Protein AF-0000000074027573 (afdb_homodimer)

Secondary structure (DSSP, 8-state):
-HHHHHHHHHHHHHHHHHHHHHHHH-STT--HHHHHHHHT--HHHHHHHHSSHHHHHHHHHHHHHHHHHHHHHHIIIIIS----HHHHHHHHHHHHHHHHHHSHHHHHHHHHHHHHT-TTTTTHHHHHHHHHHHHHHTT-S--HHHHHHHHHHHHHHHHHHHHHHHTT-S-S-HHHHHHHHHHHHHHHTT--HHHHHHHHHHHHHHHHT--EEEETTTEEEE--/-HHHHHHHHHHHHHHHHHHHHHHHH-STT--HHHHHHHHT--HHHHHHHHSSHHHHHHHHHHHHHHHHHHHHHHIIIIIS----HHHHHHHHHHHHHHHHHHSHHHHHHHHHHHHHT-TTTSSHHHHHHHHHHHHHHHT-S--HHHHHHHHHHHHHHHHHHHHHHHTT-S-S-HHHHHHHHHHHHHHHTT--HHHHHHHHHHHHHHHHT--EEEETTTEEEE--

Radius of gyration: 23.85 Å; Cα contacts (8 Å, |Δi|>4): 484; chains: 2; bounding box: 54×73×67 Å

pLDDT: mean 93.12, std 9.24, range [44.75, 98.81]

Structure (mmCIF, N/CA/C/O backbone):
data_AF-0000000074027573-model_v1
#
loop_
_entity.id
_entity.type
_entity.pdbx_description
1 polymer 'Transcriptional regulator, TetR family'
#
loop_
_atom_site.group_PDB
_atom_site.id
_atom_site.type_symbol
_atom_site.label_atom_id
_atom_site.label_alt_id
_atom_site.label_comp_id
_atom_site.label_asym_id
_atom_site.label_entity_id
_atom_site.label_seq_id
_atom_site.pdbx_PDB_ins_code
_atom_site.Cartn_x
_atom_site.Cartn_y
_atom_site.Cartn_z
_atom_site.occupancy
_atom_site.B_iso_or_equiv
_atom_site.auth_seq_id
_atom_site.auth_comp_id
_atom_site.auth_asym_id
_atom_site.auth_atom_id
_atom_site.pdbx_PDB_model_num
ATOM 1 N N . MET A 1 1 ? 20 -20.062 -34.281 1 44.88 1 MET A N 1
ATOM 2 C CA . MET A 1 1 ? 19.188 -21.016 -33.531 1 44.88 1 MET A CA 1
ATOM 3 C C . MET A 1 1 ? 19.938 -21.5 -32.281 1 44.88 1 MET A C 1
ATOM 5 O O . MET A 1 1 ? 19.375 -21.547 -31.188 1 44.88 1 MET A O 1
ATOM 9 N N . ALA A 1 2 ? 21.141 -21.969 -32.469 1 53.56 2 ALA A N 1
ATOM 10 C CA . ALA A 1 2 ? 21.938 -22.484 -31.359 1 53.56 2 ALA A CA 1
ATOM 11 C C . ALA A 1 2 ? 22.188 -21.406 -30.312 1 53.56 2 ALA A C 1
ATOM 13 O O . ALA A 1 2 ? 22.094 -21.672 -29.125 1 53.56 2 ALA A O 1
ATOM 14 N N . GLN A 1 3 ? 22.578 -20.203 -30.719 1 49.28 3 GLN A N 1
ATOM 15 C CA . GLN A 1 3 ? 22.812 -19.062 -29.844 1 49.28 3 GLN A CA 1
ATOM 16 C C . GLN A 1 3 ? 21.547 -18.688 -29.078 1 49.28 3 GLN A C 1
ATOM 18 O O . GLN A 1 3 ? 21.609 -18.328 -27.906 1 49.28 3 GLN A O 1
ATOM 23 N N . TYR A 1 4 ? 20.484 -18.828 -29.828 1 45.5 4 TYR A N 1
ATOM 24 C CA . TYR A 1 4 ? 19.172 -18.531 -29.219 1 45.5 4 TYR A CA 1
ATOM 25 C C . TYR A 1 4 ? 18.844 -19.562 -28.156 1 45.5 4 TYR A C 1
ATOM 27 O O . TYR A 1 4 ? 18.359 -19.219 -27.078 1 45.5 4 TYR A O 1
ATOM 35 N N . ARG A 1 5 ? 18.953 -20.797 -28.422 1 51.78 5 ARG A N 1
ATOM 36 C CA . ARG A 1 5 ? 18.734 -21.875 -27.469 1 51.78 5 ARG A CA 1
ATOM 37 C C . ARG A 1 5 ? 19.656 -21.734 -26.266 1 51.78 5 ARG A C 1
ATOM 39 O O . ARG A 1 5 ? 19.25 -21.984 -25.125 1 51.78 5 ARG A O 1
ATOM 46 N N . LYS A 1 6 ? 20.828 -21.406 -26.594 1 57.81 6 LYS A N 1
ATOM 47 C CA . LYS A 1 6 ? 21.797 -21.203 -25.516 1 57.81 6 LYS A CA 1
ATOM 48 C C . LYS A 1 6 ? 21.375 -20.047 -24.609 1 57.81 6 LYS A C 1
ATOM 50 O O . LYS A 1 6 ? 21.5 -20.141 -23.391 1 57.81 6 LYS A O 1
ATOM 55 N N . GLY A 1 7 ? 20.828 -19.016 -25.266 1 62 7 GLY A N 1
ATOM 56 C CA . GLY A 1 7 ? 20.297 -17.875 -24.547 1 62 7 GLY A CA 1
ATOM 57 C C . GLY A 1 7 ? 19.109 -18.219 -23.672 1 62 7 GLY A C 1
ATOM 58 O O . GLY A 1 7 ? 19.031 -17.797 -22.516 1 62 7 GLY A O 1
ATOM 59 N N . MET A 1 8 ? 18.297 -19 -24.297 1 69 8 MET A N 1
ATOM 60 C CA . MET A 1 8 ? 17.125 -19.438 -23.547 1 69 8 MET A CA 1
ATOM 61 C C . MET A 1 8 ? 17.516 -20.344 -22.391 1 69 8 MET A C 1
ATOM 63 O O . MET A 1 8 ? 16.922 -20.25 -21.297 1 69 8 MET A O 1
ATOM 67 N N . ASP A 1 9 ? 18.453 -21.031 -22.688 1 82.12 9 ASP A N 1
ATOM 68 C CA . ASP A 1 9 ? 18.953 -21.938 -21.641 1 82.12 9 ASP A CA 1
ATOM 69 C C . ASP A 1 9 ? 19.562 -21.156 -20.484 1 82.12 9 ASP A C 1
ATOM 71 O O . ASP A 1 9 ? 19.297 -21.438 -19.312 1 82.12 9 ASP A O 1
ATOM 75 N N . THR A 1 10 ? 20.234 -20.062 -20.891 1 88.94 10 THR A N 1
ATOM 76 C CA . THR A 1 10 ? 20.875 -19.234 -19.859 1 88.94 10 THR A CA 1
ATOM 77 C C . THR A 1 10 ? 19.828 -18.484 -19.031 1 88.94 10 THR A C 1
ATOM 79 O O . THR A 1 10 ? 19.922 -18.422 -17.812 1 88.94 10 THR A O 1
ATOM 82 N N . LYS A 1 11 ? 18.875 -18 -19.75 1 92.44 11 LYS A N 1
ATOM 83 C CA . LYS A 1 11 ? 17.797 -17.281 -19.094 1 92.44 11 LYS A CA 1
ATOM 84 C C . LYS A 1 11 ? 17.078 -18.188 -18.094 1 92.44 11 LYS A C 1
ATOM 86 O O . LYS A 1 11 ? 16.828 -17.781 -16.953 1 92.44 11 LYS A O 1
ATOM 91 N N . HIS A 1 12 ? 16.812 -19.359 -18.516 1 93 12 HIS A N 1
ATOM 92 C CA . HIS A 1 12 ? 16.125 -20.312 -17.641 1 93 12 HIS A CA 1
ATOM 93 C C . HIS A 1 12 ? 17 -20.719 -16.453 1 93 12 HIS A C 1
ATOM 95 O O . HIS A 1 12 ? 16.5 -20.891 -15.344 1 93 12 HIS A O 1
ATOM 101 N N . LYS A 1 13 ? 18.203 -20.859 -16.734 1 94.25 13 LYS A N 1
ATOM 102 C CA . LYS A 1 13 ? 19.125 -21.219 -15.672 1 94.25 13 LYS A CA 1
ATOM 103 C C . LYS A 1 13 ? 19.203 -20.125 -14.617 1 94.25 13 LYS A C 1
ATOM 105 O O . LYS A 1 13 ? 19.172 -20.406 -13.414 1 94.25 13 LYS A O 1
ATOM 110 N N . ILE A 1 14 ? 19.297 -18.938 -15.031 1 95.38 14 ILE A N 1
ATOM 111 C CA . ILE A 1 14 ? 19.359 -17.812 -14.117 1 95.38 14 ILE A CA 1
ATOM 112 C C . ILE A 1 14 ? 18.094 -17.766 -13.266 1 95.38 14 ILE A C 1
ATOM 114 O O . ILE A 1 14 ? 18.156 -17.594 -12.047 1 95.38 14 ILE A O 1
ATOM 118 N N . LEU A 1 15 ? 17.031 -17.938 -13.93 1 95.75 15 LEU A N 1
ATOM 119 C CA . LEU A 1 15 ? 15.75 -17.875 -13.234 1 95.75 15 LEU A CA 1
ATOM 120 C C . LEU A 1 15 ? 15.641 -18.984 -12.195 1 95.75 15 LEU A C 1
ATOM 122 O O . LEU A 1 15 ? 15.227 -18.734 -11.062 1 95.75 15 LEU A O 1
ATOM 126 N N . PHE A 1 16 ? 16.016 -20.156 -12.562 1 95.38 16 PHE A N 1
ATOM 127 C CA . PHE A 1 16 ? 15.922 -21.297 -11.656 1 95.38 16 PHE A CA 1
ATOM 128 C C . PHE A 1 16 ? 16.828 -21.094 -10.445 1 95.38 16 PHE A C 1
ATOM 130 O O . PHE A 1 16 ? 16.422 -21.328 -9.305 1 95.38 16 PHE A O 1
ATOM 137 N N . VAL A 1 17 ? 18.016 -20.719 -10.672 1 96.62 17 VAL A N 1
ATOM 138 C CA . VAL A 1 17 ? 18.984 -20.484 -9.602 1 96.62 17 VAL A CA 1
ATOM 139 C C . VAL A 1 17 ? 18.469 -19.375 -8.68 1 96.62 17 VAL A C 1
ATOM 141 O O . VAL A 1 17 ? 18.594 -19.484 -7.457 1 96.62 17 VAL A O 1
ATOM 144 N N . SER A 1 18 ? 17.953 -18.328 -9.258 1 97.31 18 SER A N 1
ATOM 145 C CA . SER A 1 18 ? 17.422 -17.234 -8.461 1 97.31 18 SER A CA 1
ATOM 146 C C . SER A 1 18 ? 16.281 -17.719 -7.566 1 97.31 18 SER A C 1
ATOM 148 O O . SER A 1 18 ? 16.219 -17.344 -6.391 1 97.31 18 SER A O 1
ATOM 150 N N . LYS A 1 19 ? 15.375 -18.516 -8.172 1 97.31 19 LYS A N 1
ATOM 151 C CA . LYS A 1 19 ? 14.289 -19.078 -7.383 1 97.31 19 LYS A CA 1
ATOM 152 C C . LYS A 1 19 ? 14.82 -19.812 -6.156 1 97.31 19 LYS A C 1
ATOM 154 O O . LYS A 1 19 ? 14.367 -19.578 -5.039 1 97.31 19 LYS A O 1
ATOM 159 N N . LYS A 1 20 ? 15.758 -20.641 -6.41 1 97 20 LYS A N 1
ATOM 160 C CA . LYS A 1 20 ? 16.359 -21.438 -5.352 1 97 20 LYS A CA 1
ATOM 161 C C . LYS A 1 20 ? 16.984 -20.562 -4.277 1 97 20 LYS A C 1
ATOM 163 O O . LYS A 1 20 ? 16.719 -20.734 -3.088 1 97 20 LYS A O 1
ATOM 168 N N . LEU A 1 21 ? 17.766 -19.641 -4.652 1 97.69 21 LEU A N 1
ATOM 169 C CA . LEU A 1 21 ? 18.469 -18.781 -3.719 1 97.69 21 LEU A CA 1
ATOM 170 C C . LEU A 1 21 ? 17.5 -17.891 -2.941 1 97.69 21 LEU A C 1
ATOM 172 O O . LEU A 1 21 ? 17.656 -17.703 -1.735 1 97.69 21 LEU A O 1
ATOM 176 N N . PHE A 1 22 ? 16.516 -17.344 -3.602 1 97.69 22 PHE A N 1
ATOM 177 C CA . PHE A 1 22 ? 15.531 -16.484 -2.959 1 97.69 22 PHE A CA 1
ATOM 178 C C . PHE A 1 22 ? 14.742 -17.25 -1.902 1 97.69 22 PHE A C 1
ATOM 180 O O . PHE A 1 22 ? 14.43 -16.703 -0.84 1 97.69 22 PHE A O 1
ATOM 187 N N . VAL A 1 23 ? 14.43 -18.484 -2.186 1 96.31 23 VAL A N 1
ATOM 188 C CA . VAL A 1 23 ? 13.648 -19.297 -1.253 1 96.31 23 VAL A CA 1
ATOM 189 C C . VAL A 1 23 ? 14.531 -19.75 -0.099 1 96.31 23 VAL A C 1
ATOM 191 O O . VAL A 1 23 ? 14.125 -19.703 1.064 1 96.31 23 VAL A O 1
ATOM 194 N N . GLU A 1 24 ? 15.727 -20.109 -0.358 1 96.19 24 GLU A N 1
ATOM 195 C CA . GLU A 1 24 ? 16.594 -20.719 0.646 1 96.19 24 GLU A CA 1
ATOM 196 C C . GLU A 1 24 ? 17.266 -19.656 1.507 1 96.19 24 GLU A C 1
ATOM 198 O O . GLU A 1 24 ? 17.422 -19.828 2.717 1 96.19 24 GLU A O 1
ATOM 203 N N . ASP A 1 25 ? 17.641 -18.484 0.891 1 95.88 25 ASP A N 1
ATOM 204 C CA . ASP A 1 25 ? 18.453 -17.5 1.605 1 95.88 25 ASP A CA 1
ATOM 205 C C . ASP A 1 25 ? 17.688 -16.203 1.815 1 95.88 25 ASP A C 1
ATOM 207 O O . ASP A 1 25 ? 18.094 -15.359 2.617 1 95.88 25 ASP A O 1
ATOM 211 N N . GLY A 1 26 ? 16.609 -16.125 1.086 1 96.44 26 GLY A N 1
ATOM 212 C CA . GLY A 1 26 ? 15.898 -14.859 1.134 1 96.44 26 GLY A CA 1
ATOM 213 C C . GLY A 1 26 ? 16.328 -13.891 0.041 1 96.44 26 GLY A C 1
ATOM 214 O O . GLY A 1 26 ? 17.391 -14.047 -0.553 1 96.44 26 GLY A O 1
ATOM 215 N N . TYR A 1 27 ? 15.477 -12.977 -0.192 1 97.31 27 TYR A N 1
ATOM 216 C CA . TYR A 1 27 ? 15.734 -11.977 -1.228 1 97.31 27 TYR A CA 1
ATOM 217 C C . TYR A 1 27 ? 16.844 -11.023 -0.797 1 97.31 27 TYR A C 1
ATOM 219 O O . TYR A 1 27 ? 17.75 -10.719 -1.579 1 97.31 27 TYR A O 1
ATOM 227 N N . ILE A 1 28 ? 16.75 -10.531 0.387 1 96.31 28 ILE A N 1
ATOM 228 C CA . ILE A 1 28 ? 17.672 -9.523 0.897 1 96.31 28 ILE A CA 1
ATOM 229 C C . ILE A 1 28 ? 19.094 -10.094 0.944 1 96.31 28 ILE A C 1
ATOM 231 O O . ILE A 1 28 ? 20.047 -9.422 0.557 1 96.31 28 ILE A O 1
ATOM 235 N N . ASN A 1 29 ? 19.219 -11.305 1.241 1 96.38 29 ASN A N 1
ATOM 236 C CA . ASN A 1 29 ? 20.531 -11.914 1.443 1 96.38 29 ASN A CA 1
ATOM 237 C C . ASN A 1 29 ? 21.094 -12.477 0.143 1 96.38 29 ASN A C 1
ATOM 239 O O . ASN A 1 29 ? 22.172 -13.062 0.133 1 96.38 29 ASN A O 1
ATOM 243 N N . THR A 1 30 ? 20.375 -12.422 -0.901 1 97.62 30 THR A N 1
ATOM 244 C CA . THR A 1 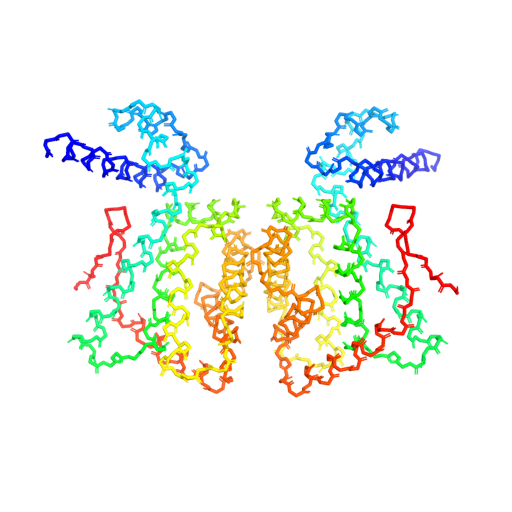30 ? 20.828 -12.891 -2.203 1 97.62 30 THR A CA 1
ATOM 245 C C . THR A 1 30 ? 21.281 -11.711 -3.07 1 97.62 30 THR A C 1
ATOM 247 O O . THR A 1 30 ? 20.484 -10.805 -3.348 1 97.62 30 THR A O 1
ATOM 250 N N . SER A 1 31 ? 22.516 -11.742 -3.523 1 95.81 31 SER A N 1
ATOM 251 C CA . SER A 1 31 ? 23.031 -10.695 -4.395 1 95.81 31 SER A CA 1
ATOM 252 C C . SER A 1 31 ? 23.125 -11.164 -5.84 1 95.81 31 SER A C 1
ATOM 254 O O . SER A 1 31 ? 23.094 -12.367 -6.109 1 95.81 31 SER A O 1
ATOM 256 N N . CYS A 1 32 ? 23.234 -10.227 -6.672 1 95.19 32 CYS A N 1
ATOM 257 C CA . CYS A 1 32 ? 23.453 -10.578 -8.07 1 95.19 32 CYS A CA 1
ATOM 258 C C . CYS A 1 32 ? 24.734 -11.375 -8.242 1 95.19 32 CYS A C 1
ATOM 260 O O . CYS A 1 32 ? 24.797 -12.305 -9.055 1 95.19 32 CYS A O 1
ATOM 262 N N . LYS A 1 33 ? 25.703 -10.961 -7.547 1 95.12 33 LYS A N 1
ATOM 263 C CA . LYS A 1 33 ? 26.984 -11.664 -7.602 1 95.12 33 LYS A CA 1
ATOM 264 C C . LYS A 1 33 ? 26.812 -13.133 -7.23 1 95.12 33 LYS A C 1
ATOM 266 O O . LYS A 1 33 ? 27.375 -14.016 -7.887 1 95.12 33 LYS A O 1
ATOM 271 N N . ARG A 1 34 ? 26.094 -13.391 -6.199 1 96.62 34 ARG A N 1
ATOM 272 C CA . ARG A 1 34 ?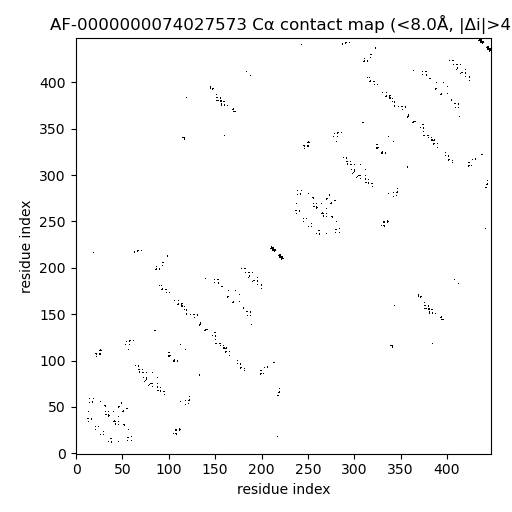 25.828 -14.758 -5.758 1 96.62 34 ARG A CA 1
ATOM 273 C C . ARG A 1 34 ? 25.078 -15.547 -6.824 1 96.62 34 ARG A C 1
ATOM 275 O O . ARG A 1 34 ? 25.375 -16.719 -7.055 1 96.62 34 ARG A O 1
ATOM 282 N N . ILE A 1 35 ? 24.109 -14.93 -7.43 1 97.19 35 ILE A N 1
ATOM 283 C CA . ILE A 1 35 ? 23.359 -15.57 -8.5 1 97.19 35 ILE A CA 1
ATOM 284 C C . ILE A 1 35 ? 24.281 -15.922 -9.656 1 97.19 35 ILE A C 1
ATOM 286 O O . ILE A 1 35 ? 24.234 -17.031 -10.195 1 97.19 35 ILE A O 1
ATOM 290 N N . CYS A 1 36 ? 25.156 -15 -9.992 1 95.5 36 CYS A N 1
ATOM 291 C CA . CYS A 1 36 ? 26.125 -15.211 -11.055 1 95.5 36 CYS A CA 1
ATOM 292 C C . CYS A 1 36 ? 27 -16.422 -10.758 1 95.5 36 CYS A C 1
ATOM 294 O O . CYS A 1 36 ? 27.203 -17.281 -11.625 1 95.5 36 CYS A O 1
ATOM 296 N N . GLU A 1 37 ? 27.469 -16.484 -9.625 1 96.31 37 GLU A N 1
ATOM 297 C CA . GLU A 1 37 ? 28.344 -17.562 -9.195 1 96.31 37 GLU A CA 1
ATOM 298 C C . GLU A 1 37 ? 27.641 -18.906 -9.258 1 96.31 37 GLU A C 1
ATOM 300 O O . GLU A 1 37 ? 28.188 -19.875 -9.797 1 96.31 37 GLU A O 1
ATOM 305 N N . GLU A 1 38 ? 26.484 -18.953 -8.758 1 95.88 38 GLU A N 1
ATOM 306 C CA . GLU A 1 38 ? 25.75 -20.203 -8.68 1 95.88 38 GLU A CA 1
ATOM 307 C C . GLU A 1 38 ? 25.266 -20.641 -10.055 1 95.88 38 GLU A C 1
ATOM 309 O O . GLU A 1 38 ? 25.203 -21.844 -10.344 1 95.88 38 GLU A O 1
ATOM 314 N N . ALA A 1 39 ? 24.891 -19.688 -10.867 1 95.38 39 ALA A N 1
ATOM 315 C CA . ALA A 1 39 ? 24.406 -19.984 -12.211 1 95.38 39 ALA A CA 1
ATOM 316 C C . ALA A 1 39 ? 25.562 -20.125 -13.195 1 95.38 39 ALA A C 1
ATOM 318 O O . ALA A 1 39 ? 25.359 -20.531 -14.344 1 95.38 39 ALA A O 1
ATOM 319 N N . ASP A 1 40 ? 26.703 -19.797 -12.766 1 94.81 40 ASP A N 1
ATOM 320 C CA . ASP A 1 40 ? 27.906 -19.828 -13.586 1 94.81 40 ASP A CA 1
ATOM 321 C C . ASP A 1 40 ? 27.75 -18.953 -14.828 1 94.81 40 ASP A C 1
ATOM 323 O O . ASP A 1 40 ? 27.922 -19.438 -15.953 1 94.81 40 ASP A O 1
ATOM 327 N N . VAL A 1 41 ? 27.375 -17.75 -14.617 1 94.5 41 VAL A N 1
ATOM 328 C CA . VAL A 1 41 ? 27.25 -16.734 -15.656 1 94.5 41 VAL A CA 1
ATOM 329 C C . VAL A 1 41 ? 27.875 -15.422 -15.18 1 94.5 41 VAL A C 1
ATOM 331 O O . VAL A 1 41 ? 28.156 -15.258 -13.992 1 94.5 41 VAL A O 1
ATOM 334 N N . ASN A 1 42 ? 28.125 -14.547 -16.094 1 91.94 42 ASN A N 1
ATOM 335 C CA . ASN A 1 42 ? 28.672 -13.25 -15.703 1 91.94 42 ASN A CA 1
ATOM 336 C C . ASN A 1 42 ? 27.578 -12.219 -15.5 1 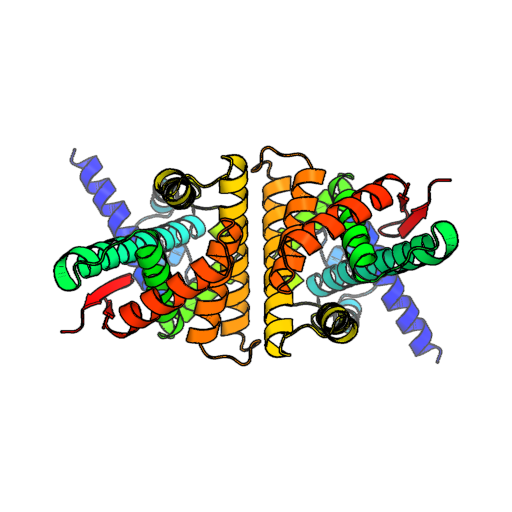91.94 42 ASN A C 1
ATOM 338 O O . ASN A 1 42 ? 26.422 -12.445 -15.875 1 91.94 42 ASN A O 1
ATOM 342 N N . LEU A 1 43 ? 27.938 -11.109 -14.875 1 92.25 43 LEU A N 1
ATOM 343 C CA . LEU A 1 43 ? 27 -10.062 -14.508 1 92.25 43 LEU A CA 1
ATOM 344 C C . LEU A 1 43 ? 26.344 -9.445 -15.742 1 92.25 43 LEU A C 1
ATOM 346 O O . LEU A 1 43 ? 25.188 -9.047 -15.703 1 92.25 43 LEU A O 1
ATOM 350 N N . GLY A 1 44 ? 27.094 -9.383 -16.781 1 92.5 44 GLY A N 1
ATOM 351 C CA . GLY A 1 44 ? 26.562 -8.836 -18.016 1 92.5 44 GLY A CA 1
ATOM 352 C C . GLY A 1 44 ? 25.375 -9.609 -18.547 1 92.5 44 GLY A C 1
ATOM 353 O O . GLY A 1 44 ? 24.422 -9.016 -19.062 1 92.5 44 GLY A O 1
ATOM 354 N N . LEU A 1 45 ? 25.391 -10.859 -18.422 1 90.44 45 LEU A N 1
ATOM 355 C CA . LEU A 1 45 ? 24.312 -11.711 -18.906 1 90.44 45 LEU A CA 1
ATOM 356 C C . LEU A 1 45 ? 23.062 -11.531 -18.047 1 90.44 45 LEU A C 1
ATOM 358 O O . LEU A 1 45 ? 21.938 -11.555 -18.562 1 90.44 45 LEU A O 1
ATOM 362 N N . ILE A 1 46 ? 23.234 -11.383 -16.719 1 92.19 46 ILE A N 1
ATOM 363 C CA . ILE A 1 46 ? 22.094 -11.141 -15.844 1 92.19 46 ILE A CA 1
ATOM 364 C C . ILE A 1 46 ? 21.406 -9.828 -16.234 1 92.19 46 ILE A C 1
ATOM 366 O O . ILE A 1 46 ? 20.188 -9.766 -16.359 1 92.19 46 ILE A O 1
ATOM 370 N N . HIS A 1 47 ? 22.234 -8.828 -16.453 1 92.19 47 HIS A N 1
ATOM 371 C CA . HIS A 1 47 ? 21.703 -7.52 -16.844 1 92.19 47 HIS A CA 1
ATOM 372 C C . HIS A 1 47 ? 20.984 -7.586 -18.172 1 92.19 47 HIS A C 1
ATOM 374 O O . HIS A 1 47 ? 19.953 -6.938 -18.375 1 92.19 47 HIS A O 1
ATOM 380 N N . TYR A 1 48 ? 21.609 -8.336 -19.016 1 91.62 48 TYR A N 1
ATOM 381 C CA . TYR A 1 48 ? 21.047 -8.477 -20.359 1 91.62 48 TYR A CA 1
ATOM 382 C C . TYR A 1 48 ? 19.672 -9.141 -20.297 1 91.62 48 TYR A C 1
ATOM 384 O O . TYR A 1 48 ? 18.719 -8.664 -20.922 1 91.62 48 TYR A O 1
ATOM 392 N N . HIS A 1 49 ? 19.562 -10.164 -19.547 1 91 49 HIS A N 1
ATOM 393 C CA . HIS A 1 49 ? 18.328 -10.953 -19.531 1 91 49 HIS A CA 1
ATOM 394 C C . HIS A 1 49 ? 17.312 -10.359 -18.578 1 91 49 HIS A C 1
ATOM 396 O O . HIS A 1 49 ? 16.094 -10.414 -18.828 1 91 49 HIS A O 1
ATOM 402 N N . TYR A 1 50 ? 17.734 -9.82 -17.375 1 91.5 50 TYR A N 1
ATOM 403 C CA . TYR A 1 50 ? 16.766 -9.484 -16.328 1 91.5 50 TYR A CA 1
ATOM 404 C C . TYR A 1 50 ? 16.969 -8.062 -15.828 1 91.5 50 TYR A C 1
ATOM 406 O O . TYR A 1 50 ? 16.156 -7.527 -15.078 1 91.5 50 TYR A O 1
ATOM 414 N N . LYS A 1 51 ? 17.969 -7.477 -16.219 1 88.56 51 LYS A N 1
ATOM 415 C CA . LYS A 1 51 ? 18.266 -6.082 -15.93 1 88.56 51 LYS A CA 1
ATOM 416 C C . LYS A 1 51 ? 18.672 -5.906 -14.461 1 88.56 51 LYS A C 1
ATOM 418 O O . LYS A 1 51 ? 19.672 -5.262 -14.164 1 88.56 51 LYS A O 1
ATOM 423 N N . SER A 1 52 ? 17.859 -6.473 -13.523 1 89.88 52 SER A N 1
ATOM 424 C CA . SER A 1 52 ? 18.125 -6.277 -12.102 1 89.88 52 SER A CA 1
ATOM 425 C C . SER A 1 52 ? 17.578 -7.438 -11.273 1 89.88 52 SER A C 1
ATOM 427 O O . SER A 1 52 ? 16.75 -8.211 -11.758 1 89.88 52 SER A O 1
ATOM 429 N N . LYS A 1 53 ? 18.062 -7.5 -10.094 1 92.88 53 LYS A N 1
ATOM 430 C CA . LYS A 1 53 ? 17.562 -8.477 -9.133 1 92.88 53 LYS A CA 1
ATOM 431 C C . LYS A 1 53 ? 16.078 -8.273 -8.867 1 92.88 53 LYS A C 1
ATOM 433 O O . LYS A 1 53 ? 15.328 -9.242 -8.727 1 92.88 53 LYS A O 1
ATOM 438 N N . LYS A 1 54 ? 15.656 -7.035 -8.812 1 92.62 54 LYS A N 1
ATOM 439 C CA . LYS A 1 54 ? 14.25 -6.688 -8.609 1 92.62 54 LYS A CA 1
ATOM 440 C C . LYS A 1 54 ? 13.375 -7.262 -9.727 1 92.62 54 LYS A C 1
ATOM 442 O O . LYS A 1 54 ? 12.297 -7.789 -9.461 1 92.62 54 LYS A O 1
ATOM 447 N N . ASN A 1 55 ? 13.875 -7.16 -10.828 1 92.56 55 ASN A N 1
ATOM 448 C CA . ASN A 1 55 ? 13.125 -7.672 -11.969 1 92.56 55 ASN A CA 1
ATOM 449 C C . ASN A 1 55 ? 13.031 -9.195 -11.945 1 92.56 55 ASN A C 1
ATOM 451 O O . ASN A 1 55 ? 12.008 -9.766 -12.312 1 92.56 55 ASN A O 1
ATOM 455 N N . ILE A 1 56 ? 14.094 -9.836 -11.555 1 94.69 56 ILE A N 1
ATOM 456 C CA . ILE A 1 56 ? 14.07 -11.297 -11.445 1 94.69 56 ILE A CA 1
ATOM 457 C C . ILE A 1 56 ? 12.984 -11.719 -10.453 1 94.69 56 ILE A C 1
ATOM 459 O O . ILE A 1 56 ? 12.172 -12.594 -10.75 1 94.69 56 ILE A O 1
ATOM 463 N N . ALA A 1 57 ? 13.016 -11.102 -9.312 1 95.56 57 ALA A N 1
ATOM 464 C CA . ALA A 1 57 ? 12.047 -11.43 -8.266 1 95.56 57 ALA A CA 1
ATOM 465 C C . ALA A 1 57 ? 10.617 -11.18 -8.742 1 95.56 57 ALA A C 1
ATOM 467 O O . ALA A 1 57 ? 9.719 -11.977 -8.469 1 95.56 57 ALA A O 1
ATOM 468 N N . SER A 1 58 ? 10.43 -10.094 -9.461 1 93.44 58 SER A N 1
ATOM 469 C CA . SER A 1 58 ? 9.109 -9.75 -9.984 1 93.44 58 SER A CA 1
ATOM 470 C C . SER A 1 58 ? 8.625 -10.797 -10.977 1 93.44 58 SER A C 1
ATOM 472 O O . SER A 1 58 ? 7.441 -11.148 -10.992 1 93.44 58 SER A O 1
ATOM 474 N N . ILE A 1 59 ? 9.5 -11.25 -11.758 1 93.06 59 ILE A N 1
ATOM 475 C CA . ILE A 1 59 ? 9.172 -12.266 -12.75 1 93.06 59 ILE A CA 1
ATOM 476 C C . ILE A 1 59 ? 8.805 -13.57 -12.062 1 93.06 59 ILE A C 1
ATOM 478 O O . ILE A 1 59 ? 7.824 -14.227 -12.422 1 93.06 59 ILE A O 1
ATOM 482 N N . ILE A 1 60 ? 9.578 -13.922 -11.078 1 95.06 60 ILE A N 1
ATOM 483 C CA . ILE A 1 60 ? 9.289 -15.133 -10.312 1 95.06 60 ILE A CA 1
ATOM 484 C C . ILE A 1 60 ? 7.914 -15.023 -9.664 1 95.06 60 ILE A C 1
ATOM 486 O O . ILE A 1 60 ? 7.117 -15.961 -9.727 1 95.06 60 ILE A O 1
ATOM 490 N N . TYR A 1 61 ? 7.625 -13.906 -9.07 1 95 61 TYR A N 1
ATOM 491 C CA . TYR A 1 61 ? 6.332 -13.633 -8.453 1 95 61 TYR A CA 1
ATOM 492 C C . TYR A 1 61 ? 5.203 -13.781 -9.469 1 95 61 TYR A C 1
ATOM 494 O O . TYR A 1 61 ? 4.207 -14.461 -9.211 1 95 61 TYR A O 1
ATOM 502 N N . THR A 1 62 ? 5.355 -13.164 -10.625 1 93.31 62 THR A N 1
ATOM 503 C CA . THR A 1 62 ? 4.328 -13.164 -11.664 1 93.31 62 THR A CA 1
ATOM 504 C C . THR A 1 62 ? 4.121 -14.57 -12.227 1 93.31 62 THR A C 1
ATOM 506 O O . THR A 1 62 ? 2.986 -14.992 -12.453 1 93.31 62 THR A O 1
ATOM 509 N N . TYR A 1 63 ? 5.184 -15.258 -12.398 1 93.06 63 TYR A N 1
ATOM 510 C CA . TYR A 1 63 ? 5.078 -16.625 -12.906 1 93.06 63 TYR A CA 1
ATOM 511 C C . TYR A 1 63 ? 4.363 -17.516 -11.906 1 93.06 63 TYR A C 1
ATOM 513 O O . TYR A 1 63 ? 3.615 -18.422 -12.297 1 93.06 63 TYR A O 1
ATOM 521 N N . PHE A 1 64 ? 4.641 -17.297 -10.672 1 95.25 64 PHE A N 1
ATOM 522 C CA . PHE A 1 64 ? 3.953 -18.078 -9.656 1 95.25 64 PHE A CA 1
ATOM 523 C C . PHE A 1 64 ? 2.459 -17.781 -9.656 1 95.25 64 PHE A C 1
ATOM 525 O O . PHE A 1 64 ? 1.639 -18.688 -9.492 1 95.25 64 PHE A O 1
ATOM 532 N N . LEU A 1 65 ? 2.086 -16.531 -9.836 1 94.44 65 LEU A N 1
ATOM 533 C CA . LEU A 1 65 ? 0.682 -16.156 -9.961 1 94.44 65 LEU A CA 1
ATOM 534 C C . LEU A 1 65 ? 0.022 -16.906 -11.117 1 94.44 65 LEU A C 1
ATOM 536 O O . LEU A 1 65 ? -1.095 -17.406 -10.977 1 94.44 65 LEU A O 1
ATOM 540 N N . ILE A 1 66 ? 0.726 -16.953 -12.188 1 94.44 66 ILE A N 1
ATOM 541 C CA . ILE A 1 66 ? 0.201 -17.609 -13.383 1 94.44 66 ILE A CA 1
ATOM 542 C C . ILE A 1 66 ? 0.09 -19.125 -13.133 1 94.44 66 ILE A C 1
ATOM 544 O O . ILE A 1 66 ? -0.891 -19.75 -13.531 1 94.44 66 ILE A O 1
ATOM 548 N N . GLU A 1 67 ? 1.104 -19.656 -12.453 1 94.88 67 GLU A N 1
ATOM 549 C CA . GLU A 1 67 ? 1.073 -21.062 -12.086 1 94.88 67 GLU A CA 1
ATOM 550 C C . GLU A 1 67 ? -0.165 -21.391 -11.258 1 94.88 67 GLU A C 1
ATOM 552 O O . GLU A 1 67 ? -0.833 -22.406 -11.5 1 94.88 67 GLU A O 1
ATOM 557 N N . VAL A 1 68 ? -0.466 -20.625 -10.336 1 96.81 68 VAL A N 1
ATOM 558 C CA . VAL A 1 68 ? -1.621 -20.812 -9.461 1 96.81 68 VAL A CA 1
ATOM 559 C C . VAL A 1 68 ? -2.908 -20.688 -10.273 1 96.81 68 VAL A C 1
ATOM 561 O O . VAL A 1 68 ? -3.84 -21.469 -10.109 1 96.81 68 VAL A O 1
ATOM 564 N N . LYS A 1 69 ? -2.957 -19.672 -11.141 1 96.75 69 LYS A N 1
ATOM 565 C CA . LYS A 1 69 ? -4.133 -19.453 -11.969 1 96.75 69 LYS A CA 1
ATOM 566 C C . LYS A 1 69 ? -4.426 -20.672 -12.844 1 96.75 69 LYS A C 1
ATOM 568 O O . LYS A 1 69 ? -5.57 -21.125 -12.914 1 96.75 69 LYS A O 1
ATOM 573 N N . ASP A 1 70 ? -3.383 -21.188 -13.445 1 95.75 70 ASP A N 1
ATOM 574 C CA . ASP A 1 70 ? -3.533 -22.344 -14.312 1 95.75 70 ASP A CA 1
ATOM 575 C C . ASP A 1 70 ? -3.963 -23.578 -13.516 1 95.75 70 ASP A C 1
ATOM 577 O O . ASP A 1 70 ? -4.801 -24.359 -13.977 1 95.75 70 ASP A O 1
ATOM 581 N N . PHE A 1 71 ? -3.385 -23.719 -12.414 1 96.19 71 PHE A N 1
ATOM 582 C CA . PHE A 1 71 ? -3.713 -24.828 -11.539 1 96.19 71 PHE A CA 1
ATOM 583 C C . PHE A 1 71 ? -5.18 -24.797 -11.125 1 96.19 71 PHE A C 1
ATOM 585 O O . PHE A 1 71 ? -5.891 -25.797 -11.227 1 96.19 71 PHE A O 1
ATOM 592 N N . VAL A 1 72 ? -5.656 -23.625 -10.711 1 97.62 72 VAL A N 1
ATOM 593 C CA . VAL A 1 72 ? -7.027 -23.453 -10.242 1 97.62 72 VAL A CA 1
ATOM 594 C C . VAL A 1 72 ? -7.996 -23.688 -11.398 1 97.62 72 VAL A C 1
ATOM 596 O O . VAL A 1 72 ? -9.023 -24.359 -11.234 1 97.62 72 VAL A O 1
ATOM 599 N N . LYS A 1 73 ? -7.68 -23.125 -12.531 1 97.31 73 LYS A N 1
ATOM 600 C CA . LYS A 1 73 ? -8.523 -23.328 -13.703 1 97.31 73 LYS A CA 1
ATOM 601 C C . LYS A 1 73 ? -8.672 -24.812 -14.023 1 97.31 73 LYS A C 1
ATOM 603 O O . LYS A 1 73 ? -9.781 -25.281 -14.281 1 97.31 73 LYS A O 1
ATOM 608 N N . ARG A 1 74 ? -7.613 -25.531 -14.008 1 96.06 74 ARG A N 1
ATOM 609 C CA . ARG A 1 74 ? -7.625 -26.953 -14.305 1 96.06 74 ARG A CA 1
ATOM 610 C C . ARG A 1 74 ? -8.469 -27.719 -13.297 1 96.06 74 ARG A C 1
ATOM 612 O O . ARG A 1 74 ? -9.352 -28.5 -13.672 1 96.06 74 ARG A O 1
ATOM 619 N N . ILE A 1 75 ? -8.234 -27.484 -12.008 1 96.06 75 ILE A N 1
ATOM 620 C CA . ILE A 1 75 ? -8.914 -28.234 -10.961 1 96.06 75 ILE A CA 1
ATOM 621 C C . ILE A 1 75 ? -10.414 -27.922 -10.984 1 96.06 75 ILE A C 1
ATOM 623 O O . ILE A 1 75 ? -11.242 -28.828 -10.914 1 96.06 75 ILE A O 1
ATOM 627 N N . MET A 1 76 ? -10.781 -26.672 -11.133 1 96.69 76 MET A N 1
ATOM 628 C CA . MET A 1 76 ? -12.18 -26.281 -11.062 1 96.69 76 MET A CA 1
ATOM 629 C C . MET A 1 76 ? -12.922 -26.688 -12.336 1 96.69 76 MET A C 1
ATOM 631 O O . MET A 1 76 ? -14.125 -26.969 -12.297 1 96.69 76 MET A O 1
ATOM 635 N N . SER A 1 77 ? -12.211 -26.734 -13.445 1 96.62 77 SER A N 1
ATOM 636 C CA . SER A 1 77 ? -12.836 -27.125 -14.703 1 96.62 77 SER A CA 1
ATOM 637 C C . SER A 1 77 ? -12.93 -28.641 -14.828 1 96.62 77 SER A C 1
ATOM 639 O O . SER A 1 77 ? -13.969 -29.172 -15.234 1 96.62 77 SER A O 1
ATOM 641 N N . GLU A 1 78 ? -11.953 -29.312 -14.445 1 94.19 78 GLU A N 1
ATOM 642 C CA . GLU A 1 78 ? -11.844 -30.75 -14.75 1 94.19 78 GLU A CA 1
ATOM 643 C C . GLU A 1 78 ? -12.32 -31.594 -13.578 1 94.19 78 GLU A C 1
ATOM 645 O O . GLU A 1 78 ? -12.922 -32.656 -13.773 1 94.19 78 GLU A O 1
ATOM 650 N N . LYS A 1 79 ? -12.023 -31.172 -12.391 1 91.81 79 LYS A N 1
ATOM 651 C CA . LYS A 1 79 ? -12.344 -31.984 -11.219 1 91.81 79 LYS A CA 1
ATOM 652 C C . LYS A 1 79 ? -13.68 -31.562 -10.609 1 91.81 79 LYS A C 1
ATOM 654 O O . LYS A 1 79 ? -14.539 -32.406 -10.336 1 91.81 79 LYS A O 1
ATOM 659 N N . PHE A 1 80 ? -13.852 -30.281 -10.453 1 93.94 80 PHE A N 1
ATOM 660 C CA . PHE A 1 80 ? -15.039 -29.812 -9.742 1 93.94 80 PHE A CA 1
ATOM 661 C C . PHE A 1 80 ? -16.141 -29.422 -10.727 1 93.94 80 PHE A C 1
ATOM 663 O O . PHE A 1 80 ? -17.297 -29.297 -10.344 1 93.94 80 PHE A O 1
ATOM 670 N N . HIS A 1 81 ? -15.797 -29.109 -11.992 1 95.19 81 HIS A N 1
ATOM 671 C CA . HIS A 1 81 ? -16.719 -28.734 -13.062 1 95.19 81 HIS A CA 1
ATOM 672 C C . HIS A 1 81 ? -17.562 -27.531 -12.672 1 95.19 81 HIS A C 1
ATOM 674 O O . HIS A 1 81 ? -18.766 -27.516 -12.891 1 95.19 81 HIS A O 1
ATOM 680 N N . ASN A 1 82 ? -16.969 -26.547 -12.016 1 94.44 82 ASN A N 1
ATOM 681 C CA . ASN A 1 82 ? -17.688 -25.375 -11.531 1 94.44 82 ASN A CA 1
ATOM 682 C C . ASN A 1 82 ? -16.875 -24.109 -11.742 1 94.44 82 ASN A C 1
ATOM 684 O O . ASN A 1 82 ? -16.953 -23.172 -10.938 1 94.44 82 ASN A O 1
ATOM 688 N N . TYR A 1 83 ? -16.188 -24.125 -12.836 1 97.31 83 TYR A N 1
ATOM 689 C CA . TYR A 1 83 ? -15.336 -22.953 -13.078 1 97.31 83 TYR A CA 1
ATOM 690 C C . TYR A 1 83 ? -16.172 -21.734 -13.43 1 97.31 83 TYR A C 1
ATOM 692 O O . TYR A 1 83 ? -16.969 -21.766 -14.367 1 97.31 83 TYR A O 1
ATOM 700 N N . GLU A 1 84 ? -16.031 -20.719 -12.711 1 98.06 84 GLU A N 1
ATOM 701 C CA . GLU A 1 84 ? -16.453 -19.344 -12.984 1 98.06 84 GLU A CA 1
ATOM 702 C C . GLU A 1 84 ? -15.367 -18.344 -12.586 1 98.06 84 GLU A C 1
ATOM 704 O O . GLU A 1 84 ? -14.812 -18.438 -11.484 1 98.06 84 GLU A O 1
ATOM 709 N N . LEU A 1 85 ? -15.086 -17.422 -13.406 1 98.19 85 LEU A N 1
ATOM 710 C CA . LEU A 1 85 ? -13.938 -16.531 -13.273 1 98.19 85 LEU A CA 1
ATOM 711 C C . LEU A 1 85 ? -13.914 -15.875 -11.898 1 98.19 85 LEU A C 1
ATOM 713 O O . LEU A 1 85 ? -12.867 -15.836 -11.25 1 98.19 85 LEU A O 1
ATOM 717 N N . LYS A 1 86 ? -15.078 -15.383 -11.453 1 98.25 86 LYS A N 1
ATOM 718 C CA . LYS A 1 86 ? -15.125 -14.633 -10.195 1 98.25 86 LYS A CA 1
ATOM 719 C C . LYS A 1 86 ? -14.766 -15.531 -9.016 1 98.25 86 LYS A C 1
ATOM 721 O O . LYS A 1 86 ? -14.07 -15.102 -8.094 1 98.25 86 LYS A O 1
ATOM 726 N N . TYR A 1 87 ? -15.203 -16.75 -8.992 1 98.69 87 TYR A N 1
ATOM 727 C CA . TYR A 1 87 ? -14.891 -17.688 -7.918 1 98.69 87 TYR A CA 1
ATOM 728 C C . TYR A 1 87 ? -13.445 -18.172 -8.031 1 98.69 87 TYR A C 1
ATOM 730 O O . TYR A 1 87 ? -12.734 -18.266 -7.027 1 98.69 87 TYR A O 1
ATOM 738 N N . ALA A 1 88 ? -13.039 -18.484 -9.242 1 98.62 88 ALA A N 1
ATOM 739 C CA . ALA A 1 88 ? -11.695 -19 -9.492 1 98.62 88 ALA A CA 1
ATOM 740 C C . ALA A 1 88 ? -10.633 -18.016 -9.031 1 98.62 88 ALA A C 1
ATOM 742 O O . ALA A 1 88 ? -9.633 -18.391 -8.43 1 98.62 88 ALA A O 1
ATOM 743 N N . THR A 1 89 ? -10.836 -16.75 -9.344 1 98.56 89 THR A N 1
ATOM 744 C CA . THR A 1 89 ? -9.898 -15.703 -8.945 1 98.56 89 THR A CA 1
ATOM 745 C C . THR A 1 89 ? -9.766 -15.641 -7.426 1 98.56 89 THR A C 1
ATOM 747 O O . THR A 1 89 ? -8.656 -15.477 -6.902 1 98.56 89 THR A O 1
ATOM 750 N N . ALA A 1 90 ? -10.859 -15.758 -6.758 1 98.81 90 ALA A N 1
ATOM 751 C CA . ALA A 1 90 ? -10.805 -15.781 -5.297 1 98.81 90 ALA A CA 1
ATOM 752 C C . ALA A 1 90 ? -10.062 -17.016 -4.797 1 98.81 90 ALA A C 1
ATOM 754 O O . ALA A 1 90 ? -9.25 -16.922 -3.875 1 98.81 90 ALA A O 1
ATOM 755 N N . VAL A 1 91 ? -10.344 -18.156 -5.363 1 98.75 91 VAL A N 1
ATOM 756 C CA . VAL A 1 91 ? -9.656 -19.391 -4.992 1 98.75 91 VAL A CA 1
ATOM 757 C C . VAL A 1 91 ? -8.156 -19.234 -5.207 1 98.75 91 VAL A C 1
ATOM 759 O O . VAL A 1 91 ? -7.355 -19.656 -4.375 1 98.75 91 VAL A O 1
ATOM 762 N N . GLU A 1 92 ? -7.777 -18.625 -6.348 1 98.5 92 GLU A N 1
ATOM 763 C CA . GLU A 1 92 ? -6.375 -18.344 -6.633 1 98.5 92 GLU A CA 1
ATOM 764 C C . GLU A 1 92 ? -5.727 -17.562 -5.488 1 98.5 92 GLU A C 1
ATOM 766 O O . GLU A 1 92 ? -4.598 -17.875 -5.086 1 98.5 92 GLU A O 1
ATOM 771 N N . ASN A 1 93 ? -6.41 -16.562 -5.016 1 98.5 93 ASN A N 1
ATOM 772 C CA . ASN A 1 93 ? -5.879 -15.719 -3.953 1 98.5 93 ASN A CA 1
ATOM 773 C C . ASN A 1 93 ? -5.758 -16.484 -2.637 1 98.5 93 ASN A C 1
ATOM 775 O O . ASN A 1 93 ? -4.773 -16.328 -1.909 1 98.5 93 ASN A O 1
ATOM 779 N N . TRP A 1 94 ? -6.789 -17.312 -2.336 1 98.56 94 TRP A N 1
ATOM 780 C CA . TRP A 1 94 ? -6.703 -18.172 -1.161 1 98.56 94 TRP A CA 1
ATOM 781 C C . TRP A 1 94 ? -5.445 -19.031 -1.21 1 98.56 94 TRP A C 1
ATOM 783 O O . TRP A 1 94 ? -4.688 -19.094 -0.239 1 98.56 94 TRP A O 1
ATOM 793 N N . ILE A 1 95 ? -5.238 -19.672 -2.316 1 98 95 ILE A N 1
ATOM 794 C CA . ILE A 1 95 ? -4.145 -20.625 -2.475 1 98 95 ILE A CA 1
ATOM 795 C C . ILE A 1 95 ? -2.811 -19.875 -2.463 1 98 95 ILE A C 1
ATOM 797 O O . ILE A 1 95 ? -1.884 -20.266 -1.747 1 98 95 ILE A O 1
ATOM 801 N N . PHE A 1 96 ? -2.719 -18.875 -3.217 1 97.75 96 PHE A N 1
ATOM 802 C CA . PHE A 1 96 ? -1.482 -18.109 -3.389 1 97.75 96 PHE A CA 1
ATOM 803 C C . PHE A 1 96 ? -0.965 -17.609 -2.047 1 97.75 96 PHE A C 1
ATOM 805 O O . PHE A 1 96 ? 0.181 -17.875 -1.678 1 97.75 96 PHE A O 1
ATOM 812 N N . ILE A 1 97 ? -1.799 -16.922 -1.33 1 97.94 97 ILE A N 1
ATOM 813 C CA . ILE A 1 97 ? -1.39 -16.281 -0.083 1 97.94 97 ILE A CA 1
ATOM 814 C C . ILE A 1 97 ? -1.093 -17.344 0.969 1 97.94 97 ILE A C 1
ATOM 816 O O . ILE A 1 97 ? -0.075 -17.281 1.662 1 97.94 97 ILE A O 1
ATOM 820 N N . ASN A 1 98 ? -1.933 -18.297 1.08 1 97.06 98 ASN A N 1
ATOM 821 C CA . ASN A 1 98 ? -1.737 -19.344 2.086 1 97.06 98 ASN A CA 1
ATOM 822 C C . ASN A 1 98 ? -0.468 -20.141 1.821 1 97.06 98 ASN A C 1
ATOM 824 O O . ASN A 1 98 ? 0.274 -20.469 2.752 1 97.06 98 ASN A O 1
ATOM 828 N N . LEU A 1 99 ? -0.191 -20.5 0.611 1 96.38 99 LEU A N 1
ATOM 829 C CA . LEU A 1 99 ? 1.007 -21.266 0.293 1 96.38 99 LEU A CA 1
ATOM 830 C C . LEU A 1 99 ? 2.268 -20.469 0.627 1 96.38 99 LEU A C 1
ATOM 832 O O . LEU A 1 99 ? 3.207 -21.016 1.214 1 96.38 99 LEU A O 1
ATOM 836 N N . LEU A 1 100 ? 2.281 -19.25 0.294 1 97.31 100 LEU A N 1
ATOM 837 C CA . LEU A 1 100 ? 3.48 -18.453 0.497 1 97.31 100 LEU A CA 1
ATOM 838 C C . LEU A 1 100 ? 3.691 -18.156 1.977 1 97.31 100 LEU A C 1
ATOM 840 O O . LEU A 1 100 ? 4.824 -18.156 2.461 1 97.31 100 LEU A O 1
ATOM 844 N N . LEU A 1 101 ? 2.633 -17.969 2.705 1 97.62 101 LEU A N 1
ATOM 845 C CA . LEU A 1 101 ? 2.785 -17.469 4.07 1 97.62 101 LEU A CA 1
ATOM 846 C C . LEU A 1 101 ? 2.799 -18.625 5.066 1 97.62 101 LEU A C 1
ATOM 848 O O . LEU A 1 101 ? 3.107 -18.438 6.246 1 97.62 101 LEU A O 1
ATOM 852 N N . SER A 1 102 ? 2.549 -19.844 4.617 1 94.88 102 SER A N 1
ATOM 853 C CA . SER A 1 102 ? 2.537 -20.984 5.527 1 94.88 102 SER A CA 1
ATOM 854 C C . SER A 1 102 ? 3.904 -21.656 5.59 1 94.88 102 SER A C 1
ATOM 856 O O . SER A 1 102 ? 4.184 -22.422 6.512 1 94.88 102 SER A O 1
ATOM 858 N N . ASP A 1 103 ? 4.703 -21.531 4.602 1 93.5 103 ASP A N 1
ATOM 859 C CA . ASP A 1 103 ? 6.07 -22.047 4.574 1 93.5 103 ASP A CA 1
ATOM 860 C C . ASP A 1 103 ? 7.078 -20.953 4.902 1 93.5 103 ASP A C 1
ATOM 862 O O . ASP A 1 103 ? 7.137 -19.938 4.215 1 93.5 103 ASP A O 1
ATOM 866 N N . GLU A 1 104 ? 7.945 -21.188 5.863 1 95.12 104 GLU A N 1
ATOM 867 C CA . GLU A 1 104 ? 8.82 -20.156 6.391 1 95.12 104 GLU A CA 1
ATOM 868 C C . GLU A 1 104 ? 9.766 -19.625 5.316 1 95.12 104 GLU A C 1
ATOM 870 O O . GLU A 1 104 ? 10.094 -18.438 5.301 1 95.12 104 GLU A O 1
ATOM 875 N N . ARG A 1 105 ? 10.234 -20.516 4.5 1 95.38 105 ARG A N 1
ATOM 876 C CA . ARG A 1 105 ? 11.172 -20.109 3.463 1 95.38 105 ARG A CA 1
ATOM 877 C C . ARG A 1 105 ? 10.508 -19.188 2.439 1 95.38 105 ARG A C 1
ATOM 879 O O . ARG A 1 105 ? 11.055 -18.156 2.07 1 95.38 105 ARG A O 1
ATOM 886 N N . TYR A 1 106 ? 9.328 -19.484 2.012 1 97 106 TYR A N 1
ATOM 887 C CA . TYR A 1 106 ? 8.586 -18.688 1.044 1 97 106 TYR A CA 1
ATOM 888 C C . TYR A 1 106 ? 8.047 -17.406 1.688 1 97 106 TYR A C 1
ATOM 890 O O . TYR A 1 106 ? 8 -16.359 1.049 1 97 106 TYR A O 1
ATOM 898 N N . LYS A 1 107 ? 7.672 -17.609 2.873 1 97.56 107 LYS A N 1
ATOM 899 C CA . LYS A 1 107 ? 7.199 -16.453 3.645 1 97.56 107 LYS A CA 1
ATOM 900 C C . LYS A 1 107 ? 8.266 -15.367 3.723 1 97.56 107 LYS A C 1
ATOM 902 O O . LYS A 1 107 ? 7.965 -14.188 3.549 1 97.56 107 LYS A O 1
ATOM 907 N N . ARG A 1 108 ? 9.461 -15.742 3.998 1 97.44 108 ARG A N 1
ATOM 908 C CA . ARG A 1 108 ? 10.562 -14.781 4.074 1 97.44 108 ARG A CA 1
ATOM 909 C C . ARG A 1 108 ? 10.75 -14.062 2.744 1 97.44 108 ARG A C 1
ATOM 911 O O . ARG A 1 108 ? 10.898 -12.836 2.711 1 97.44 108 ARG A O 1
ATOM 918 N N . PHE A 1 109 ? 10.773 -14.82 1.695 1 97.31 109 PHE A N 1
ATOM 919 C CA . PHE A 1 109 ? 10.914 -14.25 0.363 1 97.31 109 PHE A CA 1
ATOM 920 C C . PHE A 1 109 ? 9.789 -13.258 0.079 1 97.31 109 PHE A C 1
ATOM 922 O O . PHE A 1 109 ? 10.047 -12.125 -0.338 1 97.31 109 PHE A O 1
ATOM 929 N N . TYR A 1 110 ? 8.547 -13.711 0.295 1 97.38 110 TYR A N 1
ATOM 930 C CA . TYR A 1 110 ? 7.371 -12.898 0.007 1 97.38 110 TYR A CA 1
ATOM 931 C C . TYR A 1 110 ? 7.363 -11.633 0.853 1 97.38 110 TYR A C 1
ATOM 933 O O . TYR A 1 110 ? 7.09 -10.547 0.345 1 97.38 110 TYR A O 1
ATOM 941 N N . TYR A 1 111 ? 7.719 -11.734 2.08 1 97.81 111 TYR A N 1
ATOM 942 C CA . TYR A 1 111 ? 7.812 -10.609 3.002 1 97.81 111 TYR A CA 1
ATOM 943 C C . TYR A 1 111 ? 8.812 -9.578 2.5 1 97.81 111 TYR A C 1
ATOM 945 O O . TYR A 1 111 ? 8.516 -8.383 2.453 1 97.81 111 TYR A O 1
ATOM 953 N N . GLU A 1 112 ? 9.969 -10.031 2.094 1 97.12 112 GLU A N 1
ATOM 954 C CA . GLU A 1 112 ? 11.055 -9.141 1.71 1 97.12 112 GLU A CA 1
ATOM 955 C C . GLU A 1 112 ? 10.719 -8.383 0.429 1 97.12 112 GLU A C 1
ATOM 957 O O . GLU A 1 112 ? 11.008 -7.188 0.316 1 97.12 112 GLU A O 1
ATOM 962 N N . ILE A 1 113 ? 10.078 -9.078 -0.48 1 95.81 113 ILE A N 1
ATOM 963 C CA . ILE A 1 113 ? 9.773 -8.383 -1.725 1 95.81 113 ILE A CA 1
ATOM 964 C C . ILE A 1 113 ? 8.633 -7.398 -1.5 1 95.81 113 ILE A C 1
ATOM 966 O O . ILE A 1 113 ? 8.586 -6.332 -2.121 1 95.81 113 ILE A O 1
ATOM 970 N N . CYS A 1 114 ? 7.695 -7.727 -0.621 1 95.88 114 CYS A N 1
ATOM 971 C CA . CYS A 1 114 ? 6.629 -6.793 -0.271 1 95.88 114 CYS A CA 1
ATOM 972 C C . CYS A 1 114 ? 7.191 -5.57 0.444 1 95.88 114 CYS A C 1
ATOM 974 O O . CYS A 1 114 ? 6.77 -4.441 0.176 1 95.88 114 CYS A O 1
ATOM 976 N N . LYS A 1 115 ? 8.117 -5.816 1.244 1 93.5 115 LYS A N 1
ATOM 977 C CA . LYS A 1 115 ? 8.734 -4.734 1.998 1 93.5 115 LYS A CA 1
ATOM 978 C C . LYS A 1 115 ? 9.508 -3.793 1.074 1 93.5 115 LYS A C 1
ATOM 980 O O . LYS A 1 115 ? 9.562 -2.586 1.315 1 93.5 115 LYS A O 1
ATOM 985 N N . GLU A 1 116 ? 10.094 -4.359 0.046 1 91.38 116 GLU A N 1
ATOM 986 C CA . GLU A 1 116 ? 10.828 -3.559 -0.929 1 91.38 116 GLU A CA 1
ATOM 987 C C . GLU A 1 116 ? 9.883 -2.738 -1.799 1 91.38 116 GLU A C 1
ATOM 989 O O . GLU A 1 116 ? 10.297 -1.779 -2.449 1 91.38 116 GLU A O 1
ATOM 994 N N . ASN A 1 117 ? 8.648 -3.094 -1.862 1 88.62 117 ASN A N 1
ATOM 995 C CA . ASN A 1 117 ? 7.562 -2.299 -2.42 1 88.62 117 ASN A CA 1
ATOM 996 C C . ASN A 1 117 ? 7.719 -2.107 -3.926 1 88.62 117 ASN A C 1
ATOM 998 O O . ASN A 1 117 ? 7.414 -1.038 -4.453 1 88.62 117 ASN A O 1
ATOM 1002 N N . PHE A 1 118 ? 8.172 -3.1 -4.641 1 85.44 118 PHE A N 1
ATOM 1003 C CA . PHE A 1 118 ? 8.406 -2.854 -6.059 1 85.44 118 PHE A CA 1
ATOM 1004 C C . PHE A 1 118 ? 7.395 -3.607 -6.914 1 85.44 118 PHE A C 1
ATOM 1006 O O . PHE A 1 118 ? 7.395 -3.479 -8.141 1 85.44 118 PHE A O 1
ATOM 1013 N N . LEU A 1 119 ? 6.516 -4.355 -6.266 1 86.62 119 LEU A N 1
ATOM 1014 C CA . LEU A 1 119 ? 5.555 -5.16 -7.012 1 86.62 119 LEU A CA 1
ATOM 1015 C C . LEU A 1 119 ? 4.527 -4.273 -7.711 1 86.62 119 LEU A C 1
ATOM 1017 O O . LEU A 1 119 ? 3.873 -4.707 -8.664 1 86.62 119 LEU A O 1
ATOM 1021 N N . ILE A 1 120 ? 4.434 -3.086 -7.312 1 87.56 120 ILE A N 1
ATOM 1022 C CA . ILE A 1 120 ? 3.494 -2.162 -7.938 1 87.56 120 ILE A CA 1
ATOM 1023 C C . ILE A 1 120 ? 4.051 -1.687 -9.281 1 87.56 120 ILE A C 1
ATOM 1025 O O . ILE A 1 120 ? 3.311 -1.165 -10.117 1 87.56 120 ILE A O 1
ATOM 1029 N N . ASP A 1 121 ? 5.309 -1.89 -9.516 1 81.44 121 ASP A N 1
ATOM 1030 C CA . ASP A 1 121 ? 5.98 -1.381 -10.703 1 81.44 121 ASP A CA 1
ATOM 1031 C C . ASP A 1 121 ? 6.078 -2.459 -11.781 1 81.44 121 ASP A C 1
ATOM 1033 O O . ASP A 1 121 ? 6.125 -2.148 -12.977 1 81.44 121 ASP A O 1
ATOM 1037 N N . GLU A 1 122 ? 6.07 -3.637 -11.359 1 71 122 GLU A N 1
ATOM 1038 C CA . GLU A 1 122 ? 6.527 -4.672 -12.273 1 71 122 GLU A CA 1
ATOM 1039 C C . GLU A 1 122 ? 5.355 -5.477 -12.828 1 71 122 GLU A C 1
ATOM 1041 O O . GLU A 1 122 ? 4.371 -5.711 -12.125 1 71 122 GLU A O 1
ATOM 1046 N N . ASN A 1 123 ? 5.551 -5.809 -14.086 1 74.69 123 ASN A N 1
ATOM 1047 C CA . ASN A 1 123 ? 4.637 -6.684 -14.805 1 74.69 123 ASN A CA 1
ATOM 1048 C C . ASN A 1 123 ? 3.203 -6.164 -14.758 1 74.69 123 ASN A C 1
ATOM 1050 O O . ASN A 1 123 ? 2.26 -6.945 -14.625 1 74.69 123 ASN A O 1
ATOM 1054 N N . THR A 1 124 ? 3.078 -4.957 -14.82 1 78.75 124 THR A N 1
ATOM 1055 C CA . THR A 1 124 ? 1.817 -4.238 -14.695 1 78.75 124 THR A CA 1
ATOM 1056 C C . THR A 1 124 ? 0.841 -4.656 -15.789 1 78.75 124 THR A C 1
ATOM 1058 O O . THR A 1 124 ? -0.352 -4.832 -15.531 1 78.75 124 THR A O 1
ATOM 1061 N N . LYS A 1 125 ? 1.346 -4.98 -16.875 1 86.06 125 LYS A N 1
ATOM 1062 C CA . LYS A 1 125 ? 0.465 -5.262 -18 1 86.06 125 LYS A CA 1
ATOM 1063 C C . LYS A 1 125 ? -0.276 -6.582 -17.797 1 86.06 125 LYS A C 1
ATOM 1065 O O . LYS A 1 125 ? -1.463 -6.688 -18.109 1 86.06 125 LYS A O 1
ATOM 1070 N N . VAL A 1 126 ? 0.42 -7.555 -17.297 1 89.06 126 VAL A N 1
ATOM 1071 C CA . VAL A 1 126 ? -0.184 -8.867 -17.078 1 89.06 126 VAL A CA 1
ATOM 1072 C C . VAL A 1 126 ? -1.277 -8.758 -16.016 1 89.06 126 VAL A C 1
ATOM 1074 O O . VAL A 1 126 ? -2.375 -9.297 -16.188 1 89.06 126 VAL A O 1
ATOM 1077 N N . ILE A 1 127 ? -1.032 -8.039 -15 1 90.81 127 ILE A N 1
ATOM 1078 C CA . ILE A 1 127 ? -1.981 -7.922 -13.898 1 90.81 127 ILE A CA 1
ATOM 1079 C C . ILE A 1 127 ? -3.189 -7.102 -14.344 1 90.81 127 ILE A C 1
ATOM 1081 O O . ILE A 1 127 ? -4.332 -7.449 -14.039 1 90.81 127 ILE A O 1
ATOM 1085 N N . GLU A 1 128 ? -2.918 -6.09 -15.094 1 92.5 128 GLU A N 1
ATOM 1086 C CA . GLU A 1 128 ? -4.012 -5.297 -15.641 1 92.5 128 GLU A CA 1
ATOM 1087 C C . GLU A 1 128 ? -4.93 -6.152 -16.516 1 92.5 128 GLU A C 1
ATOM 1089 O O . GLU A 1 128 ? -6.148 -5.98 -16.484 1 92.5 128 GLU A O 1
ATOM 1094 N N . PHE A 1 129 ? -4.293 -7.027 -17.281 1 93.69 129 PHE A N 1
ATOM 1095 C CA . PHE A 1 129 ? -5.062 -7.902 -18.156 1 93.69 129 PHE A CA 1
ATOM 1096 C C . PHE A 1 129 ? -6.07 -8.719 -17.344 1 93.69 129 PHE A C 1
ATOM 1098 O O . PHE A 1 129 ? -7.211 -8.906 -17.781 1 93.69 129 PHE A O 1
ATOM 1105 N N . PHE A 1 130 ? -5.695 -9.164 -16.234 1 93.25 130 PHE A N 1
ATOM 1106 C CA . PHE A 1 130 ? -6.57 -10 -15.414 1 93.25 130 PHE A CA 1
ATOM 1107 C C . PHE A 1 130 ? -7.77 -9.195 -14.922 1 93.25 130 PHE A C 1
ATOM 1109 O O . PHE A 1 130 ? -8.883 -9.719 -14.852 1 93.25 130 PHE A O 1
ATOM 1116 N N . TYR A 1 131 ? -7.559 -7.957 -14.57 1 96.06 131 TYR A N 1
ATOM 1117 C CA . TYR A 1 131 ? -8.672 -7.121 -14.148 1 96.06 131 TYR A CA 1
ATOM 1118 C C . TYR A 1 131 ? -9.578 -6.77 -15.328 1 96.06 131 TYR A C 1
ATOM 1120 O O . TYR A 1 131 ? -10.797 -6.723 -15.188 1 96.06 131 TYR A O 1
ATOM 1128 N N . LYS A 1 132 ? -8.961 -6.535 -16.484 1 96.38 132 LYS A N 1
ATOM 1129 C CA . LYS A 1 132 ? -9.742 -6.273 -17.688 1 96.38 132 LYS A CA 1
ATOM 1130 C C . LYS A 1 132 ? -10.633 -7.465 -18.031 1 96.38 132 LYS A C 1
ATOM 1132 O O . LYS A 1 132 ? -11.758 -7.293 -18.516 1 96.38 132 LYS A O 1
ATOM 1137 N N . LEU A 1 133 ? -10.078 -8.633 -17.812 1 97.06 133 LEU A N 1
ATOM 1138 C CA . LEU A 1 133 ? -10.859 -9.836 -18.047 1 97.06 133 LEU A CA 1
ATOM 1139 C C . LEU A 1 133 ? -12.133 -9.836 -17.203 1 97.06 133 LEU A C 1
ATOM 1141 O O . LEU A 1 133 ? -13.203 -10.195 -17.703 1 97.06 133 LEU A O 1
ATOM 1145 N N . HIS A 1 134 ? -12.094 -9.469 -15.938 1 97.69 134 HIS A N 1
ATOM 1146 C CA . HIS A 1 134 ? -13.258 -9.383 -15.062 1 97.69 134 HIS A CA 1
ATOM 1147 C C . HIS A 1 134 ? -14.234 -8.32 -15.562 1 97.69 134 HIS A C 1
ATOM 1149 O O . HIS A 1 134 ? -15.445 -8.547 -15.594 1 97.69 134 HIS A O 1
ATOM 1155 N N . VAL A 1 135 ? -13.656 -7.145 -15.906 1 97.56 135 VAL A N 1
ATOM 1156 C CA . VAL A 1 135 ? -14.469 -6.023 -16.375 1 97.56 135 VAL A CA 1
ATOM 1157 C C . VAL A 1 135 ? -15.281 -6.449 -17.594 1 97.56 135 VAL A C 1
ATOM 1159 O O . VAL A 1 135 ? -16.484 -6.211 -17.656 1 97.56 135 VAL A O 1
ATOM 1162 N N . ASN A 1 136 ? -14.617 -7.078 -18.547 1 97.38 136 ASN A N 1
ATOM 1163 C CA . ASN A 1 136 ? -15.258 -7.488 -19.797 1 97.38 136 ASN A CA 1
ATOM 1164 C C . ASN A 1 136 ? -16.25 -8.617 -19.562 1 97.38 136 ASN A C 1
ATOM 1166 O O . ASN A 1 136 ? -17.375 -8.594 -20.094 1 97.38 136 ASN A O 1
ATOM 1170 N N . THR A 1 137 ? -15.852 -9.625 -18.781 1 97.81 137 THR A N 1
ATOM 1171 C CA . THR A 1 137 ? -16.672 -10.812 -18.547 1 97.81 137 THR A CA 1
ATOM 1172 C C . THR A 1 137 ? -17.969 -10.438 -17.844 1 97.81 137 THR A C 1
ATOM 1174 O O . THR A 1 137 ? -19.031 -11 -18.141 1 97.81 137 THR A O 1
ATOM 1177 N N . TYR A 1 138 ? -17.891 -9.469 -16.984 1 97.44 138 TYR A N 1
ATOM 1178 C CA . TYR A 1 138 ? -19.047 -9.172 -16.156 1 97.44 138 TYR A CA 1
ATOM 1179 C C . TYR A 1 138 ? -19.625 -7.801 -16.484 1 97.44 138 TYR A C 1
ATOM 1181 O O . TYR A 1 138 ? -20.469 -7.293 -15.758 1 97.44 138 TYR A O 1
ATOM 1189 N N . ASN A 1 139 ? -19.078 -7.164 -17.516 1 97.25 139 ASN A N 1
ATOM 1190 C CA . ASN A 1 139 ? -19.547 -5.859 -17.984 1 97.25 139 ASN A CA 1
ATOM 1191 C C . ASN A 1 139 ? -19.578 -4.84 -16.844 1 97.25 139 ASN A C 1
ATOM 1193 O O . ASN A 1 139 ? -20.594 -4.191 -16.609 1 97.25 139 ASN A O 1
ATOM 1197 N N . LEU A 1 140 ? -18.484 -4.816 -16.141 1 97.12 140 LEU A N 1
ATOM 1198 C CA . LEU A 1 140 ? -18.391 -3.893 -15.023 1 97.12 140 LEU A CA 1
ATOM 1199 C C . LEU A 1 140 ? -18.219 -2.457 -15.508 1 97.12 140 LEU A C 1
ATOM 1201 O O . LEU A 1 140 ? -17.578 -2.217 -16.531 1 97.12 140 LEU A O 1
ATOM 1205 N N . ASN A 1 141 ? -18.797 -1.52 -14.766 1 96 141 ASN A N 1
ATOM 1206 C CA . ASN A 1 141 ? -18.656 -0.1 -15.07 1 96 141 ASN A CA 1
ATOM 1207 C C . ASN A 1 141 ? -17.328 0.446 -14.555 1 96 141 ASN A C 1
ATOM 1209 O O . ASN A 1 141 ? -17.297 1.266 -13.633 1 96 141 ASN A O 1
ATOM 1213 N N . ILE A 1 142 ? -16.266 0.032 -15.227 1 96.56 142 ILE A N 1
ATOM 1214 C CA . ILE A 1 142 ? -14.906 0.384 -14.852 1 96.56 142 ILE A CA 1
ATOM 1215 C C . ILE A 1 142 ? -14.133 0.83 -16.094 1 96.56 142 ILE A C 1
ATOM 1217 O O . ILE A 1 142 ? -14.07 0.099 -17.078 1 96.56 142 ILE A O 1
ATOM 1221 N N . THR A 1 143 ? -13.602 2 -16.031 1 94.5 143 THR A N 1
ATOM 1222 C CA . THR A 1 143 ? -12.859 2.561 -17.156 1 94.5 143 THR A CA 1
ATOM 1223 C C . THR A 1 143 ? -11.445 1.994 -17.203 1 94.5 143 THR A C 1
ATOM 1225 O O . THR A 1 143 ? -10.969 1.407 -16.234 1 94.5 143 THR A O 1
ATOM 1228 N N . PRO A 1 144 ? -10.75 2.148 -18.281 1 91.94 144 PRO A N 1
ATOM 1229 C CA . PRO A 1 144 ? -9.359 1.703 -18.375 1 91.94 144 PRO A CA 1
ATOM 1230 C C . PRO A 1 144 ? -8.469 2.35 -17.312 1 91.94 144 PRO A C 1
ATOM 1232 O O . PRO A 1 144 ? -7.59 1.69 -16.75 1 91.94 144 PRO A O 1
ATOM 1235 N N . ASN A 1 145 ? -8.703 3.553 -17.016 1 92.69 145 ASN A N 1
ATOM 1236 C CA . ASN A 1 145 ? -7.934 4.223 -15.977 1 92.69 145 ASN A CA 1
ATOM 1237 C C . ASN A 1 145 ? -8.242 3.648 -14.602 1 92.69 145 ASN A C 1
ATOM 1239 O O . ASN A 1 145 ? -7.359 3.578 -13.742 1 92.69 145 ASN A O 1
ATOM 1243 N N . GLU A 1 146 ? -9.477 3.332 -14.445 1 95.19 146 GLU A N 1
ATOM 1244 C CA . GLU A 1 146 ? -9.852 2.717 -13.172 1 95.19 146 GLU A CA 1
ATOM 1245 C C . GLU A 1 146 ? -9.203 1.343 -13.016 1 95.19 146 GLU A C 1
ATOM 1247 O O . GLU A 1 146 ? -8.867 0.933 -11.898 1 95.19 146 GLU A O 1
ATOM 1252 N N . VAL A 1 147 ? -9.008 0.645 -14.141 1 96.38 147 VAL A N 1
ATOM 1253 C CA . VAL A 1 147 ? -8.305 -0.633 -14.078 1 96.38 147 VAL A CA 1
ATOM 1254 C C . VAL A 1 147 ? -6.898 -0.423 -13.531 1 96.38 147 VAL A C 1
ATOM 1256 O O . VAL A 1 147 ? -6.422 -1.208 -12.703 1 96.38 147 VAL A O 1
ATOM 1259 N N . LYS A 1 148 ? -6.258 0.64 -13.945 1 95.62 148 LYS A N 1
ATOM 1260 C CA . LYS A 1 148 ? -4.926 0.974 -13.453 1 95.62 148 LYS A CA 1
ATOM 1261 C C . LYS A 1 148 ? -4.953 1.273 -11.953 1 95.62 148 LYS A C 1
ATOM 1263 O O . LYS A 1 148 ? -4.059 0.864 -11.219 1 95.62 148 LYS A O 1
ATOM 1268 N N . LEU A 1 149 ? -5.996 1.993 -11.523 1 96.75 149 LEU A N 1
ATOM 1269 C CA . LEU A 1 149 ? -6.16 2.301 -10.109 1 96.75 149 LEU A CA 1
ATOM 1270 C C . LEU A 1 149 ? -6.332 1.025 -9.289 1 96.75 149 LEU A C 1
ATOM 1272 O O . LEU A 1 149 ? -5.711 0.871 -8.234 1 96.75 149 LEU A O 1
ATOM 1276 N N . ILE A 1 150 ? -7.105 0.122 -9.812 1 96.94 150 ILE A N 1
ATOM 1277 C CA . ILE A 1 150 ? -7.395 -1.129 -9.125 1 96.94 150 ILE A CA 1
ATOM 1278 C C . ILE A 1 150 ? -6.109 -1.947 -8.984 1 96.94 150 ILE A C 1
ATOM 1280 O O . ILE A 1 150 ? -5.836 -2.502 -7.918 1 96.94 150 ILE A O 1
ATOM 1284 N N . ARG A 1 151 ? -5.355 -1.975 -10.039 1 96.19 151 ARG A N 1
ATOM 1285 C CA . ARG A 1 151 ? -4.094 -2.707 -10.023 1 96.19 151 ARG A CA 1
ATOM 1286 C C . ARG A 1 151 ? -3.17 -2.189 -8.93 1 96.19 151 ARG A C 1
ATOM 1288 O O . ARG A 1 151 ? -2.611 -2.973 -8.156 1 96.19 151 ARG A O 1
ATOM 1295 N N . VAL A 1 152 ? -3.029 -0.912 -8.852 1 96.56 152 VAL A N 1
ATOM 1296 C CA . VAL A 1 152 ? -2.139 -0.287 -7.883 1 96.56 152 VAL A CA 1
ATOM 1297 C C . VAL A 1 152 ? -2.697 -0.478 -6.473 1 96.56 152 VAL A C 1
ATOM 1299 O O . VAL A 1 152 ? -1.966 -0.854 -5.555 1 96.56 152 VAL A O 1
ATOM 1302 N N . ALA A 1 153 ? -3.967 -0.231 -6.328 1 97 153 ALA A N 1
ATOM 1303 C CA . ALA A 1 153 ? -4.617 -0.353 -5.027 1 97 153 ALA A CA 1
ATOM 1304 C C . ALA A 1 153 ? -4.469 -1.766 -4.469 1 97 153 ALA A C 1
ATOM 1306 O O . ALA A 1 153 ? -4.105 -1.944 -3.305 1 97 153 ALA A O 1
ATOM 1307 N N . ASN A 1 154 ? -4.738 -2.701 -5.297 1 96.44 154 ASN A N 1
ATOM 1308 C CA . ASN A 1 154 ? -4.68 -4.09 -4.852 1 96.44 154 ASN A CA 1
ATOM 1309 C C . ASN A 1 154 ? -3.254 -4.508 -4.504 1 96.44 154 ASN A C 1
ATOM 1311 O O . ASN A 1 154 ? -3.033 -5.223 -3.525 1 96.44 154 ASN A O 1
ATOM 1315 N N . ALA A 1 155 ? -2.354 -4.133 -5.355 1 95.69 155 ALA A N 1
ATOM 1316 C CA . ALA A 1 155 ? -0.958 -4.461 -5.082 1 95.69 155 ALA A CA 1
ATOM 1317 C C . ALA A 1 155 ? -0.492 -3.83 -3.773 1 95.69 155 ALA A C 1
ATOM 1319 O O . ALA A 1 155 ? 0.113 -4.5 -2.934 1 95.69 155 ALA A O 1
ATOM 1320 N N . ALA A 1 156 ? -0.771 -2.566 -3.621 1 96.06 156 ALA A N 1
ATOM 1321 C CA . ALA A 1 156 ? -0.364 -1.849 -2.418 1 96.06 156 ALA A CA 1
ATOM 1322 C C . ALA A 1 156 ? -1 -2.461 -1.173 1 96.06 156 ALA A C 1
ATOM 1324 O O . ALA A 1 156 ? -0.32 -2.693 -0.17 1 96.06 156 ALA A O 1
ATOM 1325 N N . LEU A 1 157 ? -2.246 -2.697 -1.271 1 97 157 LEU A N 1
ATOM 1326 C CA . LEU A 1 157 ? -2.963 -3.312 -0.161 1 97 157 LEU A CA 1
ATOM 1327 C C . LEU A 1 157 ? -2.328 -4.645 0.225 1 97 157 LEU A C 1
ATOM 1329 O O . LEU A 1 157 ? -2.068 -4.895 1.404 1 97 157 LEU A O 1
ATOM 1333 N N . THR A 1 158 ? -2.109 -5.461 -0.759 1 97.06 158 THR A N 1
ATOM 1334 C CA . THR A 1 158 ? -1.561 -6.793 -0.52 1 97.06 158 THR A CA 1
ATOM 1335 C C . THR A 1 158 ? -0.195 -6.699 0.156 1 97.06 158 THR A C 1
ATOM 1337 O O . THR A 1 158 ? 0.06 -7.391 1.146 1 97.06 158 THR A O 1
ATOM 1340 N N . MET A 1 159 ? 0.606 -5.844 -0.377 1 96.5 159 MET A N 1
ATOM 1341 C CA . MET A 1 159 ? 1.955 -5.719 0.168 1 96.5 159 MET A CA 1
ATOM 1342 C C . MET A 1 159 ? 1.915 -5.207 1.604 1 96.5 159 MET A C 1
ATOM 1344 O O . MET A 1 159 ? 2.631 -5.719 2.469 1 96.5 159 MET A O 1
ATOM 1348 N N . GLY A 1 160 ? 1.082 -4.238 1.854 1 96.81 160 GLY A N 1
ATOM 1349 C CA . GLY A 1 160 ? 0.952 -3.73 3.211 1 96.81 160 GLY A CA 1
ATOM 1350 C C . GLY A 1 160 ? 0.459 -4.773 4.195 1 96.81 160 GLY A C 1
ATOM 1351 O O . GLY A 1 160 ? 0.993 -4.895 5.301 1 96.81 160 GLY A O 1
ATOM 1352 N N . LEU A 1 161 ? -0.501 -5.512 3.803 1 97.5 161 LEU A N 1
ATOM 1353 C CA . LEU A 1 161 ? -1.085 -6.535 4.668 1 97.5 161 LEU A CA 1
ATOM 1354 C C . LEU A 1 161 ? -0.078 -7.645 4.953 1 97.5 161 LEU A C 1
ATOM 1356 O O . LEU A 1 161 ? 0.051 -8.086 6.098 1 97.5 161 LEU A O 1
ATOM 1360 N N . VAL A 1 162 ? 0.628 -8.086 3.936 1 97.88 162 VAL A N 1
ATOM 1361 C CA . VAL A 1 162 ? 1.599 -9.172 4.086 1 97.88 162 VAL A CA 1
ATOM 1362 C C . VAL A 1 162 ? 2.699 -8.742 5.055 1 97.88 162 VAL A C 1
ATOM 1364 O O . VAL A 1 162 ? 3.025 -9.477 5.992 1 97.88 162 VAL A O 1
ATOM 1367 N N . VAL A 1 163 ? 3.199 -7.574 4.852 1 97.12 163 VAL A N 1
ATOM 1368 C CA . VAL A 1 163 ? 4.293 -7.082 5.684 1 97.12 163 VAL A CA 1
ATOM 1369 C C . VAL A 1 163 ? 3.852 -7.027 7.145 1 97.12 163 VAL A C 1
ATOM 1371 O O . VAL A 1 163 ? 4.527 -7.566 8.023 1 97.12 163 VAL A O 1
ATOM 1374 N N . LYS A 1 164 ? 2.75 -6.484 7.375 1 96.5 164 LYS A N 1
ATOM 1375 C CA . LYS A 1 164 ? 2.322 -6.277 8.758 1 96.5 164 LYS A CA 1
ATOM 1376 C C . LYS A 1 164 ? 1.853 -7.582 9.391 1 96.5 164 LYS A C 1
ATOM 1378 O O . LYS A 1 164 ? 1.987 -7.773 10.602 1 96.5 164 LYS A O 1
ATOM 1383 N N . TYR A 1 165 ? 1.335 -8.453 8.594 1 97.62 165 TYR A N 1
ATOM 1384 C CA . TYR A 1 165 ? 0.993 -9.773 9.102 1 97.62 165 TYR A CA 1
ATOM 1385 C C . TYR A 1 165 ? 2.238 -10.516 9.57 1 97.62 165 TYR A C 1
ATOM 1387 O O . TYR A 1 165 ? 2.266 -11.055 10.68 1 97.62 165 TYR A O 1
ATOM 1395 N N . VAL A 1 166 ? 3.221 -10.562 8.727 1 97.56 166 VAL A N 1
ATOM 1396 C CA . VAL A 1 166 ? 4.453 -11.281 9.039 1 97.56 166 VAL A CA 1
ATOM 1397 C C . VAL A 1 166 ? 5.125 -10.648 10.258 1 97.56 166 VAL A C 1
ATOM 1399 O O . VAL A 1 166 ? 5.746 -11.352 11.062 1 97.56 166 VAL A O 1
ATOM 1402 N N . GLU A 1 167 ? 4.906 -9.359 10.445 1 96.25 167 GLU A N 1
ATOM 1403 C CA . GLU A 1 167 ? 5.484 -8.641 11.578 1 96.25 167 GLU A CA 1
ATOM 1404 C C . GLU A 1 167 ? 4.629 -8.805 12.828 1 96.25 167 GLU A C 1
ATOM 1406 O O . GLU A 1 167 ? 4.871 -8.141 13.844 1 96.25 167 GLU A O 1
ATOM 1411 N N . ASN A 1 168 ? 3.586 -9.547 12.766 1 95.69 168 ASN A N 1
ATOM 1412 C CA . ASN A 1 168 ? 2.711 -9.875 13.883 1 95.69 168 ASN A CA 1
ATOM 1413 C C . ASN A 1 168 ? 1.969 -8.648 14.398 1 95.69 168 ASN A C 1
ATOM 1415 O O . ASN A 1 168 ? 1.76 -8.508 15.609 1 95.69 168 ASN A O 1
ATOM 1419 N N . TYR A 1 169 ? 1.717 -7.789 13.461 1 94.75 169 TYR A N 1
ATOM 1420 C CA . TYR A 1 169 ? 0.977 -6.582 13.812 1 94.75 169 TYR A CA 1
ATOM 1421 C C . TYR A 1 169 ? -0.499 -6.891 14.031 1 94.75 169 TYR A C 1
ATOM 1423 O O . TYR A 1 169 ? -1.153 -6.258 14.859 1 94.75 169 TYR A O 1
ATOM 1431 N N . PHE A 1 170 ? -0.973 -7.812 13.312 1 94.69 170 PHE A N 1
ATOM 1432 C CA . PHE A 1 170 ? -2.379 -8.188 13.391 1 94.69 170 PHE A CA 1
ATOM 1433 C C . PHE A 1 170 ? -2.576 -9.359 14.344 1 94.69 170 PHE A C 1
ATOM 1435 O O . PHE A 1 170 ? -1.719 -10.242 14.43 1 94.69 170 PHE A O 1
ATOM 1442 N N . ASP A 1 171 ? -3.68 -9.344 15.039 1 94.38 171 ASP A N 1
ATOM 1443 C CA . ASP A 1 171 ? -4.133 -10.508 15.797 1 94.38 171 ASP A CA 1
ATOM 1444 C C . ASP A 1 171 ? -5.23 -11.266 15.047 1 94.38 171 ASP A C 1
ATOM 1446 O O . ASP A 1 171 ? -6.402 -11.188 15.414 1 94.38 171 ASP A O 1
ATOM 1450 N N . MET A 1 172 ? -4.793 -12.031 14.008 1 94.94 172 MET A N 1
ATOM 1451 C CA . MET A 1 172 ? -5.762 -12.734 13.172 1 94.94 172 MET A CA 1
ATOM 1452 C C . MET A 1 172 ? -5.129 -13.953 12.516 1 94.94 172 MET A C 1
ATOM 1454 O O . MET A 1 172 ? -3.902 -14.047 12.43 1 94.94 172 MET A O 1
ATOM 1458 N N . THR A 1 173 ? -5.992 -14.82 12.07 1 96.31 173 THR A N 1
ATOM 1459 C CA . THR A 1 173 ? -5.52 -16 11.352 1 96.31 173 THR A CA 1
ATOM 1460 C C . THR A 1 173 ? -5.176 -15.648 9.906 1 96.31 173 THR A C 1
ATOM 1462 O O . THR A 1 173 ? -5.562 -14.586 9.406 1 96.31 173 THR A O 1
ATOM 1465 N N . LEU A 1 174 ? -4.418 -16.5 9.297 1 97.12 174 LEU A N 1
ATOM 1466 C CA . LEU A 1 174 ? -4.074 -16.312 7.895 1 97.12 174 LEU A CA 1
ATOM 1467 C C . LEU A 1 174 ? -5.328 -16.297 7.023 1 97.12 174 LEU A C 1
ATOM 1469 O O . LEU A 1 174 ? -5.418 -15.516 6.074 1 97.12 174 LEU A O 1
ATOM 1473 N N . ASP A 1 175 ? -6.344 -17.094 7.316 1 97.56 175 ASP A N 1
ATOM 1474 C CA . ASP A 1 175 ? -7.594 -17.109 6.559 1 97.56 175 ASP A CA 1
ATOM 1475 C C . ASP A 1 175 ? -8.344 -15.789 6.688 1 97.56 175 ASP A C 1
ATOM 1477 O O . ASP A 1 175 ? -8.945 -15.32 5.723 1 97.56 175 ASP A O 1
ATOM 1481 N N . GLU A 1 176 ? -8.297 -15.242 7.859 1 96.81 176 GLU A N 1
ATOM 1482 C CA . GLU A 1 176 ? -8.938 -13.945 8.062 1 96.81 176 GLU A CA 1
ATOM 1483 C C . GLU A 1 176 ? -8.266 -12.859 7.227 1 96.81 176 GLU A C 1
ATOM 1485 O O . GLU A 1 176 ? -8.945 -12.023 6.633 1 96.81 176 GLU A O 1
ATOM 1490 N N . LEU A 1 177 ? -6.957 -12.891 7.203 1 97.38 177 LEU A N 1
ATOM 1491 C CA . LEU A 1 177 ? -6.203 -11.945 6.387 1 97.38 177 LEU A CA 1
ATOM 1492 C C . LEU A 1 177 ? -6.559 -12.102 4.91 1 97.38 177 LEU A C 1
ATOM 1494 O O . LEU A 1 177 ? -6.789 -11.109 4.219 1 97.38 177 LEU A O 1
ATOM 1498 N N . CYS A 1 178 ? -6.543 -13.32 4.445 1 98.25 178 CYS A N 1
ATOM 1499 C CA . CYS A 1 178 ? -6.832 -13.617 3.045 1 98.25 178 CYS A CA 1
ATOM 1500 C C . CYS A 1 178 ? -8.227 -13.141 2.666 1 98.25 178 CYS A C 1
ATOM 1502 O O . CYS A 1 178 ? -8.422 -12.562 1.598 1 98.25 178 CYS A O 1
ATOM 1504 N N . GLU A 1 179 ? -9.141 -13.445 3.539 1 98.12 179 GLU A N 1
ATOM 1505 C CA . GLU A 1 179 ? -10.508 -13.008 3.262 1 98.12 179 GLU A CA 1
ATOM 1506 C C . GLU A 1 179 ? -10.586 -11.492 3.139 1 98.12 179 GLU A C 1
ATOM 1508 O O . GLU A 1 179 ? -11.258 -10.969 2.242 1 98.12 179 GLU A O 1
ATOM 1513 N N . TYR A 1 180 ? -9.977 -10.812 4.098 1 97.62 180 TYR A N 1
ATOM 1514 C CA . TYR A 1 180 ? -9.977 -9.352 4.055 1 97.62 180 TYR A CA 1
ATOM 1515 C C . TYR A 1 180 ? -9.422 -8.844 2.729 1 97.62 180 TYR A C 1
ATOM 1517 O O . TYR A 1 180 ? -10 -7.945 2.109 1 97.62 180 TYR A O 1
ATOM 1525 N N . LYS A 1 181 ? -8.305 -9.383 2.346 1 98.19 181 LYS A N 1
ATOM 1526 C CA . LYS A 1 181 ? -7.664 -9 1.092 1 98.19 181 LYS A CA 1
ATOM 1527 C C . LYS A 1 181 ? -8.578 -9.281 -0.1 1 98.19 181 LYS A C 1
ATOM 1529 O O . LYS A 1 181 ? -8.742 -8.422 -0.969 1 98.19 181 LYS A O 1
ATOM 1534 N N . ILE A 1 182 ? -9.195 -10.422 -0.168 1 98.69 182 ILE A N 1
ATOM 1535 C CA . ILE A 1 182 ? -10.047 -10.836 -1.283 1 98.69 182 ILE A CA 1
ATOM 1536 C C . ILE A 1 182 ? -11.281 -9.938 -1.353 1 98.69 182 ILE A C 1
ATOM 1538 O O . ILE A 1 182 ? -11.656 -9.477 -2.432 1 98.69 182 ILE A O 1
ATOM 1542 N N . ARG A 1 183 ? -11.883 -9.711 -0.224 1 97.94 183 ARG A N 1
ATOM 1543 C CA . ARG A 1 183 ? -13.062 -8.852 -0.193 1 97.94 183 ARG A CA 1
ATOM 1544 C C . ARG A 1 183 ? -12.758 -7.477 -0.78 1 97.94 183 ARG A C 1
ATOM 1546 O O . ARG A 1 183 ? -13.531 -6.949 -1.583 1 97.94 183 ARG A O 1
ATOM 1553 N N . ASN A 1 184 ? -11.633 -6.938 -0.355 1 97.94 184 ASN A N 1
ATOM 1554 C CA . ASN A 1 184 ? -11.305 -5.594 -0.815 1 97.94 184 ASN A CA 1
ATOM 1555 C C . ASN A 1 184 ? -10.922 -5.586 -2.293 1 97.94 184 ASN A C 1
ATOM 1557 O O . ASN A 1 184 ? -11.195 -4.617 -3.004 1 97.94 184 ASN A O 1
ATOM 1561 N N . MET A 1 185 ? -10.273 -6.645 -2.799 1 97.75 185 MET A N 1
ATOM 1562 C CA . MET A 1 185 ? -9.992 -6.754 -4.227 1 97.75 185 MET A CA 1
ATOM 1563 C C . MET A 1 185 ? -11.266 -6.602 -5.047 1 97.75 185 MET A C 1
ATOM 1565 O O . MET A 1 185 ? -11.297 -5.863 -6.031 1 97.75 185 MET A O 1
ATOM 1569 N N . TYR A 1 186 ? -12.305 -7.215 -4.605 1 98 186 TYR A N 1
ATOM 1570 C CA . TYR A 1 186 ? -13.562 -7.164 -5.344 1 98 186 TYR A CA 1
ATOM 1571 C C . TYR A 1 186 ? -14.281 -5.844 -5.105 1 98 186 TYR A C 1
ATOM 1573 O O . TYR A 1 186 ? -14.984 -5.344 -5.988 1 98 186 TYR A O 1
ATOM 1581 N N . ARG A 1 187 ? -14.086 -5.262 -3.908 1 96.38 187 ARG A N 1
ATOM 1582 C CA . ARG A 1 187 ? -14.625 -3.926 -3.672 1 96.38 187 ARG A CA 1
ATOM 1583 C C . ARG A 1 187 ? -14.016 -2.908 -4.629 1 96.38 187 ARG A C 1
ATOM 1585 O O . ARG A 1 187 ? -14.711 -2.023 -5.129 1 96.38 187 ARG A O 1
ATOM 1592 N N . PHE A 1 188 ? -12.695 -3.076 -4.855 1 97 188 PHE A N 1
ATOM 1593 C CA . PHE A 1 188 ? -12.031 -2.193 -5.809 1 97 188 PHE A CA 1
ATOM 1594 C C . PHE A 1 188 ? -12.68 -2.303 -7.184 1 97 188 PHE A C 1
ATOM 1596 O O . PHE A 1 188 ? -12.672 -1.34 -7.957 1 97 188 PHE A O 1
ATOM 1603 N N . MET A 1 189 ? -13.258 -3.449 -7.445 1 96.44 189 MET A N 1
ATOM 1604 C CA . MET A 1 189 ? -13.906 -3.676 -8.734 1 96.44 189 MET A CA 1
ATOM 1605 C C . MET A 1 189 ? -15.391 -3.33 -8.672 1 96.44 189 MET A C 1
ATOM 1607 O O . MET A 1 189 ? -16.156 -3.686 -9.57 1 96.44 189 MET A O 1
ATOM 1611 N N . LYS A 1 190 ? -15.859 -2.777 -7.594 1 94.19 190 LYS A N 1
ATOM 1612 C CA . LYS A 1 190 ? -17.172 -2.182 -7.41 1 94.19 190 LYS A CA 1
ATOM 1613 C C . LYS A 1 190 ? -18.25 -3.254 -7.32 1 94.19 190 LYS A C 1
ATOM 1615 O O . LYS A 1 190 ? -19.406 -3.029 -7.727 1 94.19 190 LYS A O 1
ATOM 1620 N N . LEU A 1 191 ? -17.906 -4.449 -6.875 1 96.19 191 LEU A N 1
ATOM 1621 C CA . LEU A 1 191 ? -18.922 -5.465 -6.637 1 96.19 191 LEU A CA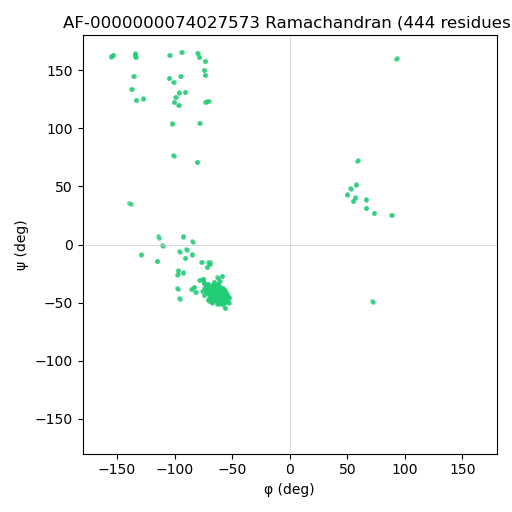 1
ATOM 1622 C C . LEU A 1 191 ? -19.719 -5.156 -5.367 1 96.19 191 LEU A C 1
ATOM 1624 O O . LEU A 1 191 ? -19.188 -4.555 -4.434 1 96.19 191 LEU A O 1
ATOM 1628 N N . ARG A 1 192 ? -20.891 -5.566 -5.391 1 94.69 192 ARG A N 1
ATOM 1629 C CA . ARG A 1 192 ? -21.75 -5.395 -4.223 1 94.69 192 ARG A CA 1
ATOM 1630 C C . ARG A 1 192 ? -21.359 -6.359 -3.107 1 94.69 192 ARG A C 1
ATOM 1632 O O . ARG A 1 192 ? -20.844 -7.449 -3.375 1 94.69 192 ARG A O 1
ATOM 1639 N N . GLU A 1 193 ? -21.734 -6.012 -1.876 1 94.62 193 GLU A N 1
ATOM 1640 C CA . GLU A 1 193 ? -21.359 -6.812 -0.72 1 94.62 193 GLU A CA 1
ATOM 1641 C C . GLU A 1 193 ? -21.984 -8.203 -0.772 1 94.62 193 GLU A C 1
ATOM 1643 O O . GLU A 1 193 ? -21.391 -9.18 -0.336 1 94.62 193 GLU A O 1
ATOM 1648 N N . ASP A 1 194 ? -23.203 -8.242 -1.257 1 96.75 194 ASP A N 1
ATOM 1649 C CA . ASP A 1 194 ? -23.859 -9.547 -1.339 1 96.75 194 ASP A CA 1
ATOM 1650 C C . ASP A 1 194 ? -23.156 -10.453 -2.35 1 96.75 194 ASP A C 1
ATOM 1652 O O . ASP A 1 194 ? -23.062 -11.664 -2.141 1 96.75 194 ASP A O 1
ATOM 1656 N N . GLN A 1 195 ? -22.703 -9.914 -3.479 1 97.94 195 GLN A N 1
ATOM 1657 C CA . GLN A 1 195 ? -21.922 -10.664 -4.453 1 97.94 195 GLN A CA 1
ATOM 1658 C C . GLN A 1 195 ? -20.609 -11.133 -3.852 1 97.94 195 GLN A C 1
ATOM 1660 O O . GLN A 1 195 ? -20.172 -12.266 -4.074 1 97.94 195 GLN A O 1
ATOM 1665 N N . ILE A 1 196 ? -20.031 -10.305 -3.104 1 98.25 196 ILE A N 1
ATOM 1666 C CA . ILE A 1 196 ? -18.734 -10.602 -2.482 1 98.25 196 ILE A CA 1
ATOM 1667 C C . ILE A 1 196 ? -18.906 -11.703 -1.437 1 98.25 196 ILE A C 1
ATOM 1669 O O . ILE A 1 196 ? -18.078 -12.609 -1.335 1 98.25 196 ILE A O 1
ATOM 1673 N N . ASP A 1 197 ? -19.984 -11.602 -0.666 1 98.38 197 ASP A N 1
ATOM 1674 C CA . ASP A 1 197 ? -20.297 -12.648 0.303 1 98.38 197 ASP A CA 1
ATOM 1675 C C . ASP A 1 197 ? -20.391 -14.016 -0.378 1 98.38 197 ASP A C 1
ATOM 1677 O O . ASP A 1 197 ? -19.859 -15 0.122 1 98.38 197 ASP A O 1
ATOM 1681 N N . ASP A 1 198 ? -21.062 -13.969 -1.458 1 98.69 198 ASP A N 1
ATOM 1682 C CA . ASP A 1 198 ? -21.219 -15.203 -2.232 1 98.69 198 ASP A CA 1
ATOM 1683 C C . ASP A 1 198 ? -19.875 -15.711 -2.725 1 98.69 198 ASP A C 1
ATOM 1685 O O . ASP A 1 198 ? -19.578 -16.906 -2.623 1 98.69 198 ASP A O 1
ATOM 1689 N N . ILE A 1 199 ? -19.062 -14.867 -3.23 1 98.75 199 ILE A N 1
ATOM 1690 C CA . ILE A 1 199 ? -17.75 -15.219 -3.75 1 98.75 199 ILE A CA 1
ATOM 1691 C C . ILE A 1 199 ? -16.891 -15.805 -2.629 1 98.75 199 ILE A C 1
ATOM 1693 O O . ILE A 1 199 ? -16.234 -16.828 -2.816 1 98.75 199 ILE A O 1
ATOM 1697 N N . ILE A 1 200 ? -16.938 -15.195 -1.493 1 98.81 200 ILE A N 1
ATOM 1698 C CA . ILE A 1 200 ? -16.141 -15.648 -0.358 1 98.81 200 ILE A CA 1
ATOM 1699 C C . ILE A 1 200 ? -16.594 -17.047 0.072 1 98.81 200 ILE A C 1
ATOM 1701 O O . ILE A 1 200 ? -15.758 -17.938 0.28 1 98.81 200 ILE A O 1
ATOM 1705 N N . ASP A 1 201 ? -17.859 -17.203 0.189 1 98.62 201 ASP A N 1
ATOM 1706 C CA . ASP A 1 201 ? -18.406 -18.469 0.641 1 98.62 201 ASP A CA 1
ATOM 1707 C C . ASP A 1 201 ? -18.031 -19.594 -0.323 1 98.62 201 ASP A C 1
ATOM 1709 O O . ASP A 1 201 ? -17.484 -20.625 0.09 1 98.62 201 ASP A O 1
ATOM 1713 N N . VAL A 1 202 ? -18.266 -19.406 -1.559 1 98.44 202 VAL A N 1
ATOM 1714 C CA . VAL A 1 202 ? -18.031 -20.422 -2.578 1 98.44 202 VAL A CA 1
ATOM 1715 C C . VAL A 1 202 ? -16.531 -20.688 -2.709 1 98.44 202 VAL A C 1
ATOM 1717 O O . VAL A 1 202 ? -16.109 -21.844 -2.752 1 98.44 202 VAL A O 1
ATOM 1720 N N . SER A 1 203 ? -15.742 -19.641 -2.805 1 98.56 203 SER A N 1
ATOM 1721 C CA . SER A 1 203 ? -14.312 -19.812 -3.031 1 98.56 203 SER A CA 1
ATOM 1722 C C . SER A 1 203 ? -13.633 -20.453 -1.831 1 98.56 203 SER A C 1
ATOM 1724 O O . SER A 1 203 ? -12.719 -21.266 -1.991 1 98.56 203 SER A O 1
ATOM 1726 N N . TYR A 1 204 ? -14.047 -20.047 -0.627 1 98.5 204 TYR A N 1
ATOM 1727 C CA . TYR A 1 204 ? -13.453 -20.641 0.567 1 98.5 204 TYR A CA 1
ATOM 1728 C C . TYR A 1 204 ? -13.742 -22.125 0.636 1 98.5 204 TYR A C 1
ATOM 1730 O O . TYR A 1 204 ? -12.852 -22.922 0.935 1 98.5 204 TYR A O 1
ATOM 1738 N N . ASN A 1 205 ? -14.992 -22.5 0.425 1 98 205 ASN A N 1
ATOM 1739 C CA . ASN A 1 205 ? -15.367 -23.906 0.423 1 98 205 ASN A CA 1
ATOM 1740 C C . ASN A 1 205 ? -14.602 -24.688 -0.638 1 98 205 ASN A C 1
ATOM 1742 O O . ASN A 1 205 ? -14.195 -25.828 -0.4 1 98 205 ASN A O 1
ATOM 1746 N N . THR A 1 206 ? -14.453 -24.125 -1.787 1 98 206 THR A N 1
ATOM 1747 C CA . THR A 1 206 ? -13.695 -24.766 -2.863 1 98 206 THR A CA 1
ATOM 1748 C C . THR A 1 206 ? -12.227 -24.906 -2.48 1 98 206 THR A C 1
ATOM 1750 O O . THR A 1 206 ? -11.641 -25.969 -2.664 1 98 206 THR A O 1
ATOM 1753 N N . TYR A 1 207 ? -11.664 -23.812 -1.978 1 97.44 207 TYR A N 1
ATOM 1754 C CA . TYR A 1 207 ? -10.273 -23.766 -1.549 1 97.44 207 TYR A CA 1
ATOM 1755 C C . TYR A 1 207 ? -9.992 -24.844 -0.511 1 97.44 207 TYR A C 1
ATOM 1757 O O . TYR A 1 207 ? -8.961 -25.516 -0.574 1 97.44 207 TYR A O 1
ATOM 1765 N N . LYS A 1 208 ? -10.914 -25.078 0.398 1 96.94 208 LYS A N 1
ATOM 1766 C CA . LYS A 1 208 ? -10.719 -26.031 1.481 1 96.94 208 LYS A CA 1
ATOM 1767 C C . LYS A 1 208 ? -10.727 -27.469 0.954 1 96.94 208 LYS A C 1
ATOM 1769 O O . LYS A 1 208 ? -10.234 -28.375 1.619 1 96.94 208 LYS A O 1
ATOM 1774 N N . LYS A 1 209 ? -11.18 -27.688 -0.231 1 95.94 209 LYS A N 1
ATOM 1775 C CA . LYS A 1 209 ? -11.219 -29.016 -0.84 1 95.94 209 LYS A CA 1
ATOM 1776 C C . LYS A 1 209 ? -9.938 -29.297 -1.622 1 95.94 209 LYS A C 1
ATOM 1778 O O . LYS A 1 209 ? -9.719 -30.422 -2.082 1 95.94 209 LYS A O 1
ATOM 1783 N N . ILE A 1 210 ? -9.172 -28.312 -1.829 1 95.25 210 ILE A N 1
ATOM 1784 C CA . ILE A 1 210 ? -7.965 -28.438 -2.635 1 95.25 210 ILE A CA 1
ATOM 1785 C C . ILE A 1 210 ? -6.762 -28.672 -1.724 1 95.25 210 ILE A C 1
ATOM 1787 O O . ILE A 1 210 ? -6.473 -27.859 -0.842 1 95.25 210 ILE A O 1
ATOM 1791 N N . ASP A 1 211 ? -6.105 -29.75 -1.897 1 91.5 211 ASP A N 1
ATOM 1792 C CA . ASP A 1 211 ? -4.855 -30.047 -1.205 1 91.5 211 ASP A CA 1
ATOM 1793 C C . ASP A 1 211 ? -3.652 -29.828 -2.123 1 91.5 211 ASP A C 1
ATOM 1795 O O . ASP A 1 211 ? -3.42 -30.609 -3.047 1 91.5 211 ASP A O 1
ATOM 1799 N N . VAL A 1 212 ? -2.971 -28.797 -1.92 1 92.25 212 VAL A N 1
ATOM 1800 C CA . VAL A 1 212 ? -1.862 -28.422 -2.797 1 92.25 212 VAL A CA 1
ATOM 1801 C C . VAL A 1 212 ? -0.667 -27.969 -1.959 1 92.25 212 VAL A C 1
ATOM 1803 O O . VAL A 1 212 ? -0.838 -27.391 -0.882 1 92.25 212 VAL A O 1
ATOM 1806 N N . LYS A 1 213 ? 0.49 -28.281 -2.43 1 91 213 LYS A N 1
ATOM 1807 C CA . LYS A 1 213 ? 1.73 -27.891 -1.77 1 91 213 LYS A CA 1
ATOM 1808 C C . LYS A 1 213 ? 2.729 -27.312 -2.773 1 91 213 LYS A C 1
ATOM 1810 O O . LYS A 1 213 ? 2.57 -27.5 -3.982 1 91 213 LYS A O 1
ATOM 1815 N N . LEU A 1 214 ? 3.68 -26.594 -2.189 1 90.81 214 LEU A N 1
ATOM 1816 C CA . LEU A 1 214 ? 4.781 -26.078 -2.996 1 90.81 214 LEU A CA 1
ATOM 1817 C C . LEU A 1 214 ? 5.938 -27.078 -3.027 1 90.81 214 LEU A C 1
ATOM 1819 O O . LEU A 1 214 ? 6.312 -27.625 -1.991 1 90.81 214 LEU A O 1
ATOM 1823 N N . THR A 1 215 ? 6.355 -27.281 -4.195 1 84 215 THR A N 1
ATOM 1824 C CA . THR A 1 215 ? 7.555 -28.078 -4.41 1 84 215 THR A CA 1
ATOM 1825 C C . THR A 1 215 ? 8.484 -27.406 -5.418 1 84 215 THR A C 1
ATOM 1827 O O . THR A 1 215 ? 8.07 -26.484 -6.121 1 84 215 THR A O 1
ATOM 1830 N N . ASP A 1 216 ? 9.727 -27.797 -5.48 1 79.88 216 ASP A N 1
ATOM 1831 C CA . ASP A 1 216 ? 10.68 -27.438 -6.523 1 79.88 216 ASP A CA 1
ATOM 1832 C C . ASP A 1 216 ? 10.703 -25.938 -6.77 1 79.88 216 ASP A C 1
ATOM 1834 O O . ASP A 1 216 ? 10.719 -25.484 -7.918 1 79.88 216 ASP A O 1
ATOM 1838 N N . TYR A 1 217 ? 10.688 -25.156 -5.77 1 89.25 217 TYR A N 1
ATOM 1839 C CA . TYR A 1 217 ? 10.836 -23.719 -5.863 1 89.25 217 TYR A CA 1
ATOM 1840 C C . TYR A 1 217 ? 9.742 -23.109 -6.734 1 89.25 217 TYR A C 1
ATOM 1842 O O . TYR A 1 217 ? 10.016 -22.578 -7.809 1 89.25 217 TYR A O 1
ATOM 1850 N N . PHE A 1 218 ? 8.508 -23.031 -6.285 1 91.75 218 PHE A N 1
ATOM 1851 C CA . PHE A 1 218 ? 7.328 -22.328 -6.789 1 91.75 218 PHE A CA 1
ATOM 1852 C C . PHE A 1 218 ? 6.57 -23.188 -7.785 1 91.75 218 PHE A C 1
ATOM 1854 O O . PHE A 1 218 ? 5.961 -22.688 -8.727 1 91.75 218 PHE A O 1
ATOM 1861 N N . LYS A 1 219 ? 6.719 -24.453 -7.66 1 89.69 219 LYS A N 1
ATOM 1862 C CA . LYS A 1 219 ? 5.879 -25.391 -8.398 1 89.69 219 LYS A CA 1
ATOM 1863 C C . LYS A 1 219 ? 4.777 -25.969 -7.508 1 89.69 219 LYS A C 1
ATOM 1865 O O . LYS A 1 219 ? 5.02 -26.281 -6.344 1 89.69 219 LYS A O 1
ATOM 1870 N N . LEU A 1 220 ? 3.592 -26.078 -8.125 1 91.5 220 LEU A N 1
ATOM 1871 C CA . LEU A 1 220 ? 2.457 -26.609 -7.383 1 91.5 220 LEU A CA 1
ATOM 1872 C C . LEU A 1 220 ? 2.281 -28.094 -7.641 1 91.5 220 LEU A C 1
ATOM 1874 O O . LEU A 1 220 ? 2.379 -28.547 -8.789 1 91.5 220 LEU A O 1
ATOM 1878 N N . THR A 1 221 ? 2.137 -28.797 -6.586 1 86.06 221 THR A N 1
ATOM 1879 C CA . THR A 1 221 ? 1.851 -30.234 -6.684 1 86.06 221 THR A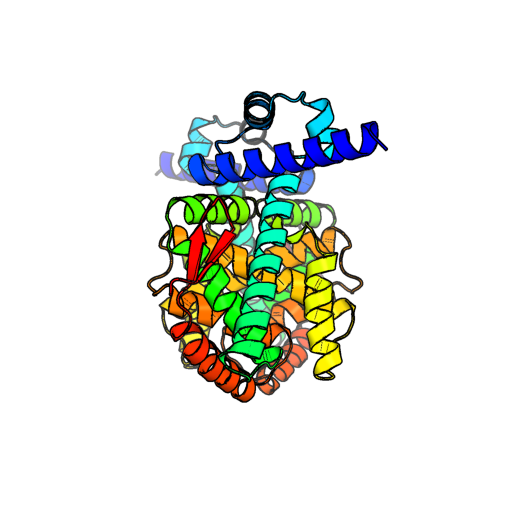 CA 1
ATOM 1880 C C . THR A 1 221 ? 0.625 -30.594 -5.852 1 86.06 221 THR A C 1
ATOM 1882 O O . THR A 1 221 ? 0.51 -30.188 -4.695 1 86.06 221 THR A O 1
ATOM 1885 N N . GLU A 1 222 ? -0.324 -31.25 -6.551 1 83.12 222 GLU A N 1
ATOM 1886 C CA . GLU A 1 222 ? -1.502 -31.719 -5.828 1 83.12 222 GLU A CA 1
ATOM 1887 C C . GLU A 1 222 ? -1.167 -32.938 -4.949 1 83.12 222 GLU A C 1
ATOM 1889 O O . GLU A 1 222 ? -0.433 -33.812 -5.371 1 83.12 222 GLU A O 1
ATOM 1894 N N . GLU A 1 223 ? -1.445 -32.719 -3.713 1 68.75 223 GLU A N 1
ATOM 1895 C CA . GLU A 1 223 ? -1.293 -33.938 -2.896 1 68.75 223 GLU A CA 1
ATOM 1896 C C . GLU A 1 223 ? -2.492 -34.875 -3.057 1 68.75 223 GLU A C 1
ATOM 1898 O O . GLU A 1 223 ? -3.641 -34.406 -2.99 1 68.75 223 GLU A O 1
ATOM 1903 N N . ILE A 1 224 ? -2.365 -35.969 -3.791 1 52.5 224 ILE A N 1
ATOM 1904 C CA . ILE A 1 224 ? -3.365 -37.031 -3.908 1 52.5 224 ILE A CA 1
ATOM 1905 C C . ILE A 1 224 ? -3.605 -37.656 -2.543 1 52.5 224 ILE A C 1
ATOM 1907 O O . ILE A 1 224 ? -2.66 -37.906 -1.792 1 52.5 224 ILE A O 1
ATOM 1911 N N . MET B 1 1 ? 15.492 21.625 34.688 1 44.75 1 MET B N 1
ATOM 1912 C CA . MET B 1 1 ? 14.625 22.469 33.875 1 44.75 1 MET B CA 1
ATOM 1913 C C . MET B 1 1 ? 15.391 23.047 32.688 1 44.75 1 MET B C 1
ATOM 1915 O O . MET B 1 1 ? 14.898 23.031 31.562 1 44.75 1 MET B O 1
ATOM 1919 N N . ALA B 1 2 ? 16.531 23.641 32.938 1 53.97 2 ALA B N 1
ATOM 1920 C CA . ALA B 1 2 ? 17.344 24.25 31.875 1 53.97 2 ALA B CA 1
ATOM 1921 C C . ALA B 1 2 ? 17.766 23.203 30.844 1 53.97 2 ALA B C 1
ATOM 1923 O O . ALA B 1 2 ? 17.719 23.453 29.641 1 53.97 2 ALA B O 1
ATOM 1924 N N . GLN B 1 3 ? 18.266 22.062 31.266 1 49.59 3 GLN B N 1
ATOM 1925 C CA . GLN B 1 3 ? 18.688 20.969 30.406 1 49.59 3 GLN B CA 1
ATOM 1926 C C . GLN B 1 3 ? 17.516 20.453 29.578 1 49.59 3 GLN B C 1
ATOM 1928 O O . GLN B 1 3 ? 17.672 20.125 28.406 1 49.59 3 GLN B O 1
ATOM 1933 N N . TYR B 1 4 ? 16.391 20.469 30.234 1 46.06 4 TYR B N 1
ATOM 1934 C CA . TYR B 1 4 ? 15.164 20.047 29.562 1 46.06 4 TYR B CA 1
ATOM 1935 C C . TYR B 1 4 ? 14.773 21.031 28.469 1 46.06 4 TYR B C 1
ATOM 1937 O O . TYR B 1 4 ? 14.398 20.641 27.375 1 46.06 4 TYR B O 1
ATOM 1945 N N . ARG B 1 5 ? 14.727 22.281 28.75 1 51.91 5 ARG B N 1
ATOM 1946 C CA . ARG B 1 5 ? 14.445 23.328 27.781 1 51.91 5 ARG B CA 1
ATOM 1947 C C . ARG B 1 5 ? 15.453 23.297 26.641 1 51.91 5 ARG B C 1
ATOM 1949 O O . ARG B 1 5 ? 15.086 23.5 25.484 1 51.91 5 ARG B O 1
ATOM 1956 N N . LYS B 1 6 ? 16.641 23.078 27.047 1 58.03 6 LYS B N 1
ATOM 1957 C CA . LYS B 1 6 ? 17.688 22.984 26.031 1 58.03 6 LYS B CA 1
ATOM 1958 C C . LYS B 1 6 ? 17.453 21.797 25.109 1 58.03 6 LYS B C 1
ATOM 1960 O O . LYS B 1 6 ? 17.641 21.906 23.891 1 58.03 6 LYS B O 1
ATOM 1965 N N . GLY B 1 7 ? 16.984 20.719 25.734 1 62.34 7 GLY B N 1
ATOM 1966 C CA . GLY B 1 7 ? 16.641 19.531 24.984 1 62.34 7 GLY B CA 1
ATOM 1967 C C . GLY B 1 7 ? 15.469 19.734 24.031 1 62.34 7 GLY B C 1
ATOM 1968 O O . GLY B 1 7 ? 15.508 19.297 22.875 1 62.34 7 GLY B O 1
ATOM 1969 N N . MET B 1 8 ? 14.523 20.406 24.609 1 68.88 8 MET B N 1
ATOM 1970 C CA . MET B 1 8 ? 13.344 20.703 23.797 1 68.88 8 MET B CA 1
ATOM 1971 C C . MET B 1 8 ? 13.695 21.656 22.656 1 68.88 8 MET B C 1
ATOM 1973 O O . MET B 1 8 ? 13.188 21.516 21.531 1 68.88 8 MET B O 1
ATOM 1977 N N . ASP B 1 9 ? 14.547 22.453 23 1 82.12 9 ASP B N 1
ATOM 1978 C CA . ASP B 1 9 ? 14.992 23.406 21.984 1 82.12 9 ASP B CA 1
ATOM 1979 C C . ASP B 1 9 ? 15.766 22.703 20.875 1 82.12 9 ASP B C 1
ATOM 1981 O O . ASP B 1 9 ? 15.539 22.969 19.688 1 82.12 9 ASP B O 1
ATOM 1985 N N . THR B 1 10 ? 16.531 21.688 21.328 1 89.06 10 THR B N 1
ATOM 1986 C CA . THR B 1 10 ? 17.312 20.953 20.344 1 89.06 10 THR B CA 1
ATOM 1987 C C . THR B 1 10 ? 16.406 20.094 19.469 1 89.06 10 THR B C 1
ATOM 1989 O O . THR B 1 10 ? 16.594 20.047 18.25 1 89.06 10 THR B O 1
ATOM 1992 N N . LYS B 1 11 ? 15.492 19.484 20.125 1 92.56 11 LYS B N 1
ATOM 1993 C CA . LYS B 1 11 ? 14.531 18.656 19.391 1 92.56 11 LYS B CA 1
ATOM 1994 C C . LYS B 1 11 ? 13.781 19.469 18.344 1 92.56 11 LYS B C 1
ATOM 1996 O O . LYS B 1 11 ? 13.633 19.047 17.203 1 92.56 11 LYS B O 1
ATOM 2001 N N . HIS B 1 12 ? 13.352 20.594 18.75 1 93.06 12 HIS B N 1
ATOM 2002 C CA . HIS B 1 12 ? 12.617 21.469 17.844 1 93.06 12 HIS B CA 1
ATOM 2003 C C . HIS B 1 12 ? 13.508 21.969 16.719 1 93.06 12 HIS B C 1
ATOM 2005 O O . HIS B 1 12 ? 13.055 22.094 15.578 1 93.06 12 HIS B O 1
ATOM 2011 N N . LYS B 1 13 ? 14.656 22.266 17.062 1 94.31 13 LYS B N 1
ATOM 2012 C CA . LYS B 1 13 ? 15.602 22.75 16.047 1 94.31 13 LYS B CA 1
ATOM 2013 C C . LYS B 1 13 ? 15.867 21.672 15 1 94.31 13 LYS B C 1
ATOM 2015 O O . LYS B 1 13 ? 15.875 21.953 13.797 1 94.31 13 LYS B O 1
ATOM 2020 N N . ILE B 1 14 ? 16.062 20.5 15.43 1 95.44 14 ILE B N 1
ATOM 2021 C CA . ILE B 1 14 ? 16.312 19.391 14.523 1 95.44 14 ILE B CA 1
ATOM 2022 C C . ILE B 1 14 ? 15.109 19.188 13.594 1 95.44 14 ILE B C 1
ATOM 2024 O O . ILE B 1 14 ? 15.273 19.031 12.383 1 95.44 14 ILE B O 1
ATOM 2028 N N . LEU B 1 15 ? 14.008 19.234 14.195 1 95.75 15 LEU B N 1
ATOM 2029 C CA . LEU B 1 15 ? 12.781 19.031 13.43 1 95.75 15 LEU B CA 1
ATOM 2030 C C . LEU B 1 15 ? 12.609 20.125 12.383 1 95.75 15 LEU B C 1
ATOM 2032 O O . LEU B 1 15 ? 12.297 19.828 11.227 1 95.75 15 LEU B O 1
ATOM 2036 N N . PHE B 1 16 ? 12.812 21.312 12.766 1 95.44 16 PHE B N 1
ATOM 2037 C CA . PHE B 1 16 ? 12.641 22.438 11.852 1 95.44 16 PHE B CA 1
ATOM 2038 C C . PHE B 1 16 ? 13.641 22.359 10.703 1 95.44 16 PHE B C 1
ATOM 2040 O O . PHE B 1 16 ? 13.273 22.547 9.547 1 95.44 16 PHE B O 1
ATOM 2047 N N . VAL B 1 17 ? 14.844 22.125 11 1 96.56 17 VAL B N 1
ATOM 2048 C CA . VAL B 1 17 ? 15.883 22.016 9.984 1 96.56 17 VAL B CA 1
ATOM 2049 C C . VAL B 1 17 ? 15.57 20.859 9.039 1 96.56 17 VAL B C 1
ATOM 2051 O O . VAL B 1 17 ? 15.758 20.984 7.824 1 96.56 17 VAL B O 1
ATOM 2054 N N . SER B 1 18 ? 15.156 19.75 9.586 1 97.31 18 SER B N 1
ATOM 2055 C CA . SER B 1 18 ? 14.797 18.609 8.766 1 97.31 18 SER B CA 1
ATOM 2056 C C . SER B 1 18 ? 13.664 18.953 7.805 1 97.31 18 SER B C 1
ATOM 2058 O O . SER B 1 18 ? 13.711 18.578 6.629 1 97.31 18 SER B O 1
ATOM 2060 N N . LYS B 1 19 ? 12.641 19.625 8.359 1 97.31 19 LYS B N 1
ATOM 2061 C CA . LYS B 1 19 ? 11.539 20.062 7.504 1 97.31 19 LYS B CA 1
ATOM 2062 C C . LYS B 1 19 ? 12.055 20.859 6.309 1 97.31 19 LYS B C 1
ATOM 2064 O O . LYS B 1 19 ? 11.695 20.578 5.164 1 97.31 19 LYS B O 1
ATOM 2069 N N . LYS B 1 20 ? 12.867 21.797 6.613 1 97 20 LYS B N 1
ATOM 2070 C CA . LYS B 1 20 ? 13.43 22.672 5.586 1 97 20 LYS B CA 1
ATOM 2071 C C . LYS B 1 20 ? 14.227 21.875 4.555 1 97 20 LYS B C 1
ATOM 2073 O O . LYS B 1 20 ? 14.008 22.016 3.35 1 97 20 LYS B O 1
ATOM 2078 N N . LEU B 1 21 ? 15.078 21.047 4.98 1 97.69 21 LEU B N 1
ATOM 2079 C CA . LEU B 1 21 ? 15.938 20.281 4.09 1 97.69 21 LEU B CA 1
ATOM 2080 C C . LEU B 1 21 ? 15.125 19.297 3.26 1 97.69 21 LEU B C 1
ATOM 2082 O O . LEU B 1 21 ? 15.383 19.125 2.064 1 97.69 21 LEU B O 1
ATOM 2086 N N . PHE B 1 22 ? 14.172 18.625 3.857 1 97.69 22 PHE B N 1
ATOM 2087 C CA . PHE B 1 22 ? 13.336 17.656 3.158 1 97.69 22 PHE B CA 1
ATOM 2088 C C . PHE B 1 22 ? 12.531 18.328 2.057 1 97.69 22 PHE B C 1
ATOM 2090 O O . PHE B 1 22 ? 12.344 17.766 0.979 1 97.69 22 PHE B O 1
ATOM 2097 N N . VAL B 1 23 ? 12.055 19.516 2.328 1 96.31 23 VAL B N 1
ATOM 2098 C CA . VAL B 1 23 ? 11.242 20.234 1.35 1 96.31 23 VAL B CA 1
ATOM 2099 C C . VAL B 1 23 ? 12.133 20.797 0.25 1 96.31 23 VAL B C 1
ATOM 2101 O O . VAL B 1 23 ? 11.812 20.703 -0.936 1 96.31 23 VAL B O 1
ATOM 2104 N N . GLU B 1 24 ? 13.258 21.297 0.573 1 96.12 24 GLU B N 1
ATOM 2105 C CA . GLU B 1 24 ? 14.109 22 -0.378 1 96.12 24 GLU B CA 1
ATOM 2106 C C . GLU B 1 24 ? 14.945 21.031 -1.196 1 96.12 24 GLU B C 1
ATOM 2108 O O . GLU B 1 24 ? 15.156 21.234 -2.395 1 96.12 24 GLU B O 1
ATOM 2113 N N . ASP B 1 25 ? 15.414 19.922 -0.564 1 95.88 25 ASP B N 1
ATOM 2114 C CA . ASP B 1 25 ? 16.375 19.047 -1.23 1 95.88 25 ASP B CA 1
ATOM 2115 C C . ASP B 1 25 ? 15.789 17.656 -1.484 1 95.88 25 ASP B C 1
ATOM 2117 O O . ASP B 1 25 ? 16.328 16.875 -2.262 1 95.88 25 ASP B O 1
ATOM 2121 N N . GLY B 1 26 ? 14.695 17.438 -0.811 1 96.44 26 GLY B N 1
ATOM 2122 C CA . GLY B 1 26 ? 14.141 16.109 -0.899 1 96.44 26 GLY B CA 1
ATOM 2123 C C . GLY B 1 26 ? 14.609 15.188 0.218 1 96.44 26 GLY B C 1
ATOM 2124 O O . GLY B 1 26 ? 15.609 15.469 0.877 1 96.44 26 GLY B O 1
ATOM 2125 N N . TYR B 1 27 ? 13.859 14.172 0.404 1 97.31 27 TYR B N 1
ATOM 2126 C CA . TYR B 1 27 ? 14.172 13.211 1.456 1 97.31 27 TYR B CA 1
ATOM 2127 C C . TYR B 1 27 ? 15.406 12.398 1.095 1 97.31 27 TYR B C 1
ATOM 2129 O O . TYR B 1 27 ? 16.297 12.188 1.931 1 97.31 27 TYR B O 1
ATOM 2137 N N . ILE B 1 28 ? 15.453 11.906 -0.091 1 96.31 28 ILE B N 1
ATOM 2138 C CA . ILE B 1 28 ? 16.516 11.016 -0.543 1 96.31 28 ILE B CA 1
ATOM 2139 C C . ILE B 1 28 ? 17.859 11.742 -0.507 1 96.31 28 ILE B C 1
ATOM 2141 O O . ILE B 1 28 ? 18.859 11.188 -0.063 1 96.31 28 ILE B O 1
ATOM 2145 N N . ASN B 1 29 ? 17.859 12.961 -0.796 1 96.44 29 ASN B N 1
ATOM 2146 C CA . ASN B 1 29 ? 19.094 13.727 -0.924 1 96.44 29 ASN B CA 1
ATOM 2147 C C . ASN B 1 29 ? 19.516 14.344 0.407 1 96.44 29 ASN B C 1
ATOM 2149 O O . ASN B 1 29 ? 20.531 15.039 0.481 1 96.44 29 ASN B O 1
ATOM 2153 N N . THR B 1 30 ? 18.734 14.203 1.408 1 97.62 30 THR B N 1
ATOM 2154 C CA . THR B 1 30 ? 19.062 14.719 2.732 1 97.62 30 THR B CA 1
ATOM 2155 C C . THR B 1 30 ? 19.594 13.602 3.629 1 97.62 30 THR B C 1
ATOM 2157 O O . THR B 1 30 ? 18.906 12.602 3.855 1 97.62 30 THR B O 1
ATOM 2160 N N . SER B 1 31 ? 20.797 13.781 4.148 1 95.94 31 SER B N 1
ATOM 2161 C CA . SER B 1 31 ? 21.375 12.805 5.055 1 95.94 31 SER B CA 1
ATOM 2162 C C . SER B 1 31 ? 21.328 13.273 6.5 1 95.94 31 SER B C 1
ATOM 2164 O O . SER B 1 31 ? 21.141 14.469 6.762 1 95.94 31 SER B O 1
ATOM 2166 N N . CYS B 1 32 ? 21.5 12.352 7.352 1 95.31 32 CYS B N 1
ATOM 2167 C CA . CYS B 1 32 ? 21.594 12.719 8.758 1 95.31 32 CYS B CA 1
ATOM 2168 C C . CYS B 1 32 ? 22.766 13.664 9.008 1 95.31 32 CYS B C 1
ATOM 2170 O O . CYS B 1 32 ? 22.656 14.594 9.812 1 95.31 32 CYS B O 1
ATOM 2172 N N . LYS B 1 33 ? 23.812 13.375 8.359 1 95.19 33 LYS B N 1
ATOM 2173 C CA . LYS B 1 33 ? 24.984 14.227 8.484 1 95.19 33 LYS B CA 1
ATOM 2174 C C . LYS B 1 33 ? 24.656 15.664 8.102 1 95.19 33 LYS B C 1
ATOM 2176 O O . LYS B 1 33 ? 25.078 16.609 8.789 1 95.19 33 LYS B O 1
ATOM 2181 N N . ARG B 1 34 ? 23.969 15.836 7.027 1 96.62 34 ARG B N 1
ATOM 2182 C CA . ARG B 1 34 ? 23.594 17.156 6.566 1 96.62 34 ARG B CA 1
ATOM 2183 C C . ARG B 1 34 ? 22.688 17.859 7.582 1 96.62 34 ARG B C 1
ATOM 2185 O O . ARG B 1 34 ? 22.812 19.047 7.828 1 96.62 34 ARG B O 1
ATOM 2192 N N . ILE B 1 35 ? 21.766 17.125 8.125 1 97.19 35 ILE B N 1
ATOM 2193 C CA . ILE B 1 35 ? 20.875 17.672 9.148 1 97.19 35 ILE B CA 1
ATOM 2194 C C . ILE B 1 35 ? 21.688 18.125 10.359 1 97.19 35 ILE B C 1
ATOM 2196 O O . ILE B 1 35 ? 21.469 19.203 10.891 1 97.19 35 ILE B O 1
ATOM 2200 N N . CYS B 1 36 ? 22.625 17.312 10.758 1 95.56 36 CYS B N 1
ATOM 2201 C CA . CYS B 1 36 ? 23.5 17.625 11.875 1 95.56 36 CYS B CA 1
ATOM 2202 C C . CYS B 1 36 ? 24.25 18.938 11.625 1 95.56 36 CYS B C 1
ATOM 2204 O O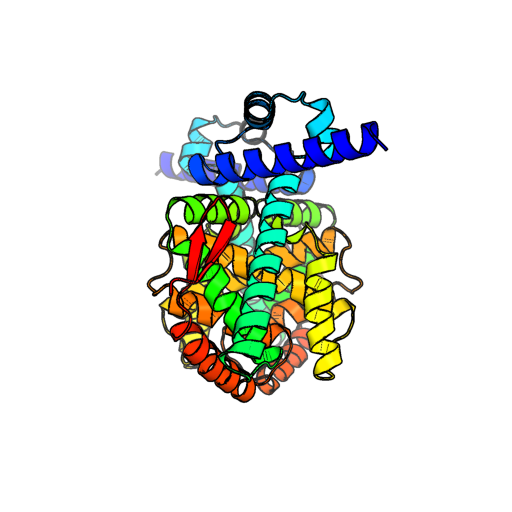 . CYS B 1 36 ? 24.297 19.797 12.5 1 95.56 36 CYS B O 1
ATOM 2206 N N . GLU B 1 37 ? 24.781 19.047 10.523 1 96.31 37 GLU B N 1
ATOM 2207 C CA . GLU B 1 37 ? 25.562 20.234 10.148 1 96.31 37 GLU B CA 1
ATOM 2208 C C . GLU B 1 37 ? 24.688 21.484 10.164 1 96.31 37 GLU B C 1
ATOM 2210 O O . GLU B 1 37 ? 25.078 22.516 10.734 1 96.31 37 GLU B O 1
ATOM 2215 N N . GLU B 1 38 ? 23.562 21.391 9.594 1 95.88 38 GLU B N 1
ATOM 2216 C CA . GLU B 1 38 ? 22.688 22.547 9.469 1 95.88 38 GLU B CA 1
ATOM 2217 C C . GLU B 1 38 ? 22.078 22.922 10.82 1 95.88 38 GLU B C 1
ATOM 2219 O O . GLU B 1 38 ? 21.844 24.109 11.102 1 95.88 38 GLU B O 1
ATOM 2224 N N . ALA B 1 39 ? 21.766 21.922 11.602 1 95.44 39 ALA B N 1
ATOM 2225 C CA . ALA B 1 39 ? 21.172 22.141 12.914 1 95.44 39 ALA B CA 1
ATOM 2226 C C . ALA B 1 39 ? 22.25 22.406 13.969 1 95.44 39 ALA B C 1
ATOM 2228 O O . ALA B 1 39 ? 21.938 22.797 15.094 1 95.44 39 ALA B O 1
ATOM 2229 N N . ASP B 1 40 ? 23.438 22.234 13.609 1 94.81 40 ASP B N 1
ATOM 2230 C CA . ASP B 1 40 ? 24.578 22.406 14.5 1 94.81 40 ASP B CA 1
ATOM 2231 C C . ASP B 1 40 ? 24.469 21.5 15.727 1 94.81 40 ASP B C 1
ATOM 2233 O O . ASP B 1 40 ? 24.516 21.984 16.859 1 94.81 40 ASP B O 1
ATOM 2237 N N . VAL B 1 41 ? 24.25 20.266 15.492 1 94.56 41 VAL B N 1
ATOM 2238 C CA . VAL B 1 41 ? 24.188 19.234 16.531 1 94.56 41 VAL B CA 1
ATOM 2239 C C . VAL B 1 41 ? 25 18.016 16.094 1 94.56 41 VAL B C 1
ATOM 2241 O O . VAL B 1 41 ? 25.359 17.891 14.914 1 94.56 41 VAL B O 1
ATOM 2244 N N . ASN B 1 42 ? 25.281 17.172 17.016 1 92.06 42 ASN B N 1
ATOM 2245 C CA . ASN B 1 42 ? 26 15.945 16.656 1 92.06 42 ASN B CA 1
ATOM 2246 C C . ASN B 1 42 ? 25.047 14.789 16.391 1 92.06 42 ASN B C 1
ATOM 2248 O O . ASN B 1 42 ? 23.859 14.883 16.703 1 92.06 42 ASN B O 1
ATOM 2252 N N . LEU B 1 43 ? 25.562 13.734 15.789 1 92.38 43 LEU B N 1
ATOM 2253 C CA . LEU B 1 43 ? 24.781 12.586 15.359 1 92.38 43 LEU B CA 1
ATOM 2254 C C . LEU B 1 43 ? 24.141 11.898 16.562 1 92.38 43 LEU B C 1
ATOM 2256 O O . LEU B 1 43 ? 23.031 11.367 16.453 1 92.38 43 LEU B O 1
ATOM 2260 N N . GLY B 1 44 ? 24.812 11.906 17.641 1 92.62 44 GLY B N 1
ATOM 2261 C CA . GLY B 1 44 ? 24.297 11.297 18.844 1 92.62 44 GLY B CA 1
ATOM 2262 C C . GLY B 1 44 ? 22.984 11.922 19.312 1 92.62 44 GLY B C 1
ATOM 2263 O O . GLY B 1 44 ? 22.078 11.219 19.766 1 92.62 44 GLY B O 1
ATOM 2264 N N . LEU B 1 45 ? 22.875 13.172 19.188 1 90.56 45 LEU B N 1
ATOM 2265 C CA . LEU B 1 45 ? 21.672 13.891 19.594 1 90.56 45 LEU B CA 1
ATOM 2266 C C . LEU B 1 45 ? 20.5 13.57 18.672 1 90.56 45 LEU B C 1
ATOM 2268 O O . LEU B 1 45 ? 19.359 13.461 19.125 1 90.56 45 LEU B O 1
ATOM 2272 N N . ILE B 1 46 ? 20.75 13.445 17.359 1 92.25 46 ILE B N 1
ATOM 2273 C CA . ILE B 1 46 ? 19.703 13.07 16.422 1 92.25 46 ILE B CA 1
ATOM 2274 C C . ILE B 1 46 ? 19.172 11.688 16.766 1 92.25 46 ILE B C 1
ATOM 2276 O O . ILE B 1 46 ? 17.953 11.484 16.812 1 92.25 46 ILE B O 1
ATOM 2280 N N . HIS B 1 47 ? 20.078 10.797 17.047 1 92.31 47 HIS B N 1
ATOM 2281 C CA . HIS B 1 47 ? 19.688 9.438 17.391 1 92.31 47 HIS B CA 1
ATOM 2282 C C . HIS B 1 47 ? 18.891 9.414 18.688 1 92.31 47 HIS B C 1
ATOM 2284 O O . HIS B 1 47 ? 17.938 8.648 18.828 1 92.31 47 HIS B O 1
ATOM 2290 N N . TYR B 1 48 ? 19.391 10.219 19.578 1 91.69 48 TYR B N 1
ATOM 2291 C CA . TYR B 1 48 ? 18.734 10.289 20.875 1 91.69 48 TYR B CA 1
ATOM 2292 C C . TYR B 1 48 ? 17.312 10.789 20.75 1 91.69 48 TYR B C 1
ATOM 2294 O O . TYR B 1 48 ? 16.375 10.211 21.312 1 91.69 48 TYR B O 1
ATOM 2302 N N . HIS B 1 49 ? 17.109 11.797 19.984 1 91.06 49 HIS B N 1
ATOM 2303 C CA . HIS B 1 49 ? 15.789 12.438 19.891 1 91.06 49 HIS B CA 1
ATOM 2304 C C . HIS B 1 49 ? 14.906 11.727 18.875 1 91.06 49 HIS B C 1
ATOM 2306 O O . HIS B 1 49 ? 13.688 11.641 19.062 1 91.06 49 HIS B O 1
ATOM 2312 N N . TYR B 1 50 ? 15.461 11.242 17.703 1 91.56 50 TYR B N 1
ATOM 2313 C CA . TYR B 1 50 ? 14.602 10.797 16.609 1 91.56 50 TYR B CA 1
ATOM 2314 C C . TYR B 1 50 ? 15.008 9.414 16.125 1 91.56 50 TYR B C 1
ATOM 2316 O O . TYR B 1 50 ? 14.305 8.797 15.32 1 91.56 50 TYR B O 1
ATOM 2324 N N . LYS B 1 51 ? 16.031 8.953 16.578 1 88.62 51 LYS B N 1
ATOM 2325 C CA . LYS B 1 51 ? 16.516 7.605 16.297 1 88.62 51 LYS B CA 1
ATOM 2326 C C . LYS B 1 51 ? 17.016 7.484 14.867 1 88.62 51 LYS B C 1
ATOM 2328 O O . LYS B 1 51 ? 18.109 6.961 14.625 1 88.62 51 LYS B O 1
ATOM 2333 N N . SER B 1 52 ? 16.203 7.957 13.867 1 90 52 SER B N 1
ATOM 2334 C CA . SER B 1 52 ? 16.578 7.801 12.469 1 90 52 SER B CA 1
ATOM 2335 C C . SER B 1 52 ? 15.938 8.891 11.602 1 90 52 SER B C 1
ATOM 2337 O O . SER B 1 52 ? 15 9.555 12.031 1 90 52 SER B O 1
ATOM 2339 N N . LYS B 1 53 ? 16.484 9.008 10.461 1 92.94 53 LYS B N 1
ATOM 2340 C CA . LYS B 1 53 ? 15.93 9.922 9.461 1 92.94 53 LYS B CA 1
ATOM 2341 C C . LYS B 1 53 ? 14.492 9.547 9.109 1 92.94 53 LYS B C 1
ATOM 2343 O O . LYS B 1 53 ? 13.648 10.414 8.922 1 92.94 53 LYS B O 1
ATOM 2348 N N . LYS B 1 54 ? 14.227 8.266 9.039 1 92.62 54 LYS B N 1
ATOM 2349 C CA . LYS B 1 54 ? 12.891 7.758 8.758 1 92.62 54 LYS B CA 1
ATOM 2350 C C . LYS B 1 54 ? 11.891 8.219 9.812 1 92.62 54 LYS B C 1
ATOM 2352 O O . LYS B 1 54 ? 10.773 8.617 9.484 1 92.62 54 LYS B O 1
ATOM 2357 N N . ASN B 1 55 ? 12.328 8.172 10.953 1 92.62 55 ASN B N 1
ATOM 2358 C CA . ASN B 1 55 ? 11.453 8.586 12.039 1 92.62 55 ASN B CA 1
ATOM 2359 C C . ASN B 1 55 ? 11.188 10.086 12.008 1 92.62 55 ASN B C 1
ATOM 2361 O O . ASN B 1 55 ? 10.078 10.531 12.312 1 92.62 55 ASN B O 1
ATOM 2365 N N . ILE B 1 56 ? 12.18 10.859 11.688 1 94.69 56 ILE B N 1
ATOM 2366 C CA . ILE B 1 56 ? 11.984 12.297 11.57 1 94.69 56 ILE B CA 1
ATOM 2367 C C . ILE B 1 56 ? 10.922 12.594 10.516 1 94.69 56 ILE B C 1
ATOM 2369 O O . ILE B 1 56 ? 9.992 13.367 10.758 1 94.69 56 ILE B O 1
ATOM 2373 N N . ALA B 1 57 ? 11.086 11.984 9.375 1 95.62 57 ALA B N 1
ATOM 2374 C CA . ALA B 1 57 ? 10.156 12.203 8.273 1 95.62 57 ALA B CA 1
ATOM 2375 C C . ALA B 1 57 ? 8.734 11.789 8.664 1 95.62 57 ALA B C 1
ATOM 2377 O O . ALA B 1 57 ? 7.77 12.469 8.336 1 95.62 57 ALA B O 1
ATOM 2378 N N . SER B 1 58 ? 8.641 10.68 9.367 1 93.44 58 SER B N 1
ATOM 2379 C CA . SER B 1 58 ? 7.348 10.188 9.812 1 93.44 58 SER B CA 1
ATOM 2380 C C . SER B 1 58 ? 6.68 11.164 10.773 1 93.44 58 SER B C 1
ATOM 2382 O O . SER B 1 58 ? 5.465 11.367 10.719 1 93.44 58 SER B O 1
ATOM 2384 N N . ILE B 1 59 ? 7.445 11.711 11.602 1 93.06 59 ILE B N 1
ATOM 2385 C CA . ILE B 1 59 ? 6.941 12.672 12.578 1 93.06 59 ILE B CA 1
ATOM 2386 C C . ILE B 1 59 ? 6.465 13.938 11.859 1 93.06 59 ILE B C 1
ATOM 2388 O O . ILE B 1 59 ? 5.395 14.469 12.164 1 93.06 59 ILE B O 1
ATOM 2392 N N . ILE B 1 60 ? 7.25 14.383 10.93 1 95.06 60 ILE B N 1
ATOM 2393 C CA . ILE B 1 60 ? 6.871 15.555 10.141 1 95.06 60 ILE B CA 1
ATOM 2394 C C . ILE B 1 60 ? 5.555 15.281 9.414 1 95.06 60 ILE B C 1
ATOM 2396 O O . ILE B 1 60 ? 4.648 16.125 9.43 1 95.06 60 ILE B O 1
ATOM 2400 N N . TYR B 1 61 ? 5.438 14.133 8.812 1 94.94 61 TYR B N 1
ATOM 2401 C CA . TYR B 1 61 ? 4.223 13.719 8.125 1 94.94 61 TYR B CA 1
ATOM 2402 C C . TYR B 1 61 ? 3.027 13.727 9.07 1 94.94 61 TYR B C 1
ATOM 2404 O O . TYR B 1 61 ? 1.976 14.281 8.742 1 94.94 61 TYR B O 1
ATOM 2412 N N . THR B 1 62 ? 3.18 13.133 10.219 1 93.31 62 THR B N 1
ATOM 2413 C CA . THR B 1 62 ? 2.102 13.008 11.195 1 93.31 62 THR B CA 1
ATOM 2414 C C . THR B 1 62 ? 1.697 14.375 11.742 1 93.31 62 THR B C 1
ATOM 2416 O O . THR B 1 62 ? 0.508 14.656 11.898 1 93.31 62 THR B O 1
ATOM 2419 N N . TYR B 1 63 ? 2.654 15.18 11.984 1 93 63 TYR B N 1
ATOM 2420 C CA . TYR B 1 63 ? 2.355 16.516 12.477 1 93 63 TYR B CA 1
ATOM 2421 C C . TYR B 1 63 ? 1.602 17.328 11.438 1 93 63 TYR B C 1
ATOM 2423 O O . TYR B 1 63 ? 0.73 18.141 11.781 1 93 63 TYR B O 1
ATOM 2431 N N . PHE B 1 64 ? 1.988 17.141 10.219 1 95.25 64 PHE B N 1
ATOM 2432 C CA . PHE B 1 64 ? 1.273 17.844 9.164 1 95.25 64 PHE B CA 1
ATOM 2433 C C . PHE B 1 64 ? -0.172 17.375 9.07 1 95.25 64 PHE B C 1
ATOM 2435 O O . PHE B 1 64 ? -1.083 18.172 8.859 1 95.25 64 PHE B O 1
ATOM 2442 N N . LEU B 1 65 ? -0.409 16.094 9.234 1 94.44 65 LEU B N 1
ATOM 2443 C CA . LEU B 1 65 ? -1.763 15.547 9.289 1 94.44 65 LEU B CA 1
ATOM 2444 C C . LEU B 1 65 ? -2.572 16.203 10.398 1 94.44 65 LEU B C 1
ATOM 2446 O O . LEU B 1 65 ? -3.73 16.578 10.188 1 94.44 65 LEU B O 1
ATOM 2450 N N . ILE B 1 66 ? -1.947 16.328 11.5 1 94.44 66 ILE B N 1
ATOM 2451 C CA . ILE B 1 66 ? -2.615 16.922 12.656 1 94.44 66 ILE B CA 1
ATOM 2452 C C . ILE B 1 66 ? -2.887 18.406 12.398 1 94.44 66 ILE B C 1
ATOM 2454 O O . ILE B 1 66 ? -3.955 18.906 12.742 1 94.44 66 ILE B O 1
ATOM 2458 N N . GLU B 1 67 ? -1.903 19.062 11.797 1 94.75 67 GLU B N 1
ATOM 2459 C CA . GLU B 1 67 ? -2.076 20.453 11.422 1 94.75 67 GLU B CA 1
ATOM 2460 C C . GLU B 1 67 ? -3.293 20.641 10.516 1 94.75 67 GLU B C 1
ATOM 2462 O O . GLU B 1 67 ? -4.09 21.562 10.719 1 94.75 67 GLU B O 1
ATOM 2467 N N . VAL B 1 68 ? -3.445 19.844 9.578 1 96.81 68 VAL B N 1
ATOM 2468 C CA . VAL B 1 68 ? -4.562 19.906 8.641 1 96.81 68 VAL B CA 1
ATOM 2469 C C . VAL B 1 68 ? -5.871 19.609 9.375 1 96.81 68 VAL B C 1
ATOM 2471 O O . VAL B 1 68 ? -6.879 20.297 9.156 1 96.81 68 VAL B O 1
ATOM 2474 N N . LYS B 1 69 ? -5.855 18.625 10.242 1 96.69 69 LYS B N 1
ATOM 2475 C CA . LYS B 1 69 ? -7.047 18.266 11.008 1 96.69 69 LYS B CA 1
ATOM 2476 C C . LYS B 1 69 ? -7.531 19.438 11.852 1 96.69 69 LYS B C 1
ATOM 2478 O O . LYS B 1 69 ? -8.719 19.75 11.852 1 96.69 69 LYS B O 1
ATOM 2483 N N . ASP B 1 70 ? -6.594 20.047 12.516 1 95.69 70 ASP B N 1
ATOM 2484 C CA . ASP B 1 70 ? -6.93 21.172 13.367 1 95.69 70 ASP B CA 1
ATOM 2485 C C . ASP B 1 70 ? -7.453 22.344 12.539 1 95.69 70 ASP B C 1
ATOM 2487 O O . ASP B 1 70 ? -8.398 23.031 12.945 1 95.69 70 ASP B O 1
ATOM 2491 N N . PHE B 1 71 ? -6.832 22.562 11.484 1 96.19 71 PHE B N 1
ATOM 2492 C CA . PHE B 1 71 ? -7.234 23.641 10.586 1 96.19 71 PHE B CA 1
ATOM 2493 C C . PHE B 1 71 ? -8.664 23.422 10.094 1 96.19 71 PHE B C 1
ATOM 2495 O O . PHE B 1 71 ? -9.484 24.344 10.148 1 96.19 71 PHE B O 1
ATOM 2502 N N . VAL B 1 72 ? -8.969 22.219 9.656 1 97.62 72 VAL B N 1
ATOM 2503 C CA . VAL B 1 72 ? -10.281 21.891 9.109 1 97.62 72 VAL B CA 1
ATOM 2504 C C . VAL B 1 72 ? -11.336 22 10.203 1 97.62 72 VAL B C 1
ATOM 2506 O O . VAL B 1 72 ? -12.422 22.547 9.977 1 97.62 72 VAL B O 1
ATOM 2509 N N . LYS B 1 73 ? -11.016 21.484 11.352 1 97.31 73 LYS B N 1
ATOM 2510 C CA . LYS B 1 73 ? -11.945 21.578 12.469 1 97.31 73 LYS B CA 1
ATOM 2511 C C . LYS B 1 73 ? -12.289 23.047 12.773 1 97.31 73 LYS B C 1
ATOM 2513 O O . LYS B 1 73 ? -13.453 23.391 12.969 1 97.31 73 LYS B O 1
ATOM 2518 N N . ARG B 1 74 ? -11.32 23.859 12.812 1 96 74 ARG B N 1
ATOM 2519 C CA . ARG B 1 74 ? -11.516 25.281 13.109 1 96 74 ARG B CA 1
ATOM 2520 C C . ARG B 1 74 ? -12.383 25.953 12.047 1 96 74 ARG B C 1
ATOM 2522 O O . ARG B 1 74 ? -13.367 26.609 12.375 1 96 74 ARG B O 1
ATOM 2529 N N . ILE B 1 75 ? -12.047 25.734 10.781 1 96 75 ILE B N 1
ATOM 2530 C CA . ILE B 1 75 ? -12.75 26.391 9.688 1 96 75 ILE B CA 1
ATOM 2531 C C . ILE B 1 75 ? -14.195 25.906 9.633 1 96 75 ILE B C 1
ATOM 2533 O O . ILE B 1 75 ? -15.125 26.719 9.516 1 96 75 ILE B O 1
ATOM 2537 N N . MET B 1 76 ? -14.43 24.641 9.773 1 96.69 76 MET B N 1
ATOM 2538 C CA . MET B 1 76 ? -15.773 24.078 9.625 1 96.69 76 MET B CA 1
ATOM 2539 C C . MET B 1 76 ? -16.625 24.391 10.852 1 96.69 76 MET B C 1
ATOM 2541 O O . MET B 1 76 ? -17.844 24.531 10.75 1 96.69 76 MET B O 1
ATOM 2545 N N . SER B 1 77 ? -15.984 24.5 11.992 1 96.62 77 SER B N 1
ATOM 2546 C CA . SER B 1 77 ? -16.719 24.797 13.219 1 96.62 77 SER B CA 1
ATOM 2547 C C . SER B 1 77 ? -17 26.297 13.336 1 96.62 77 SER B C 1
ATOM 2549 O O . SER B 1 77 ? -18.109 26.703 13.688 1 96.62 77 SER B O 1
ATOM 2551 N N . GLU B 1 78 ? -16.094 27.094 13.016 1 93.94 78 GLU B N 1
ATOM 2552 C CA . GLU B 1 78 ? -16.172 28.516 13.32 1 93.94 78 GLU B CA 1
ATOM 2553 C C . GLU B 1 78 ? -16.672 29.328 12.125 1 93.94 78 GLU B C 1
ATOM 2555 O O . GLU B 1 78 ? -17.406 30.297 12.281 1 93.94 78 GLU B O 1
ATOM 2560 N N . LYS B 1 79 ? -16.266 28.953 10.953 1 91.75 79 LYS B N 1
ATOM 2561 C CA . LYS B 1 79 ? -16.609 29.734 9.766 1 91.75 79 LYS B CA 1
ATOM 2562 C C . LYS B 1 79 ? -17.844 29.156 9.078 1 91.75 79 LYS B C 1
ATOM 2564 O O . LYS B 1 79 ? -18.781 29.891 8.766 1 91.75 79 LYS B O 1
ATOM 2569 N N . PHE B 1 80 ? -17.859 27.859 8.914 1 93.88 80 PHE B N 1
ATOM 2570 C CA . PHE B 1 80 ? -18.938 27.25 8.141 1 93.88 80 PHE B CA 1
ATOM 2571 C C . PHE B 1 80 ? -20.031 26.734 9.062 1 93.88 80 PHE B C 1
ATOM 2573 O O . PHE B 1 80 ? -21.156 26.469 8.609 1 93.88 80 PHE B O 1
ATOM 2580 N N . HIS B 1 81 ? -19.734 26.453 10.344 1 95.25 81 HIS B N 1
ATOM 2581 C CA . HIS B 1 81 ? -20.656 25.969 11.359 1 95.25 81 HIS B CA 1
ATOM 2582 C C . HIS B 1 81 ? -21.328 24.672 10.922 1 95.25 81 HIS B C 1
ATOM 2584 O O . HIS B 1 81 ? -22.547 24.516 11.07 1 95.25 81 HIS B O 1
ATOM 2590 N N . ASN B 1 82 ? -20.594 23.781 10.289 1 94.62 82 ASN B N 1
ATOM 2591 C CA . ASN B 1 82 ? -21.141 22.531 9.773 1 94.62 82 ASN B CA 1
ATOM 2592 C C . ASN B 1 82 ? -20.203 21.359 10.031 1 94.62 82 ASN B C 1
ATOM 2594 O O . ASN B 1 82 ? -20.125 20.438 9.227 1 94.62 82 ASN B O 1
ATOM 2598 N N . TYR B 1 83 ? -19.578 21.469 11.156 1 97.31 83 TYR B N 1
ATOM 2599 C CA . TYR B 1 83 ? -18.625 20.422 11.453 1 97.31 83 TYR B CA 1
ATOM 2600 C C . TYR B 1 83 ? -19.328 19.094 11.758 1 97.31 83 TYR B C 1
ATOM 2602 O O . TYR B 1 83 ? -20.188 19.031 12.641 1 97.31 83 TYR B O 1
ATOM 2610 N N . GLU B 1 84 ? -19.016 18.094 11.062 1 98.06 84 GLU B N 1
ATOM 2611 C CA . GLU B 1 84 ? -19.281 16.688 11.32 1 98.06 84 GLU B CA 1
ATOM 2612 C C . GLU B 1 84 ? -18.078 15.828 10.984 1 98.06 84 GLU B C 1
ATOM 2614 O O . GLU B 1 84 ? -17.469 15.992 9.93 1 98.06 84 GLU B O 1
ATOM 2619 N N . LEU B 1 85 ? -17.734 14.945 11.82 1 98.19 85 LEU B N 1
ATOM 2620 C CA . LEU B 1 85 ? -16.484 14.195 11.766 1 98.19 85 LEU B CA 1
ATOM 2621 C C . LEU B 1 85 ? -16.312 13.555 10.391 1 98.19 85 LEU B C 1
ATOM 2623 O O . LEU B 1 85 ? -15.227 13.633 9.805 1 98.19 85 LEU B O 1
ATOM 2627 N N . LYS B 1 86 ? -17.375 12.914 9.875 1 98.25 86 LYS B N 1
ATOM 2628 C CA . LYS B 1 86 ? -17.25 12.172 8.625 1 98.25 86 LYS B CA 1
ATOM 2629 C C . LYS B 1 86 ? -16.938 13.109 7.457 1 98.25 86 LYS B C 1
ATOM 2631 O O . LYS B 1 86 ? -16.156 12.766 6.578 1 98.25 86 LYS B O 1
ATOM 2636 N N . TYR B 1 87 ? -17.516 14.273 7.402 1 98.69 87 TYR B N 1
ATOM 2637 C CA . TYR B 1 87 ? -17.25 15.242 6.348 1 98.69 87 TYR B CA 1
ATOM 2638 C C . TYR B 1 87 ? -15.883 15.898 6.543 1 98.69 87 TYR B C 1
ATOM 2640 O O . TYR B 1 87 ? -15.133 16.078 5.578 1 98.69 87 TYR B O 1
ATOM 2648 N N . ALA B 1 88 ? -15.602 16.25 7.781 1 98.62 88 ALA B N 1
ATOM 2649 C CA . ALA B 1 88 ? -14.344 16.922 8.102 1 98.62 88 ALA B CA 1
ATOM 2650 C C . ALA B 1 88 ? -13.141 16.047 7.711 1 98.62 88 ALA B C 1
ATOM 2652 O O . ALA B 1 88 ? -12.164 16.562 7.16 1 98.62 88 ALA B O 1
ATOM 2653 N N . THR B 1 89 ? -13.219 14.789 8.008 1 98.56 89 THR B N 1
ATOM 2654 C CA . THR B 1 89 ? -12.141 13.859 7.668 1 98.56 89 THR B CA 1
ATOM 2655 C C . THR B 1 89 ? -11.906 13.828 6.16 1 98.56 89 THR B C 1
ATOM 2657 O O . THR B 1 89 ? -10.758 13.789 5.707 1 98.56 89 THR B O 1
ATOM 2660 N N . ALA B 1 90 ? -12.969 13.805 5.426 1 98.81 90 ALA B N 1
ATOM 2661 C CA . ALA B 1 90 ? -12.836 13.844 3.973 1 98.81 90 ALA B CA 1
ATOM 2662 C C . ALA B 1 90 ? -12.219 15.164 3.512 1 98.81 90 ALA B C 1
ATOM 2664 O O . ALA B 1 90 ? -11.344 15.172 2.641 1 98.81 90 ALA B O 1
ATOM 2665 N N . VAL B 1 91 ? -12.664 16.25 4.066 1 98.75 91 VAL B N 1
ATOM 2666 C CA . VAL B 1 91 ? -12.102 17.562 3.732 1 98.75 91 VAL B CA 1
ATOM 2667 C C . VAL B 1 91 ? -10.609 17.578 4.035 1 98.75 91 VAL B C 1
ATOM 2669 O O . VAL B 1 91 ? -9.812 18.109 3.252 1 98.75 91 VAL B O 1
ATOM 2672 N N . GLU B 1 92 ? -10.227 17.016 5.191 1 98.5 92 GLU B N 1
ATOM 2673 C CA . GLU B 1 92 ? -8.82 16.906 5.559 1 98.5 92 GLU B CA 1
ATOM 2674 C C . GLU B 1 92 ? -8.016 16.219 4.453 1 98.5 92 GLU B C 1
ATOM 2676 O O . GLU B 1 92 ? -6.914 16.656 4.117 1 98.5 92 GLU B O 1
ATOM 2681 N N . ASN B 1 93 ? -8.555 15.141 3.938 1 98.5 93 ASN B N 1
ATOM 2682 C CA . ASN B 1 93 ? -7.863 14.367 2.908 1 98.5 93 ASN B CA 1
ATOM 2683 C C . ASN B 1 93 ? -7.754 15.148 1.602 1 98.5 93 ASN B C 1
ATOM 2685 O O . ASN B 1 93 ? -6.719 15.109 0.934 1 98.5 93 ASN B O 1
ATOM 2689 N N . TRP B 1 94 ? -8.859 15.852 1.243 1 98.56 94 TRP B N 1
ATOM 2690 C CA . TRP B 1 94 ? -8.805 16.719 0.073 1 98.56 94 TRP B CA 1
ATOM 2691 C C . TRP B 1 94 ? -7.668 17.734 0.191 1 98.56 94 TRP B C 1
ATOM 2693 O O . TRP B 1 94 ? -6.867 17.875 -0.735 1 98.56 94 TRP B O 1
ATOM 2703 N N . ILE B 1 95 ? -7.598 18.375 1.311 1 98 95 ILE B N 1
ATOM 2704 C CA . ILE B 1 95 ? -6.633 19.453 1.526 1 98 95 ILE B CA 1
ATOM 2705 C C . ILE B 1 95 ? -5.223 18.875 1.595 1 98 95 ILE B C 1
ATOM 2707 O O . ILE B 1 95 ? -4.309 19.375 0.929 1 98 95 ILE B O 1
ATOM 2711 N N . PHE B 1 96 ? -5.055 17.891 2.35 1 97.75 96 PHE B N 1
ATOM 2712 C CA . PHE B 1 96 ? -3.75 17.281 2.594 1 97.75 96 PHE B CA 1
ATOM 2713 C C . PHE B 1 96 ? -3.102 16.844 1.283 1 97.75 96 PHE B C 1
ATOM 2715 O O . PHE B 1 96 ? -1.974 17.25 0.983 1 97.75 96 PHE B O 1
ATOM 2722 N N . ILE B 1 97 ? -3.801 16.047 0.51 1 97.94 97 ILE B N 1
ATOM 2723 C CA . ILE B 1 97 ? -3.248 15.477 -0.709 1 97.94 97 ILE B CA 1
ATOM 2724 C C . ILE B 1 97 ? -3.016 16.578 -1.744 1 97.94 97 ILE B C 1
ATOM 2726 O O . ILE B 1 97 ? -1.959 16.625 -2.377 1 97.94 97 ILE B O 1
ATOM 2730 N N . ASN B 1 98 ? -3.959 17.438 -1.895 1 97.06 98 ASN B N 1
ATOM 2731 C CA . ASN B 1 98 ? -3.828 18.484 -2.889 1 97.06 98 ASN B CA 1
ATOM 2732 C C . ASN B 1 98 ? -2.682 19.438 -2.553 1 97.06 98 ASN B C 1
ATOM 2734 O O . ASN B 1 98 ? -1.93 19.844 -3.438 1 97.06 98 ASN B O 1
ATOM 2738 N N . LEU B 1 99 ? -2.52 19.797 -1.328 1 96.38 99 LEU B N 1
ATOM 2739 C CA . LEU B 1 99 ? -1.441 20.703 -0.943 1 96.38 99 LEU B CA 1
ATOM 2740 C C . LEU B 1 99 ? -0.08 20.078 -1.202 1 96.38 99 LEU B C 1
ATOM 2742 O O . LEU B 1 99 ? 0.821 20.719 -1.736 1 96.38 99 LEU B O 1
ATOM 2746 N N . LEU B 1 100 ? 0.059 18.875 -0.863 1 97.25 100 LEU B N 1
ATOM 2747 C CA . LEU B 1 100 ? 1.355 18.219 -0.994 1 97.25 100 LEU B CA 1
ATOM 2748 C C . LEU B 1 100 ? 1.685 17.938 -2.459 1 97.25 100 LEU B C 1
ATOM 2750 O O . LEU B 1 100 ? 2.836 18.078 -2.875 1 97.25 100 LEU B O 1
ATOM 2754 N N . LEU B 1 101 ? 0.692 17.641 -3.246 1 97.62 101 LEU B N 1
ATOM 2755 C CA . LEU B 1 101 ? 0.979 17.172 -4.598 1 97.62 101 LEU B CA 1
ATOM 2756 C C . LEU B 1 101 ? 0.912 18.312 -5.598 1 97.62 101 LEU B C 1
ATOM 2758 O O . LEU B 1 101 ? 1.302 18.156 -6.754 1 97.62 101 LEU B O 1
ATOM 2762 N N . SER B 1 102 ? 0.502 19.5 -5.16 1 94.88 102 SER B N 1
ATOM 2763 C CA . SER B 1 102 ? 0.409 20.641 -6.07 1 94.88 102 SER B CA 1
ATOM 2764 C C . SER B 1 102 ? 1.689 21.469 -6.055 1 94.88 102 SER B C 1
ATOM 2766 O O . SER B 1 102 ? 1.927 22.266 -6.961 1 94.88 102 SER B O 1
ATOM 2768 N N . ASP B 1 103 ? 2.449 21.422 -5.023 1 93.56 103 ASP B N 1
ATOM 2769 C CA . ASP B 1 103 ? 3.742 22.094 -4.918 1 93.56 103 ASP B CA 1
ATOM 2770 C C . ASP B 1 103 ? 4.887 21.125 -5.18 1 93.56 103 ASP B C 1
ATOM 2772 O O . ASP B 1 103 ? 5.023 20.109 -4.488 1 93.56 103 ASP B O 1
ATOM 2776 N N . GLU B 1 104 ? 5.77 21.469 -6.086 1 95.12 104 GLU B N 1
ATOM 2777 C CA . GLU B 1 104 ? 6.789 20.531 -6.559 1 95.12 104 GLU B CA 1
ATOM 2778 C C . GLU B 1 104 ? 7.727 20.125 -5.43 1 95.12 104 GLU B C 1
ATOM 2780 O O . GLU B 1 104 ? 8.195 18.984 -5.391 1 95.12 104 GLU B O 1
ATOM 2785 N N . ARG B 1 105 ? 8.047 21.047 -4.598 1 95.38 105 ARG B N 1
ATOM 2786 C CA . ARG B 1 105 ? 8.969 20.75 -3.504 1 95.38 105 ARG B CA 1
ATOM 2787 C C . ARG B 1 105 ? 8.352 19.766 -2.52 1 95.38 105 ARG B C 1
ATOM 2789 O O . ARG B 1 105 ? 8.992 18.797 -2.117 1 95.38 105 ARG B O 1
ATOM 2796 N N . TYR B 1 106 ? 7.121 19.922 -2.158 1 96.94 106 TYR B N 1
ATOM 2797 C CA . TYR B 1 106 ? 6.422 19.047 -1.234 1 96.94 106 TYR B CA 1
ATOM 2798 C C . TYR B 1 106 ? 6.078 17.719 -1.905 1 96.94 106 TYR B C 1
ATOM 2800 O O . TYR B 1 106 ? 6.121 16.656 -1.268 1 96.94 106 TYR B O 1
ATOM 2808 N N . LYS B 1 107 ? 5.746 17.859 -3.109 1 97.56 107 LYS B N 1
ATOM 2809 C CA . LYS B 1 107 ? 5.453 16.672 -3.904 1 97.56 107 LYS B CA 1
ATOM 2810 C C . LYS B 1 107 ? 6.641 15.711 -3.922 1 97.56 107 LYS B C 1
ATOM 2812 O O . LYS B 1 107 ? 6.473 14.5 -3.762 1 97.56 107 LYS B O 1
ATOM 2817 N N . ARG B 1 108 ? 7.801 16.234 -4.125 1 97.44 108 ARG B N 1
ATOM 2818 C CA . ARG B 1 108 ? 9.008 15.414 -4.137 1 97.44 108 ARG B CA 1
ATOM 2819 C C . ARG B 1 108 ? 9.211 14.719 -2.797 1 97.44 108 ARG B C 1
ATOM 2821 O O . ARG B 1 108 ? 9.492 13.516 -2.754 1 97.44 108 ARG B O 1
ATOM 2828 N N . PHE B 1 109 ? 9.086 15.461 -1.754 1 97.31 109 PHE B N 1
ATOM 2829 C CA . PHE B 1 109 ? 9.219 14.898 -0.415 1 97.31 109 PHE B CA 1
ATOM 2830 C C . PHE B 1 109 ? 8.203 13.781 -0.195 1 97.31 109 PHE B C 1
ATOM 2832 O O . PHE B 1 109 ? 8.57 12.688 0.237 1 97.31 109 PHE B O 1
ATOM 2839 N N . TYR B 1 110 ? 6.93 14.094 -0.482 1 97.38 110 TYR B N 1
ATOM 2840 C CA . TYR B 1 110 ? 5.84 13.148 -0.261 1 97.38 110 TYR B CA 1
ATOM 2841 C C . TYR B 1 110 ? 6.031 11.891 -1.103 1 97.38 110 TYR B C 1
ATOM 2843 O O . TYR B 1 110 ? 5.859 10.773 -0.608 1 97.38 110 TYR B O 1
ATOM 2851 N N . TYR B 1 111 ? 6.441 12.047 -2.32 1 97.81 111 TYR B N 1
ATOM 2852 C CA . TYR B 1 111 ? 6.719 10.945 -3.229 1 97.81 111 TYR B CA 1
ATOM 2853 C C . TYR B 1 111 ? 7.805 10.031 -2.664 1 97.81 111 TYR B C 1
ATOM 2855 O O . TYR B 1 111 ? 7.645 8.812 -2.637 1 97.81 111 TYR B O 1
ATOM 2863 N N . GLU B 1 112 ? 8.867 10.625 -2.186 1 97.12 112 GLU B N 1
ATOM 2864 C CA . GLU B 1 112 ? 10.031 9.867 -1.736 1 97.12 112 GLU B CA 1
ATOM 2865 C C . GLU B 1 112 ? 9.711 9.062 -0.476 1 97.12 112 GLU B C 1
ATOM 2867 O O . GLU B 1 112 ? 10.133 7.914 -0.343 1 97.12 112 GLU B O 1
ATOM 2872 N N . ILE B 1 113 ? 8.938 9.68 0.39 1 95.81 113 ILE B N 1
ATOM 2873 C CA . ILE B 1 113 ? 8.648 8.945 1.616 1 95.81 113 ILE B CA 1
ATOM 2874 C C . ILE B 1 113 ? 7.645 7.836 1.326 1 95.81 113 ILE B C 1
ATOM 2876 O O . ILE B 1 113 ? 7.691 6.77 1.944 1 95.81 113 ILE B O 1
ATOM 2880 N N . CYS B 1 114 ? 6.734 8.047 0.4 1 95.94 114 CYS B N 1
ATOM 2881 C CA . CYS B 1 114 ? 5.809 6.996 -0.01 1 95.94 114 CYS B CA 1
ATOM 2882 C C . CYS B 1 114 ? 6.551 5.848 -0.688 1 95.94 114 CYS B C 1
ATOM 2884 O O . CYS B 1 114 ? 6.254 4.68 -0.441 1 95.94 114 CYS B O 1
ATOM 2886 N N . LYS B 1 115 ? 7.48 6.223 -1.438 1 93.56 115 LYS B N 1
ATOM 2887 C CA . LYS B 1 115 ? 8.266 5.223 -2.152 1 93.56 115 LYS B CA 1
ATOM 2888 C C . LYS B 1 115 ? 9.086 4.375 -1.186 1 93.56 115 LYS B C 1
ATOM 2890 O O . LYS B 1 115 ? 9.297 3.184 -1.423 1 93.56 115 LYS B O 1
ATOM 2895 N N . GLU B 1 116 ? 9.547 4.992 -0.13 1 91.44 116 GLU B N 1
ATOM 2896 C CA . GLU B 1 116 ? 10.312 4.277 0.887 1 91.44 116 GLU B CA 1
ATOM 2897 C C . GLU B 1 116 ? 9.414 3.344 1.696 1 91.44 116 GLU B C 1
ATOM 2899 O O . GLU B 1 116 ? 9.906 2.434 2.367 1 91.44 116 GLU B O 1
ATOM 2904 N N . ASN B 1 117 ? 8.156 3.553 1.684 1 88.69 117 ASN B N 1
ATOM 2905 C CA . ASN B 1 117 ? 7.137 2.631 2.174 1 88.69 117 ASN B CA 1
ATOM 2906 C C . ASN B 1 117 ? 7.23 2.445 3.686 1 88.69 117 ASN B C 1
ATOM 2908 O O . ASN B 1 117 ? 7.039 1.338 4.191 1 88.69 117 ASN B O 1
ATOM 2912 N N . PHE B 1 118 ? 7.508 3.486 4.43 1 85.44 118 PHE B N 1
ATOM 2913 C CA . PHE B 1 118 ? 7.691 3.262 5.859 1 85.44 118 PHE B CA 1
ATOM 2914 C C . PHE B 1 118 ? 6.555 3.887 6.656 1 85.44 118 PHE B C 1
ATOM 2916 O O . PHE B 1 118 ? 6.504 3.756 7.879 1 85.44 118 PHE B O 1
ATOM 2923 N N . LEU B 1 119 ? 5.621 4.523 5.961 1 86.62 119 LEU B N 1
ATOM 2924 C CA . LEU B 1 119 ? 4.535 5.207 6.656 1 86.62 119 LEU B CA 1
ATOM 2925 C C . LEU B 1 119 ? 3.582 4.203 7.293 1 86.62 119 LEU B C 1
ATOM 2927 O O . LEU B 1 119 ? 2.82 4.555 8.195 1 86.62 119 LEU B O 1
ATOM 2931 N N . ILE B 1 120 ? 3.65 3.018 6.891 1 87.44 120 ILE B N 1
ATOM 2932 C CA . ILE B 1 120 ? 2.791 1.991 7.469 1 87.44 120 ILE B CA 1
ATOM 2933 C C . ILE B 1 120 ? 3.326 1.583 8.844 1 87.44 120 ILE B C 1
ATOM 2935 O O . ILE B 1 120 ? 2.609 0.974 9.641 1 87.44 120 ILE B O 1
ATOM 2939 N N . ASP B 1 121 ? 4.539 1.924 9.156 1 81.44 121 ASP B N 1
ATOM 2940 C CA . ASP B 1 121 ? 5.199 1.498 10.383 1 81.44 121 ASP B CA 1
ATOM 2941 C C . ASP B 1 121 ? 5.098 2.572 11.461 1 81.44 121 ASP B C 1
ATOM 2943 O O . ASP B 1 121 ? 5.109 2.264 12.656 1 81.44 121 ASP B O 1
ATOM 2947 N N . GLU B 1 122 ? 4.961 3.75 11.023 1 70.75 122 GLU B N 1
ATOM 2948 C CA . GLU B 1 122 ? 5.234 4.828 11.969 1 70.75 122 GLU B CA 1
ATOM 2949 C C . GLU B 1 122 ? 3.943 5.484 12.453 1 70.75 122 GLU B C 1
ATOM 2951 O O . GLU B 1 122 ? 2.977 5.594 11.695 1 70.75 122 GLU B O 1
ATOM 2956 N N . ASN B 1 123 ? 4.043 5.828 13.719 1 74.31 123 ASN B N 1
ATOM 2957 C CA . ASN B 1 123 ? 2.992 6.59 14.383 1 74.31 123 ASN B CA 1
ATOM 2958 C C . ASN B 1 123 ? 1.635 5.906 14.258 1 74.31 123 ASN B C 1
ATOM 2960 O O . ASN B 1 123 ? 0.616 6.57 14.055 1 74.31 123 ASN B O 1
ATOM 2964 N N . THR B 1 124 ? 1.649 4.695 14.328 1 78.81 124 THR B N 1
ATOM 2965 C CA . THR B 1 124 ? 0.491 3.83 14.125 1 78.81 124 THR B CA 1
ATOM 2966 C C . THR B 1 124 ? -0.59 4.133 15.164 1 78.81 124 THR B C 1
ATOM 2968 O O . THR B 1 124 ? -1.777 4.172 14.828 1 78.81 124 THR B O 1
ATOM 2971 N N . LYS B 1 125 ? -0.197 4.512 16.266 1 86.12 125 LYS B N 1
ATOM 2972 C CA . LYS B 1 125 ? -1.17 4.688 17.344 1 86.12 125 LYS B CA 1
ATOM 2973 C C . LYS B 1 125 ? -2.049 5.91 17.094 1 86.12 125 LYS B C 1
ATOM 2975 O O . LYS B 1 125 ? -3.258 5.871 17.328 1 86.12 125 LYS B O 1
ATOM 2980 N N . VAL B 1 126 ? -1.445 6.965 16.609 1 88.94 126 VAL B N 1
ATOM 2981 C CA . VAL B 1 126 ? -2.186 8.195 16.359 1 88.94 126 VAL B CA 1
ATOM 2982 C C . VAL B 1 126 ? -3.193 7.965 15.227 1 88.94 126 VAL B C 1
ATOM 2984 O O . VAL B 1 126 ? -4.352 8.367 15.336 1 88.94 126 VAL B O 1
ATOM 2987 N N . ILE B 1 127 ? -2.807 7.281 14.234 1 91 127 ILE B N 1
ATOM 2988 C CA . ILE B 1 127 ? -3.668 7.055 13.078 1 91 127 ILE B CA 1
ATOM 2989 C C . ILE B 1 127 ? -4.793 6.094 13.461 1 91 127 ILE B C 1
ATOM 2991 O O . ILE B 1 127 ? -5.949 6.301 13.078 1 91 127 ILE B O 1
ATOM 2995 N N . GLU B 1 128 ? -4.445 5.117 14.227 1 92.62 128 GLU B N 1
ATOM 2996 C CA . GLU B 1 128 ? -5.469 4.199 14.711 1 92.62 128 GLU B CA 1
ATOM 2997 C C . GLU B 1 128 ? -6.531 4.941 15.523 1 92.62 128 GLU B C 1
ATOM 2999 O O . GLU B 1 128 ? -7.723 4.625 15.43 1 92.62 128 GLU B O 1
ATOM 3004 N N . PHE B 1 129 ? -6.055 5.875 16.328 1 93.69 129 PHE B N 1
ATOM 3005 C CA . PHE B 1 129 ? -6.969 6.652 17.156 1 93.69 129 PHE B CA 1
ATOM 3006 C C . PHE B 1 129 ? -8.016 7.352 16.281 1 93.69 129 PHE B C 1
ATOM 3008 O O . PHE B 1 129 ? -9.195 7.402 16.656 1 93.69 129 PHE B O 1
ATOM 3015 N N . PHE B 1 130 ? -7.629 7.848 15.195 1 93.38 130 PHE B N 1
ATOM 3016 C CA . PHE B 1 130 ? -8.547 8.57 14.32 1 93.38 130 PHE B CA 1
ATOM 3017 C C . PHE B 1 130 ? -9.609 7.637 13.758 1 93.38 130 PHE B C 1
ATOM 3019 O O . PHE B 1 130 ? -10.773 8.023 13.617 1 93.38 130 PHE B O 1
ATOM 3026 N N . TYR B 1 131 ? -9.242 6.438 13.438 1 96.19 131 TYR B N 1
ATOM 3027 C CA . TYR B 1 131 ? -10.227 5.473 12.945 1 96.19 131 TYR B CA 1
ATOM 3028 C C . TYR B 1 131 ? -11.148 5.016 14.07 1 96.19 131 TYR B C 1
ATOM 3030 O O . TYR B 1 131 ? -12.344 4.824 13.859 1 96.19 131 TYR B O 1
ATOM 3038 N N . LYS B 1 132 ? -10.578 4.84 15.266 1 96.44 132 LYS B N 1
ATOM 3039 C CA . LYS B 1 132 ? -11.391 4.484 16.422 1 96.44 132 LYS B CA 1
ATOM 3040 C C . LYS B 1 132 ? -12.438 5.559 16.719 1 96.44 132 LYS B C 1
ATOM 3042 O O . LYS B 1 132 ? -13.555 5.254 17.141 1 96.44 132 LYS B O 1
ATOM 3047 N N . LEU B 1 133 ? -12.008 6.785 16.516 1 97.06 133 LEU B N 1
ATOM 3048 C CA . LEU B 1 133 ? -12.938 7.891 16.703 1 97.06 133 LEU B CA 1
ATOM 3049 C C . LEU B 1 133 ? -14.148 7.742 15.789 1 97.06 133 LEU B C 1
ATOM 3051 O O . LEU B 1 133 ? -15.281 7.973 16.219 1 97.06 133 LEU B O 1
ATOM 3055 N N . HIS B 1 134 ? -13.992 7.395 14.523 1 97.75 134 HIS B N 1
ATOM 3056 C CA . HIS B 1 134 ? -15.094 7.168 13.594 1 97.75 134 HIS B CA 1
ATOM 3057 C C . HIS B 1 134 ? -15.961 5.996 14.039 1 97.75 134 HIS B C 1
ATOM 3059 O O . HIS B 1 134 ? -17.188 6.082 14 1 97.75 134 HIS B O 1
ATOM 3065 N N . VAL B 1 135 ? -15.258 4.895 14.422 1 97.62 135 VAL B N 1
ATOM 3066 C CA . VAL B 1 135 ? -15.961 3.684 14.844 1 97.62 135 VAL B CA 1
ATOM 3067 C C . VAL B 1 135 ? -16.891 4 16.016 1 97.62 135 VAL B C 1
ATOM 3069 O O . VAL B 1 135 ? -18.062 3.619 16.016 1 97.62 135 VAL B O 1
ATOM 3072 N N . ASN B 1 136 ? -16.359 4.703 17 1 97.44 136 ASN B N 1
ATOM 3073 C CA . ASN B 1 136 ? -17.125 5.027 18.203 1 97.44 136 ASN B CA 1
ATOM 3074 C C . ASN B 1 136 ? -18.234 6.035 17.906 1 97.44 136 ASN B C 1
ATOM 3076 O O . ASN B 1 136 ? -19.359 5.875 18.375 1 97.44 136 ASN B O 1
ATOM 3080 N N . THR B 1 137 ? -17.891 7.078 17.156 1 97.88 137 THR B N 1
ATOM 3081 C CA . THR B 1 137 ? -18.828 8.156 16.875 1 97.88 137 THR B CA 1
ATOM 3082 C C . THR B 1 137 ? -20.031 7.641 16.094 1 97.88 137 THR B C 1
ATOM 3084 O O . THR B 1 137 ? -21.172 8.062 16.344 1 97.88 137 THR B O 1
ATOM 3087 N N . TYR B 1 138 ? -19.781 6.691 15.25 1 97.44 138 TYR B N 1
ATOM 3088 C CA . TYR B 1 138 ? -20.859 6.266 14.352 1 97.44 138 TYR B CA 1
ATOM 3089 C C . TYR B 1 138 ? -21.281 4.832 14.648 1 97.44 138 TYR B C 1
ATOM 3091 O O . TYR B 1 138 ? -22.031 4.23 13.883 1 97.44 138 TYR B O 1
ATOM 3099 N N . ASN B 1 139 ? -20.734 4.266 15.727 1 97.25 139 ASN B N 1
ATOM 3100 C CA . ASN B 1 139 ? -21.062 2.914 16.156 1 97.25 139 ASN B CA 1
ATOM 3101 C C . ASN B 1 139 ? -20.906 1.905 15.031 1 97.25 139 ASN B C 1
ATOM 3103 O O . ASN B 1 139 ? -21.828 1.139 14.742 1 97.25 139 ASN B O 1
ATOM 3107 N N . LEU B 1 140 ? -19.797 2.002 14.398 1 97.19 140 LEU B N 1
ATOM 3108 C CA . LEU B 1 140 ? -19.531 1.103 13.281 1 97.19 140 LEU B CA 1
ATOM 3109 C C . LEU B 1 140 ? -19.219 -0.306 13.773 1 97.19 140 LEU B C 1
ATOM 3111 O O . LEU B 1 140 ? -18.609 -0.475 14.836 1 97.19 140 LEU B O 1
ATOM 3115 N N . ASN B 1 141 ? -19.641 -1.296 13 1 96.12 141 ASN B N 1
ATOM 3116 C CA . ASN B 1 141 ? -19.344 -2.689 13.312 1 96.12 141 ASN B CA 1
ATOM 3117 C C . ASN B 1 141 ? -17.938 -3.074 12.883 1 96.12 141 ASN B C 1
ATOM 3119 O O . ASN B 1 141 ? -17.75 -3.881 11.969 1 96.12 141 ASN B O 1
ATOM 3123 N N . ILE B 1 142 ? -16.969 -2.541 13.602 1 96.56 142 ILE B N 1
ATOM 3124 C CA . ILE B 1 142 ? -15.555 -2.727 13.312 1 96.56 142 ILE B CA 1
ATOM 3125 C C . ILE B 1 142 ? -14.812 -3.08 14.602 1 96.56 142 ILE B C 1
ATOM 3127 O O . ILE B 1 142 ? -14.891 -2.352 15.594 1 96.56 142 ILE B O 1
ATOM 3131 N N . THR B 1 143 ? -14.133 -4.172 14.57 1 94.62 143 THR B N 1
ATOM 3132 C CA . THR B 1 143 ? -13.398 -4.645 15.734 1 94.62 143 THR B CA 1
ATOM 3133 C C . THR B 1 143 ? -12.062 -3.916 15.867 1 94.62 143 THR B C 1
ATOM 3135 O O . THR B 1 143 ? -11.609 -3.271 14.914 1 94.62 143 THR B O 1
ATOM 3138 N N . PRO B 1 144 ? -11.43 -3.998 16.984 1 92 144 PRO B N 1
ATOM 3139 C CA . PRO B 1 144 ? -10.102 -3.391 17.156 1 92 144 PRO B CA 1
ATOM 3140 C C . PRO B 1 144 ? -9.086 -3.922 16.141 1 92 144 PRO B C 1
ATOM 3142 O O . PRO B 1 144 ? -8.258 -3.16 15.641 1 92 144 PRO B O 1
ATOM 3145 N N . ASN B 1 145 ? -9.148 -5.141 15.852 1 92.75 145 ASN B N 1
ATOM 3146 C CA . ASN B 1 145 ? -8.25 -5.711 14.859 1 92.75 145 ASN B CA 1
ATOM 3147 C C . ASN B 1 145 ? -8.539 -5.172 13.461 1 92.75 145 ASN B C 1
ATOM 3149 O O . ASN B 1 145 ? -7.621 -4.992 12.656 1 92.75 145 ASN B O 1
ATOM 3153 N N . GLU B 1 146 ? -9.797 -5.012 13.219 1 95.31 146 GLU B N 1
ATOM 3154 C CA . GLU B 1 146 ? -10.164 -4.438 11.93 1 95.31 146 GLU B CA 1
ATOM 3155 C C . GLU B 1 146 ? -9.68 -2.998 11.812 1 95.31 146 GLU B C 1
ATOM 3157 O O . GLU B 1 146 ? -9.336 -2.543 10.719 1 95.31 146 GLU B O 1
ATOM 3162 N N . VAL B 1 147 ? -9.641 -2.287 12.945 1 96.31 147 VAL B N 1
ATOM 3163 C CA . VAL B 1 147 ? -9.094 -0.934 12.922 1 96.31 147 VAL B CA 1
ATOM 3164 C C . VAL B 1 147 ? -7.637 -0.97 12.461 1 96.31 147 VAL B C 1
ATOM 3166 O O . VAL B 1 147 ? -7.211 -0.129 11.664 1 96.31 147 VAL B O 1
ATOM 3169 N N . LYS B 1 148 ? -6.895 -1.954 12.922 1 95.69 148 LYS B N 1
ATOM 3170 C CA . LYS B 1 148 ? -5.504 -2.123 12.508 1 95.69 148 LYS B CA 1
ATOM 3171 C C . LYS B 1 148 ? -5.41 -2.418 11.008 1 95.69 148 LYS B C 1
ATOM 3173 O O . LYS B 1 148 ? -4.527 -1.898 10.328 1 95.69 148 LYS B O 1
ATOM 3178 N N . LEU B 1 149 ? -6.336 -3.248 10.523 1 96.75 149 LEU B N 1
ATOM 3179 C CA . LEU B 1 149 ? -6.379 -3.568 9.102 1 96.75 149 LEU B CA 1
ATOM 3180 C C . LEU B 1 149 ? -6.652 -2.318 8.273 1 96.75 149 LEU B C 1
ATOM 3182 O O . LEU B 1 149 ? -5.996 -2.09 7.254 1 96.75 149 LEU B O 1
ATOM 3186 N N . ILE B 1 150 ? -7.555 -1.515 8.742 1 96.94 150 ILE B N 1
ATOM 3187 C CA . ILE B 1 150 ? -7.945 -0.302 8.031 1 96.94 150 ILE B CA 1
ATOM 3188 C C . ILE B 1 150 ? -6.762 0.661 7.969 1 96.94 150 ILE B C 1
ATOM 3190 O O . ILE B 1 150 ? -6.492 1.25 6.918 1 96.94 150 ILE B O 1
ATOM 3194 N N . ARG B 1 151 ? -6.074 0.768 9.062 1 96.19 151 ARG B N 1
ATOM 3195 C CA . ARG B 1 151 ? -4.91 1.646 9.125 1 96.19 151 ARG B CA 1
ATOM 3196 C C . ARG B 1 151 ? -3.867 1.244 8.086 1 96.19 151 ARG B C 1
ATOM 3198 O O . ARG B 1 151 ? -3.361 2.092 7.344 1 96.19 151 ARG B O 1
ATOM 3205 N N . VAL B 1 152 ? -3.58 -0.002 8.016 1 96.5 152 VAL B N 1
ATOM 3206 C CA . VAL B 1 152 ? -2.566 -0.513 7.102 1 96.5 152 VAL B CA 1
ATOM 3207 C C . VAL B 1 152 ? -3.061 -0.387 5.664 1 96.5 152 VAL B C 1
ATOM 3209 O O . VAL B 1 152 ? -2.33 0.082 4.789 1 96.5 152 VAL B O 1
ATOM 3212 N N . ALA B 1 153 ? -4.281 -0.783 5.445 1 97 153 ALA B N 1
ATOM 3213 C CA . ALA B 1 153 ? -4.867 -0.735 4.109 1 97 153 ALA B CA 1
ATOM 3214 C C . ALA B 1 153 ? -4.852 0.687 3.555 1 97 153 ALA B C 1
ATOM 3216 O O . ALA B 1 153 ? -4.445 0.912 2.414 1 97 153 ALA B O 1
ATOM 3217 N N . ASN B 1 154 ? -5.273 1.584 4.359 1 96.5 154 ASN B N 1
ATOM 3218 C CA . ASN B 1 154 ? -5.352 2.971 3.912 1 96.5 154 ASN B CA 1
ATOM 3219 C C . ASN B 1 154 ? -3.967 3.555 3.646 1 96.5 154 ASN B C 1
ATOM 3221 O O . ASN B 1 154 ? -3.773 4.293 2.68 1 96.5 154 ASN B O 1
ATOM 3225 N N . ALA B 1 155 ? -3.082 3.281 4.559 1 95.69 155 ALA B N 1
ATOM 3226 C CA . ALA B 1 155 ? -1.721 3.775 4.363 1 95.69 155 ALA B CA 1
ATOM 3227 C C . ALA B 1 155 ? -1.107 3.207 3.088 1 95.69 155 ALA B C 1
ATOM 3229 O O . ALA B 1 155 ? -0.534 3.945 2.285 1 95.69 155 ALA B O 1
ATOM 323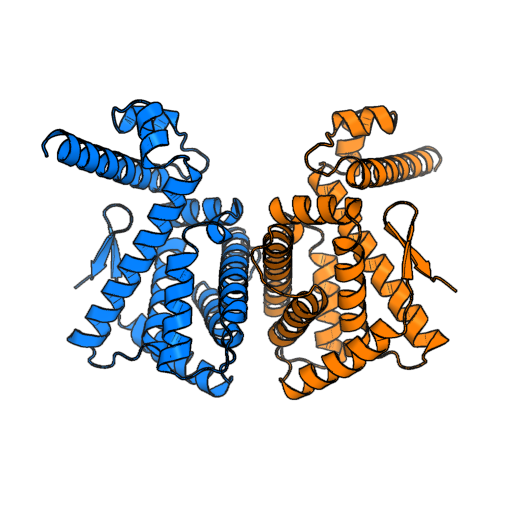0 N N . ALA B 1 156 ? -1.228 1.921 2.93 1 96.12 156 ALA B N 1
ATOM 3231 C CA . ALA B 1 156 ? -0.668 1.258 1.754 1 96.12 156 ALA B CA 1
ATOM 3232 C C . ALA B 1 156 ? -1.298 1.794 0.471 1 96.12 156 ALA B C 1
ATOM 3234 O O . ALA B 1 156 ? -0.592 2.107 -0.49 1 96.12 156 ALA B O 1
ATOM 3235 N N . LEU B 1 157 ? -2.57 1.883 0.488 1 96.94 157 LEU B N 1
ATOM 3236 C CA . LEU B 1 157 ? -3.289 2.414 -0.666 1 96.94 157 LEU B CA 1
ATOM 3237 C C . LEU B 1 157 ? -2.793 3.812 -1.019 1 96.94 157 LEU B C 1
ATOM 3239 O O . LEU B 1 157 ? -2.5 4.094 -2.182 1 96.94 157 LEU B O 1
ATOM 3243 N N . THR B 1 158 ? -2.727 4.641 -0.029 1 97.06 158 THR B N 1
ATOM 3244 C CA . THR B 1 158 ? -2.326 6.027 -0.238 1 97.06 158 THR B CA 1
ATOM 3245 C C . THR B 1 158 ? -0.922 6.102 -0.832 1 97.06 158 THR B C 1
ATOM 3247 O O . THR B 1 158 ? -0.692 6.816 -1.809 1 97.06 158 THR B O 1
ATOM 3250 N N . MET B 1 159 ? -0.055 5.344 -0.252 1 96.5 159 MET B N 1
ATOM 3251 C CA . MET B 1 159 ? 1.329 5.379 -0.715 1 96.5 159 MET B CA 1
ATOM 3252 C C . MET B 1 159 ? 1.436 4.875 -2.15 1 96.5 159 MET B C 1
ATOM 3254 O O . MET B 1 159 ? 2.137 5.469 -2.971 1 96.5 159 MET B O 1
ATOM 3258 N N . GLY B 1 160 ? 0.733 3.809 -2.445 1 96.81 160 GLY B N 1
ATOM 3259 C CA . GLY B 1 160 ? 0.744 3.295 -3.807 1 96.81 160 GLY B CA 1
ATOM 3260 C C . GLY B 1 160 ? 0.189 4.277 -4.82 1 96.81 160 GLY B C 1
ATOM 3261 O O . GLY B 1 160 ? 0.768 4.465 -5.891 1 96.81 160 GLY B O 1
ATOM 3262 N N . LEU B 1 161 ? -0.875 4.898 -4.492 1 97.56 161 LEU B N 1
ATOM 3263 C CA . LEU B 1 161 ? -1.525 5.848 -5.391 1 97.56 161 LEU B CA 1
ATOM 3264 C C . LEU B 1 161 ? -0.643 7.07 -5.625 1 97.56 161 LEU B C 1
ATOM 3266 O O . LEU B 1 161 ? -0.503 7.531 -6.758 1 97.56 161 LEU B O 1
ATOM 3270 N N . VAL B 1 162 ? -0.051 7.59 -4.562 1 97.94 162 VAL B N 1
ATOM 3271 C CA . VAL B 1 162 ? 0.792 8.781 -4.656 1 97.94 162 VAL B CA 1
ATOM 3272 C C . VAL B 1 162 ? 1.99 8.492 -5.559 1 97.94 162 VAL B C 1
ATOM 3274 O O . VAL B 1 162 ? 2.281 9.258 -6.48 1 97.94 162 VAL B O 1
ATOM 3277 N N . VAL B 1 163 ? 2.613 7.391 -5.332 1 97.12 163 VAL B N 1
ATOM 3278 C CA . VAL B 1 163 ? 3.807 7.035 -6.094 1 97.12 163 VAL B CA 1
ATOM 3279 C C . VAL B 1 163 ? 3.459 6.938 -7.578 1 97.12 163 VAL B C 1
ATOM 3281 O O . VAL B 1 163 ? 4.117 7.559 -8.422 1 97.12 163 VAL B O 1
ATOM 3284 N N . LYS B 1 164 ? 2.441 6.273 -7.867 1 96.5 164 LYS B N 1
ATOM 3285 C CA . LYS B 1 164 ? 2.121 6.023 -9.273 1 96.5 164 LYS B CA 1
ATOM 3286 C C . LYS B 1 164 ? 1.54 7.266 -9.938 1 96.5 164 LYS B C 1
ATOM 3288 O O . LYS B 1 164 ? 1.724 7.48 -11.133 1 96.5 164 LYS B O 1
ATOM 3293 N N . TYR B 1 165 ? 0.88 8.062 -9.172 1 97.69 165 TYR B N 1
ATOM 3294 C CA . TYR B 1 165 ? 0.414 9.336 -9.703 1 97.69 165 TYR B CA 1
ATOM 3295 C C . TYR B 1 165 ? 1.588 10.227 -10.102 1 97.69 165 TYR B C 1
ATOM 3297 O O . TYR B 1 165 ? 1.615 10.766 -11.211 1 97.69 165 TYR B O 1
ATOM 3305 N N . VAL B 1 166 ? 2.514 10.375 -9.203 1 97.62 166 VAL B N 1
ATOM 3306 C CA . VAL B 1 166 ? 3.666 11.242 -9.445 1 97.62 166 VAL B CA 1
ATOM 3307 C C . VAL B 1 166 ? 4.477 10.695 -10.625 1 97.62 166 VAL B C 1
ATOM 3309 O O . VAL B 1 166 ? 5.055 11.469 -11.391 1 97.62 166 VAL B O 1
ATOM 3312 N N . GLU B 1 167 ? 4.414 9.398 -10.82 1 96.25 167 GLU B N 1
ATOM 3313 C CA . GLU B 1 167 ? 5.141 8.758 -11.914 1 96.25 167 GLU B CA 1
ATOM 3314 C C . GLU B 1 167 ? 4.344 8.82 -13.211 1 96.25 167 GLU B C 1
ATOM 3316 O O . GLU B 1 167 ? 4.723 8.195 -14.211 1 96.25 167 GLU B O 1
ATOM 3321 N N . ASN B 1 168 ? 3.223 9.438 -13.203 1 95.81 168 ASN B N 1
ATOM 3322 C CA . ASN B 1 168 ? 2.383 9.672 -14.375 1 95.81 168 ASN B CA 1
ATOM 3323 C C . ASN B 1 168 ? 1.823 8.367 -14.93 1 95.81 168 ASN B C 1
ATOM 3325 O O . ASN B 1 168 ? 1.704 8.203 -16.156 1 95.81 168 ASN B O 1
ATOM 3329 N N . TYR B 1 169 ? 1.617 7.473 -14.008 1 94.81 169 TYR B N 1
ATOM 3330 C CA . TYR B 1 169 ? 1.048 6.188 -14.398 1 94.81 169 TYR B CA 1
ATOM 3331 C C . TYR B 1 169 ? -0.438 6.316 -14.703 1 94.81 169 TYR B C 1
ATOM 3333 O O . TYR B 1 169 ? -0.963 5.617 -15.57 1 94.81 169 TYR B O 1
ATOM 3341 N N . PHE B 1 170 ? -1.052 7.18 -14.016 1 94.81 170 PHE B N 1
ATOM 3342 C CA . PHE B 1 170 ? -2.486 7.387 -14.18 1 94.81 170 PHE B CA 1
ATOM 3343 C C . PHE B 1 170 ? -2.762 8.531 -15.141 1 94.81 170 PHE B C 1
ATOM 3345 O O . PHE B 1 170 ? -2.012 9.516 -15.18 1 94.81 170 PHE B O 1
ATOM 3352 N N . ASP B 1 171 ? -3.818 8.398 -15.898 1 94.56 171 ASP B N 1
ATOM 3353 C CA . ASP B 1 171 ? -4.363 9.5 -16.688 1 94.56 171 ASP B CA 1
ATOM 3354 C C . ASP B 1 171 ? -5.582 10.109 -16 1 94.56 171 ASP B C 1
ATOM 3356 O O . ASP B 1 171 ? -6.715 9.898 -16.438 1 94.56 171 ASP B O 1
ATOM 3360 N N . MET B 1 172 ? -5.305 10.922 -14.945 1 95.06 172 MET B N 1
ATOM 3361 C CA . MET B 1 172 ? -6.398 11.5 -14.164 1 95.06 172 MET B CA 1
ATOM 3362 C C . MET B 1 172 ? -5.953 12.781 -13.477 1 95.06 172 MET B C 1
ATOM 3364 O O . MET B 1 172 ? -4.754 13.023 -13.32 1 95.06 172 MET B O 1
ATOM 3368 N N . THR B 1 173 ? -6.93 13.547 -13.086 1 96.38 173 THR B N 1
ATOM 3369 C CA . THR B 1 173 ? -6.645 14.766 -12.344 1 96.38 173 THR B CA 1
ATOM 3370 C C . THR B 1 173 ? -6.348 14.453 -10.875 1 96.38 173 THR B C 1
ATOM 3372 O O . THR B 1 173 ? -6.637 13.352 -10.398 1 96.38 173 THR B O 1
ATOM 3375 N N . LEU B 1 174 ? -5.73 15.375 -10.227 1 97.12 174 LEU B N 1
ATOM 3376 C CA . LEU B 1 174 ? -5.453 15.234 -8.805 1 97.12 174 LEU B CA 1
ATOM 3377 C C . LEU B 1 174 ? -6.746 15.062 -8.016 1 97.12 174 LEU B C 1
ATOM 3379 O O . LEU B 1 174 ? -6.797 14.273 -7.066 1 97.12 174 LEU B O 1
ATOM 3383 N N . ASP B 1 175 ? -7.824 15.734 -8.359 1 97.56 175 ASP B N 1
ATOM 3384 C CA . ASP B 1 175 ? -9.109 15.609 -7.684 1 97.56 175 ASP B CA 1
ATOM 3385 C C . ASP B 1 175 ? -9.688 14.203 -7.852 1 97.56 175 ASP B C 1
ATOM 3387 O O . ASP B 1 175 ? -10.281 13.656 -6.922 1 97.56 175 ASP B O 1
ATOM 3391 N N . GLU B 1 176 ? -9.516 13.664 -9.023 1 96.88 176 GLU B N 1
ATOM 3392 C CA . GLU B 1 176 ? -9.984 12.305 -9.258 1 96.88 176 GLU B CA 1
ATOM 3393 C C . GLU B 1 176 ? -9.242 11.297 -8.383 1 96.88 176 GLU B C 1
ATOM 3395 O O . GLU B 1 176 ? -9.852 10.383 -7.828 1 96.88 176 GLU B O 1
ATOM 3400 N N . LEU B 1 177 ? -7.941 11.484 -8.281 1 97.44 177 LEU B N 1
ATOM 3401 C CA . LEU B 1 177 ? -7.129 10.633 -7.418 1 97.44 177 LEU B CA 1
ATOM 3402 C C . LEU B 1 177 ? -7.59 10.734 -5.969 1 97.44 177 LEU B C 1
ATOM 3404 O O . LEU B 1 177 ? -7.742 9.719 -5.289 1 97.44 177 LEU B O 1
ATOM 3408 N N . CYS B 1 178 ? -7.746 11.953 -5.508 1 98.25 178 CYS B N 1
ATOM 3409 C CA . CYS B 1 178 ? -8.148 12.203 -4.129 1 98.25 178 CYS B CA 1
ATOM 3410 C C . CYS B 1 178 ? -9.5 11.57 -3.828 1 98.25 178 CYS B C 1
ATOM 3412 O O . CYS B 1 178 ? -9.688 10.961 -2.771 1 98.25 178 CYS B O 1
ATOM 3414 N N . GLU B 1 179 ? -10.383 11.758 -4.754 1 98.12 179 GLU B N 1
ATOM 3415 C CA . GLU B 1 179 ? -11.703 11.164 -4.555 1 98.12 179 GLU B CA 1
ATOM 3416 C C . GLU B 1 179 ? -11.617 9.648 -4.434 1 98.12 179 GLU B C 1
ATOM 3418 O O . GLU B 1 179 ? -12.266 9.047 -3.578 1 98.12 179 GLU B O 1
ATOM 3423 N N . TYR B 1 180 ? -10.875 9.047 -5.355 1 97.69 180 TYR B N 1
ATOM 3424 C CA . TYR B 1 180 ? -10.695 7.598 -5.309 1 97.69 180 TYR B CA 1
ATOM 3425 C C . TYR B 1 180 ? -10.164 7.156 -3.949 1 97.69 180 TYR B C 1
ATOM 3427 O O . TYR B 1 180 ? -10.664 6.195 -3.361 1 97.69 180 TYR B O 1
ATOM 3435 N N . LYS B 1 181 ? -9.148 7.816 -3.506 1 98.19 181 LYS B N 1
ATOM 3436 C CA . LYS B 1 181 ? -8.531 7.516 -2.215 1 98.19 181 LYS B CA 1
ATOM 3437 C C . LYS B 1 181 ? -9.539 7.672 -1.08 1 98.19 181 LYS B C 1
ATOM 3439 O O . LYS B 1 181 ? -9.656 6.797 -0.221 1 98.19 181 LYS B O 1
ATOM 3444 N N . ILE B 1 182 ? -10.297 8.742 -1.053 1 98.69 182 ILE B N 1
ATOM 3445 C CA . ILE B 1 182 ? -11.25 9.047 0.012 1 98.69 182 ILE B CA 1
ATOM 3446 C C . ILE B 1 182 ? -12.367 8.008 0.014 1 98.69 182 ILE B C 1
ATOM 3448 O O . ILE B 1 182 ? -12.75 7.504 1.07 1 98.69 182 ILE B O 1
ATOM 3452 N N . ARG B 1 183 ? -12.875 7.707 -1.142 1 98 183 ARG B N 1
ATOM 3453 C CA . ARG B 1 183 ? -13.945 6.715 -1.237 1 98 183 ARG B CA 1
ATOM 3454 C C . ARG B 1 183 ? -13.516 5.387 -0.63 1 98 183 ARG B C 1
ATOM 3456 O O . ARG B 1 183 ? -14.266 4.77 0.128 1 98 183 ARG B O 1
ATOM 3463 N N . ASN B 1 184 ? -12.312 4.98 -0.981 1 97.94 184 ASN B N 1
ATOM 3464 C CA . ASN B 1 184 ? -11.852 3.682 -0.498 1 97.94 184 ASN B CA 1
ATOM 3465 C C . ASN B 1 184 ? -11.562 3.711 1 1 97.94 184 ASN B C 1
ATOM 3467 O O . ASN B 1 184 ? -11.766 2.713 1.695 1 97.94 184 ASN B O 1
ATOM 3471 N N . MET B 1 185 ? -11.078 4.84 1.533 1 97.75 185 MET B N 1
ATOM 3472 C CA . MET B 1 185 ? -10.898 4.973 2.977 1 97.75 185 MET B CA 1
ATOM 3473 C C . MET B 1 185 ? -12.195 4.668 3.717 1 97.75 185 MET B C 1
ATOM 3475 O O . MET B 1 185 ? -12.195 3.926 4.699 1 97.75 185 MET B O 1
ATOM 3479 N N . TYR B 1 186 ? -13.266 5.168 3.219 1 98 186 TYR B N 1
ATOM 3480 C CA . TYR B 1 186 ? -14.547 4.965 3.883 1 98 186 TYR B CA 1
ATOM 3481 C C . TYR B 1 186 ? -15.094 3.568 3.607 1 98 186 TYR B C 1
ATOM 3483 O O . TYR B 1 186 ? -15.781 2.986 4.449 1 98 186 TYR B O 1
ATOM 3491 N N . ARG B 1 187 ? -14.766 3.021 2.422 1 96.44 187 ARG B N 1
ATOM 3492 C CA . ARG B 1 187 ? -15.133 1.635 2.158 1 96.44 187 ARG B CA 1
ATOM 3493 C C . ARG B 1 187 ? -14.461 0.691 3.152 1 96.44 187 ARG B C 1
ATOM 3495 O O . ARG B 1 187 ? -15.078 -0.272 3.613 1 96.44 187 ARG B O 1
ATOM 3502 N N . PHE B 1 188 ? -13.188 1.001 3.459 1 97.06 188 PHE B N 1
ATOM 3503 C CA . PHE B 1 188 ? -12.484 0.198 4.453 1 97.06 188 PHE B CA 1
ATOM 3504 C C . PHE B 1 188 ? -13.219 0.224 5.789 1 97.06 188 PHE B C 1
ATOM 3506 O O . PHE B 1 188 ? -13.148 -0.731 6.562 1 97.06 188 PHE B O 1
ATOM 3513 N N . MET B 1 189 ? -13.945 1.305 6.012 1 96.5 189 MET B N 1
ATOM 3514 C CA . MET B 1 189 ? -14.695 1.445 7.258 1 96.5 189 MET B CA 1
ATOM 3515 C C . MET B 1 189 ? -16.125 0.928 7.105 1 96.5 189 MET B C 1
ATOM 3517 O O . MET B 1 189 ? -16.969 1.187 7.953 1 96.5 189 MET B O 1
ATOM 3521 N N . LYS B 1 190 ? -16.453 0.327 6 1 94.25 190 LYS B N 1
ATOM 3522 C CA . LYS B 1 190 ? -17.672 -0.42 5.738 1 94.25 190 LYS B CA 1
ATOM 3523 C C . LYS B 1 190 ? -18.875 0.52 5.582 1 94.25 190 LYS B C 1
ATOM 3525 O O . LYS B 1 190 ? -20 0.158 5.922 1 94.25 190 LYS B O 1
ATOM 3530 N N . LEU B 1 191 ? -18.641 1.748 5.16 1 96.25 191 LEU B N 1
ATOM 3531 C CA . LEU B 1 191 ? -19.75 2.643 4.859 1 96.25 191 LEU B CA 1
ATOM 3532 C C . LEU B 1 191 ? -20.422 2.25 3.549 1 96.25 191 LEU B C 1
ATOM 3534 O O . LEU B 1 191 ? -19.766 1.729 2.641 1 96.25 191 LEU B O 1
ATOM 3538 N N . ARG B 1 192 ? -21.641 2.518 3.502 1 94.75 192 ARG B N 1
ATOM 3539 C CA . ARG B 1 192 ? -22.406 2.252 2.287 1 94.75 192 ARG B CA 1
ATOM 3540 C C . ARG B 1 192 ? -22.062 3.262 1.196 1 94.75 192 ARG B C 1
ATOM 3542 O O . ARG B 1 192 ? -21.703 4.402 1.49 1 94.75 192 ARG B O 1
ATOM 3549 N N . GLU B 1 193 ? -22.328 2.873 -0.058 1 94.69 193 GLU B N 1
ATOM 3550 C CA . GLU B 1 193 ? -21.969 3.721 -1.192 1 94.69 193 GLU B CA 1
ATOM 3551 C C . GLU B 1 193 ? -22.766 5.02 -1.182 1 94.69 193 GLU B C 1
ATOM 3553 O O . GLU B 1 193 ? -22.266 6.07 -1.587 1 94.69 193 GLU B O 1
ATOM 3558 N N . ASP B 1 194 ? -24 4.922 -0.771 1 96.75 194 ASP B N 1
ATOM 3559 C CA . ASP B 1 194 ? -24.812 6.137 -0.731 1 96.75 194 ASP B CA 1
ATOM 3560 C C . ASP B 1 194 ? -24.281 7.113 0.317 1 96.75 194 ASP B C 1
ATOM 3562 O O . ASP B 1 194 ? -24.312 8.328 0.111 1 96.75 194 ASP B O 1
ATOM 3566 N N . GLN B 1 195 ? -23.844 6.625 1.479 1 97.94 195 GLN B N 1
ATOM 3567 C CA . GLN B 1 195 ? -23.203 7.457 2.494 1 97.94 195 GLN B CA 1
ATOM 3568 C C . GLN B 1 195 ? -21.906 8.078 1.97 1 97.94 195 GLN B C 1
ATOM 3570 O O . GLN B 1 195 ? -21.641 9.258 2.217 1 97.94 195 GLN B O 1
ATOM 3575 N N . ILE B 1 196 ? -21.203 7.332 1.255 1 98.25 196 ILE B N 1
ATOM 3576 C CA . ILE B 1 196 ? -19.922 7.781 0.708 1 98.25 196 ILE B CA 1
ATOM 3577 C C . ILE B 1 196 ? -20.156 8.852 -0.349 1 98.25 196 ILE B C 1
ATOM 3579 O O . ILE B 1 196 ? -19.438 9.852 -0.405 1 98.25 196 ILE B O 1
ATOM 3583 N N . ASP B 1 197 ? -21.172 8.641 -1.171 1 98.38 197 ASP B N 1
ATOM 3584 C CA . ASP B 1 197 ? -21.547 9.648 -2.158 1 98.38 197 ASP B CA 1
ATOM 3585 C C . ASP B 1 197 ? -21.844 10.992 -1.486 1 98.38 197 ASP B C 1
ATOM 3587 O O . ASP B 1 197 ? -21.391 12.039 -1.958 1 98.38 197 ASP B O 1
ATOM 3591 N N . ASP B 1 198 ? -22.578 10.867 -0.45 1 98.69 198 ASP B N 1
ATOM 3592 C CA . ASP B 1 198 ? -22.922 12.062 0.31 1 98.69 198 ASP B CA 1
ATOM 3593 C C . ASP B 1 198 ? -21.672 12.727 0.882 1 98.69 198 ASP B C 1
ATOM 3595 O O . ASP B 1 198 ? -21.516 13.945 0.797 1 98.69 198 ASP B O 1
ATOM 3599 N N . ILE B 1 199 ? -20.797 11.969 1.436 1 98.75 199 ILE B N 1
ATOM 3600 C CA . ILE B 1 199 ? -19.562 12.469 2.031 1 98.75 199 ILE B CA 1
ATOM 3601 C C . ILE B 1 199 ? -18.719 13.156 0.962 1 98.75 199 ILE B C 1
ATOM 3603 O O . ILE B 1 199 ? -18.188 14.25 1.188 1 98.75 199 ILE B O 1
ATOM 3607 N N . ILE B 1 200 ? -18.609 12.555 -0.177 1 98.81 200 ILE B N 1
ATOM 3608 C CA . ILE B 1 200 ? -17.797 13.102 -1.264 1 98.81 200 ILE B CA 1
ATOM 3609 C C . ILE B 1 200 ? -18.391 14.438 -1.722 1 98.81 200 ILE B C 1
ATOM 3611 O O . ILE B 1 200 ? -17.656 15.422 -1.882 1 98.81 200 ILE B O 1
ATOM 3615 N N . ASP B 1 201 ? -19.656 14.438 -1.912 1 98.62 201 ASP B N 1
ATOM 3616 C CA . ASP B 1 201 ? -20.328 15.648 -2.396 1 98.62 201 ASP B CA 1
ATOM 3617 C C . ASP B 1 201 ? -20.156 16.797 -1.415 1 98.62 201 ASP B C 1
ATOM 3619 O O . ASP B 1 201 ? -19.703 17.891 -1.797 1 98.62 201 ASP B O 1
ATOM 3623 N N . VAL B 1 202 ? -20.422 16.578 -0.198 1 98.44 202 VAL B N 1
ATOM 3624 C CA . VAL B 1 202 ? -20.375 17.609 0.833 1 98.44 202 VAL B CA 1
ATOM 3625 C C . VAL B 1 202 ? -18.938 18.047 1.05 1 98.44 202 VAL B C 1
ATOM 3627 O O . VAL B 1 202 ? -18.656 19.25 1.116 1 98.44 202 VAL B O 1
ATOM 3630 N N . SER B 1 203 ? -18.031 17.109 1.186 1 98.62 203 SER B N 1
ATOM 3631 C CA . SER B 1 203 ? -16.641 17.438 1.494 1 98.62 203 SER B CA 1
ATOM 3632 C C . SER B 1 203 ? -15.977 18.172 0.332 1 98.62 203 SER B C 1
ATOM 3634 O O . SER B 1 203 ? -15.18 19.078 0.542 1 98.62 203 SER B O 1
ATOM 3636 N N . TYR B 1 204 ? -16.266 17.719 -0.889 1 98.5 204 TYR B N 1
ATOM 3637 C CA . TYR B 1 204 ? -15.68 18.375 -2.051 1 98.5 204 TYR B CA 1
ATOM 3638 C C . TYR B 1 204 ? -16.141 19.828 -2.139 1 98.5 204 TYR B C 1
ATOM 3640 O O . TYR B 1 204 ? -15.328 20.719 -2.387 1 98.5 204 TYR B O 1
ATOM 3648 N N . ASN B 1 205 ? -17.438 20.047 -1.992 1 98.06 205 ASN B N 1
ATOM 3649 C CA . ASN B 1 205 ? -17.969 21.391 -2.016 1 98.06 205 ASN B CA 1
ATOM 3650 C C . ASN B 1 205 ? -17.359 22.266 -0.914 1 98.06 205 ASN B C 1
ATOM 3652 O O . ASN B 1 205 ? -17.078 23.438 -1.13 1 98.06 205 ASN B O 1
ATOM 3656 N N . THR B 1 206 ? -17.219 21.703 0.237 1 98 206 THR B N 1
ATOM 3657 C CA . THR B 1 206 ? -16.609 22.422 1.354 1 98 206 THR B CA 1
ATOM 3658 C C . THR B 1 206 ? -15.141 22.75 1.058 1 98 206 THR B C 1
ATOM 3660 O O . THR B 1 206 ? -14.695 23.875 1.271 1 98 206 THR B O 1
ATOM 3663 N N . TYR B 1 207 ? -14.43 21.719 0.595 1 97.44 207 TYR B N 1
ATOM 3664 C CA . TYR B 1 207 ? -13.016 21.844 0.246 1 97.44 207 TYR B CA 1
ATOM 3665 C C . TYR B 1 207 ? -12.805 22.969 -0.775 1 97.44 207 TYR B C 1
ATOM 3667 O O . TYR B 1 207 ? -11.867 23.75 -0.654 1 97.44 207 TYR B O 1
ATOM 3675 N N . LYS B 1 208 ? -13.688 23.078 -1.744 1 96.94 208 LYS B N 1
ATOM 3676 C CA . LYS B 1 208 ? -13.547 24.062 -2.816 1 96.94 208 LYS B CA 1
ATOM 3677 C C . LYS B 1 208 ? -13.758 25.484 -2.295 1 96.94 208 LYS B C 1
ATOM 3679 O O . LYS B 1 208 ? -13.336 26.453 -2.934 1 96.94 208 LYS B O 1
ATOM 3684 N N . LYS B 1 209 ? -14.305 25.641 -1.132 1 95.94 209 LYS B N 1
ATOM 3685 C CA . LYS B 1 209 ? -14.531 26.953 -0.529 1 95.94 209 LYS B CA 1
ATOM 3686 C C . LYS B 1 209 ? -13.344 27.375 0.323 1 95.94 209 LYS B C 1
ATOM 3688 O O . LYS B 1 209 ? -13.281 28.516 0.79 1 95.94 209 LYS B O 1
ATOM 3693 N N . ILE B 1 210 ? -12.477 26.5 0.571 1 95.25 210 ILE B N 1
ATOM 3694 C CA . ILE B 1 210 ? -11.344 26.766 1.444 1 95.25 210 ILE B CA 1
ATOM 3695 C C . ILE B 1 210 ? -10.125 27.141 0.604 1 95.25 210 ILE B C 1
ATOM 3697 O O . ILE B 1 210 ? -9.695 26.375 -0.255 1 95.25 210 ILE B O 1
ATOM 3701 N N . ASP B 1 211 ? -9.617 28.281 0.815 1 91.5 211 ASP B N 1
ATOM 3702 C CA . ASP B 1 211 ? -8.367 28.734 0.195 1 91.5 211 ASP B CA 1
ATOM 3703 C C . ASP B 1 211 ? -7.207 28.656 1.18 1 91.5 211 ASP B C 1
ATOM 3705 O O . ASP B 1 211 ? -7.121 29.453 2.115 1 91.5 211 ASP B O 1
ATOM 3709 N N . VAL B 1 212 ? -6.395 27.688 1.017 1 92.25 212 VAL B N 1
ATOM 3710 C CA . VAL B 1 212 ? -5.305 27.453 1.955 1 92.25 212 VAL B CA 1
ATOM 3711 C C . VAL B 1 212 ? -4.016 27.156 1.188 1 92.25 212 VAL B C 1
ATOM 3713 O O . VAL B 1 212 ? -4.059 26.562 0.105 1 92.25 212 VAL B O 1
ATOM 3716 N N . LYS B 1 213 ? -2.936 27.594 1.728 1 90.94 213 LYS B N 1
ATOM 3717 C CA . LYS B 1 213 ? -1.62 27.344 1.143 1 90.94 213 LYS B CA 1
ATOM 3718 C C . LYS B 1 213 ? -0.623 26.891 2.205 1 90.94 213 LYS B C 1
ATOM 3720 O O . LYS B 1 213 ? -0.87 27.047 3.402 1 90.94 213 LYS B O 1
ATOM 3725 N N . LEU B 1 214 ? 0.442 26.281 1.673 1 90.81 214 LEU B N 1
ATOM 3726 C CA . LEU B 1 214 ? 1.547 25.906 2.545 1 90.81 214 LEU B CA 1
ATOM 3727 C C . LEU B 1 214 ? 2.582 27.016 2.633 1 90.81 214 LEU B C 1
ATOM 3729 O O . LEU B 1 214 ? 2.953 27.609 1.616 1 90.81 214 LEU B O 1
ATOM 3733 N N . THR B 1 215 ? 2.893 27.266 3.832 1 83.88 215 THR B N 1
ATOM 3734 C CA . THR B 1 215 ? 3.979 28.203 4.105 1 83.88 215 THR B CA 1
ATOM 3735 C C . THR B 1 215 ? 4.918 27.641 5.168 1 83.88 215 THR B C 1
ATOM 3737 O O . THR B 1 215 ? 4.586 26.672 5.852 1 83.88 215 THR B O 1
ATOM 3740 N N . ASP B 1 216 ? 6.105 28.172 5.297 1 79.62 216 ASP B N 1
ATOM 3741 C CA . ASP B 1 216 ? 7.039 27.938 6.395 1 79.62 216 ASP B CA 1
ATOM 3742 C C . ASP B 1 216 ? 7.219 26.453 6.656 1 79.62 216 ASP B C 1
ATOM 3744 O O . ASP B 1 216 ? 7.203 26 7.805 1 79.62 216 ASP B O 1
ATOM 3748 N N . TYR B 1 217 ? 7.359 25.688 5.664 1 89.12 217 TYR B N 1
ATOM 3749 C CA . TYR B 1 217 ? 7.668 24.266 5.777 1 89.12 217 TYR B CA 1
ATOM 3750 C C . TYR B 1 217 ? 6.602 23.531 6.586 1 89.12 217 TYR B C 1
ATOM 3752 O O . TYR B 1 217 ? 6.879 23.016 7.672 1 89.12 217 TYR B O 1
ATOM 3760 N N . PHE B 1 218 ? 5.41 23.328 6.07 1 91.56 218 PHE B N 1
ATOM 3761 C CA . PHE B 1 218 ? 4.293 22.5 6.5 1 91.56 218 PHE B CA 1
ATOM 3762 C C . PHE B 1 218 ? 3.381 23.266 7.449 1 91.56 218 PHE B C 1
ATOM 3764 O O . PHE B 1 218 ? 2.771 22.672 8.344 1 91.56 218 PHE B O 1
ATOM 3771 N N . LYS B 1 219 ? 3.385 24.531 7.336 1 89.5 219 LYS B N 1
ATOM 3772 C CA . LYS B 1 219 ? 2.396 25.359 8.016 1 89.5 219 LYS B CA 1
ATOM 3773 C C . LYS B 1 219 ? 1.291 25.797 7.066 1 89.5 219 LYS B C 1
ATOM 3775 O O . LYS B 1 219 ? 1.559 26.141 5.914 1 89.5 219 LYS B O 1
ATOM 3780 N N . LEU B 1 220 ? 0.061 25.766 7.605 1 91.31 220 LEU B N 1
ATOM 3781 C CA . LEU B 1 220 ? -1.086 26.156 6.789 1 91.31 220 LEU B CA 1
ATOM 3782 C C . LEU B 1 220 ? -1.45 27.609 7.027 1 91.31 220 LEU B C 1
ATOM 3784 O O . LEU B 1 220 ? -1.478 28.062 8.172 1 91.31 220 LEU B O 1
ATOM 3788 N N . THR B 1 221 ? -1.602 28.297 5.969 1 85.94 221 THR B N 1
ATOM 3789 C CA . THR B 1 221 ? -2.055 29.672 6.043 1 85.94 221 THR B CA 1
ATOM 3790 C C . THR B 1 221 ? -3.266 29.906 5.141 1 85.94 221 THR B C 1
ATOM 3792 O O . THR B 1 221 ? -3.268 29.484 3.982 1 85.94 221 THR B O 1
ATOM 3795 N N . GLU B 1 222 ? -4.32 30.422 5.777 1 83.12 222 GLU B N 1
ATOM 3796 C CA . GLU B 1 222 ? -5.504 30.75 4.988 1 83.12 222 GLU B CA 1
ATOM 3797 C C . GLU B 1 222 ? -5.266 32 4.133 1 83.12 222 GLU B C 1
ATOM 3799 O O . GLU B 1 222 ? -4.68 32.969 4.598 1 83.12 222 GLU B O 1
ATOM 3804 N N . GLU B 1 223 ? -5.441 31.797 2.883 1 68.81 223 GLU B N 1
ATOM 3805 C CA . GLU B 1 223 ? -5.395 33 2.078 1 68.81 223 GLU B CA 1
ATOM 3806 C C . GLU B 1 223 ? -6.707 33.781 2.174 1 68.81 223 GLU B C 1
ATOM 3808 O O . GLU B 1 223 ? -7.785 33.219 2.045 1 68.81 223 GLU B O 1
ATOM 3813 N N . ILE B 1 224 ? -6.758 34.875 2.895 1 52.78 224 ILE B N 1
ATOM 3814 C CA . ILE B 1 224 ? -7.883 35.812 2.959 1 52.78 224 ILE B CA 1
ATOM 3815 C C . ILE B 1 224 ? -8.117 36.438 1.582 1 52.78 224 ILE B C 1
ATOM 3817 O O . ILE B 1 224 ? -7.176 36.844 0.899 1 52.78 224 ILE B O 1
#

Organism: NCBI:txid312168

InterPro domains:
  IPR001647 DNA-binding HTH domain, TetR-type [PF00440] (15-56)
  IPR001647 DNA-binding HTH domain, TetR-type [PR00455] (14-27)
  IPR001647 DNA-binding HTH domain, TetR-type [PR00455] (35-58)
  IPR00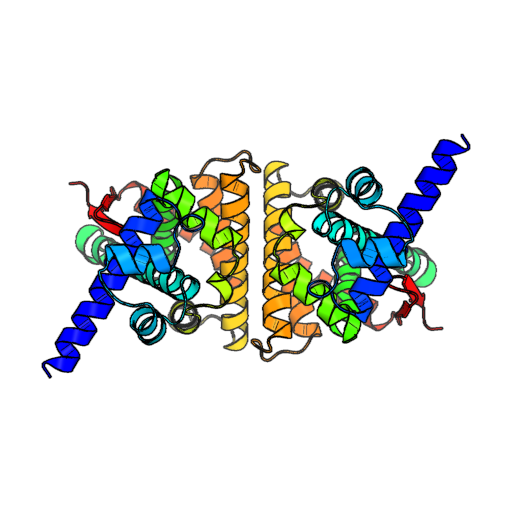1647 DNA-binding HTH domain, TetR-type [PS50977] (8-68)
  IPR009057 Homedomain-like superfamily [SSF46689] (4-78)

Nearest PDB structures (foldseek):
  3bhq-assembly1_B  TM=4.955E-01  e=6.457E-04  Mesorhizobium japonicum MAFF 303099
  3hta-assembly2_C  TM=5.839E-01  e=1.774E-03  Streptomyces lividans
  8fw8-assembly1_A  TM=4.172E-01  e=2.350E-04  Neisseria gonorrhoeae
  5k7f-assembly1_B  TM=3.682E-01  e=4.902E-04  Myxococcus xanthus DK 1622
  3v6g-assembly1_A  TM=3.920E-01  e=1.546E-03  Mycobacterium tuberculosis

Foldseek 3Di:
DVVVVVLVVLLVLLLLLLLVCCLPPNLVRDALVNSCVVSVHDSVSCCVNQVGSLSSLLVLLVVLLVQLLVVLCCCCCPPVVNDDLLLSVLLSLVCSQCQQCVDPSSLRRLLVSLVVVCNLPPPLVVQLVSLVVVCVVVVAPADSVLSNVLSNVLSNLVSVLSNCVVVVVDDDDSLVSSLVSSLVSVVSSVDDPVVSVVSSVSNVVVSVPFAWHDDSRSHIDGDD/DVVVVVLVVLLVLLLLLLLVCCLPPNLVRDALVNSCVVSVHDSVSCCVNQVGSLSSLLVLLVVLLVQLLVVLCCCCCPPVVNDDLLLSVLLSLVCSQCQQCVDPSSLRRLLVSLVVVCNLPPPLVVQLVSLVCVCVVVVAPADSVLSNVLSNVLSNLVSVLSNCVVVVVDDDDSLVSSLVSSLVSVVSSVDDPVVSVVSSVSNVVVSVPFAWHDDSRSHIDGDD

Sequence (448 aa):
MAQYRKGMDTKHKILFVSKKLFVEDGYINTSCKRICEEADVNLGLIHYHYKSKKNIASIIYTYFLIEVKDFVKRIMSEKFHNYELKYATAVENWIFINLLLSDERYKRFYYEICKENFLIDENTKVIEFFYKLHVNTYNLNITPNEVKLIRVANAALTMGLVVKYVENYFDMTLDELCEYKIRNMYRFMKLREDQIDDIIDVSYNTYKKIDVKLTDYFKLTEEIMAQYRKGMDTKHKILFVSKKLFVEDGYINTSCKRICEEADVNLGLIHYHYKSKKNIASIIYTYFLIEVKDFVKRIMSEKFHNYELKYATAVENWIFINLLLSDERYKRFYYEICKENFLIDENTKVIEFFYKLHVNTYNLNITPNEVKLIRVANAALTMGLVVKYVENYFDMTLDELCEYKIRNMYRFMKLREDQIDDIIDVSYNTYKKIDVKLTDYFKLTEEI

Solvent-accessible surface area (backbone atoms only — not comparable to full-atom values): 24100 Å² total; per-residue (Å²): 106,69,70,54,52,50,47,51,48,48,51,50,43,46,50,53,47,43,40,46,43,25,37,75,60,19,47,86,72,50,48,67,67,56,44,21,62,76,50,68,50,57,69,67,57,48,37,69,74,44,61,42,70,68,47,45,53,45,48,53,53,51,50,38,53,50,51,42,45,52,50,45,51,49,46,28,47,71,72,65,64,65,68,43,70,74,37,46,53,47,27,32,49,51,50,53,52,49,57,34,65,70,36,71,43,42,26,48,25,53,37,45,50,32,60,63,57,49,68,68,70,45,69,50,66,64,56,40,48,56,53,48,49,52,33,64,76,66,65,44,99,65,53,76,60,50,45,54,50,39,48,35,38,46,42,22,29,49,27,36,50,50,38,37,48,76,67,59,70,55,88,70,54,71,66,57,51,45,48,54,53,52,51,49,50,42,46,65,68,68,53,51,68,70,59,46,51,50,35,49,53,54,15,50,58,52,45,72,71,56,51,69,43,81,41,88,70,75,34,82,41,74,62,127,107,68,68,53,52,50,46,51,49,47,52,48,44,45,51,52,46,43,41,46,42,26,38,75,61,19,48,85,73,48,48,68,68,56,46,20,63,76,51,68,49,56,69,68,56,49,38,68,74,44,60,41,69,67,47,45,52,45,50,52,53,51,49,39,52,50,51,42,45,52,50,45,51,48,46,28,47,72,72,65,64,66,67,42,71,75,36,46,54,46,28,33,50,51,51,52,52,50,57,34,64,70,35,71,45,42,25,48,25,52,36,46,50,32,60,63,58,50,67,68,71,45,68,49,65,64,57,40,47,56,53,48,49,51,32,64,75,65,66,46,98,65,50,75,60,50,45,55,49,38,49,34,39,46,42,22,28,50,27,37,51,49,39,38,48,77,68,59,70,57,87,70,52,71,68,56,52,46,49,53,53,52,51,49,52,42,44,65,67,68,52,52,69,69,59,46,52,52,36,49,55,54,14,50,58,53,44,74,72,56,53,69,44,79,40,88,70,76,34,83,42,73,61,129